Protein AF-A0A7S2UAM2-F1 (afdb_monomer)

Structure (mmCIF, N/CA/C/O backbone):
data_AF-A0A7S2UAM2-F1
#
_entry.id   AF-A0A7S2UAM2-F1
#
loop_
_atom_site.group_PDB
_atom_site.id
_atom_site.type_symbol
_atom_site.label_atom_id
_atom_site.label_alt_id
_atom_site.label_comp_id
_atom_site.label_asym_id
_atom_site.label_entity_id
_atom_site.label_seq_id
_atom_site.pdbx_PDB_ins_code
_atom_site.Cartn_x
_atom_site.Cartn_y
_atom_site.Cartn_z
_atom_site.occupancy
_atom_site.B_iso_or_equiv
_atom_site.auth_seq_id
_atom_site.auth_comp_id
_atom_site.auth_asym_id
_atom_site.auth_atom_id
_atom_site.pdbx_PDB_model_num
ATOM 1 N N . LYS A 1 1 ? 22.171 16.901 -25.427 1.00 66.88 1 LYS A N 1
ATOM 2 C CA . LYS A 1 1 ? 21.215 17.130 -26.544 1.00 66.88 1 LYS A CA 1
ATOM 3 C C . LYS A 1 1 ? 20.928 15.848 -27.333 1.00 66.88 1 LYS A C 1
ATOM 5 O O . LYS A 1 1 ? 19.800 15.390 -27.252 1.00 66.88 1 LYS A O 1
ATOM 10 N N . VAL A 1 2 ? 21.917 15.204 -27.972 1.00 73.31 2 VAL A N 1
ATOM 11 C CA . VAL A 1 2 ? 21.719 13.946 -28.741 1.00 73.31 2 VAL A CA 1
ATOM 12 C C . VAL A 1 2 ? 21.028 12.835 -27.931 1.00 73.31 2 VAL A C 1
ATOM 14 O O . VAL A 1 2 ? 20.034 12.287 -28.387 1.00 73.31 2 VAL A O 1
ATOM 17 N N . ARG A 1 3 ? 21.467 12.572 -26.688 1.00 69.94 3 ARG A N 1
ATOM 18 C CA . ARG A 1 3 ? 20.822 11.581 -25.797 1.00 69.94 3 ARG A CA 1
ATOM 19 C C . ARG A 1 3 ? 19.344 11.883 -25.499 1.00 69.94 3 ARG A C 1
ATOM 21 O O . ARG A 1 3 ? 18.538 10.966 -25.452 1.00 69.94 3 ARG A O 1
ATOM 28 N N . CYS A 1 4 ? 18.986 13.160 -25.345 1.00 71.25 4 CYS A N 1
ATOM 29 C CA . CYS A 1 4 ? 17.598 13.577 -25.114 1.00 71.25 4 CYS A CA 1
ATOM 30 C C . CYS A 1 4 ? 16.743 13.359 -26.373 1.00 71.25 4 CYS A C 1
ATOM 32 O O . CYS A 1 4 ? 15.667 12.778 -26.292 1.00 71.25 4 CYS A O 1
ATOM 34 N N . MET A 1 5 ? 17.247 13.741 -27.552 1.00 77.50 5 MET A N 1
ATOM 35 C CA . MET A 1 5 ? 16.555 13.477 -28.820 1.00 77.50 5 MET A CA 1
ATOM 36 C C . MET A 1 5 ? 16.346 11.977 -29.051 1.00 77.50 5 MET A C 1
ATOM 38 O O . MET A 1 5 ? 15.244 11.572 -29.401 1.00 77.50 5 MET A O 1
ATOM 42 N N . ALA A 1 6 ? 17.365 11.153 -28.787 1.00 78.38 6 ALA A N 1
ATOM 43 C CA . ALA A 1 6 ? 17.255 9.701 -28.887 1.00 78.38 6 ALA A CA 1
ATOM 44 C C . ALA A 1 6 ? 16.185 9.135 -27.937 1.00 78.38 6 ALA A C 1
ATOM 46 O O . ALA A 1 6 ? 15.357 8.336 -28.364 1.00 78.38 6 ALA A O 1
ATOM 47 N N . ALA A 1 7 ? 16.145 9.596 -26.681 1.00 79.38 7 ALA A N 1
ATOM 48 C CA . ALA A 1 7 ? 15.128 9.180 -25.717 1.00 79.38 7 ALA A CA 1
ATOM 49 C C . ALA A 1 7 ? 13.707 9.589 -26.147 1.00 79.38 7 ALA A C 1
ATOM 51 O O . ALA A 1 7 ? 12.779 8.789 -26.060 1.00 79.38 7 ALA A O 1
ATOM 52 N N . LYS A 1 8 ? 13.532 10.808 -26.675 1.00 80.62 8 LYS A N 1
ATOM 53 C CA . LYS A 1 8 ? 12.239 11.274 -27.204 1.00 80.62 8 LYS A CA 1
ATOM 54 C C . LYS A 1 8 ? 11.777 10.461 -28.411 1.00 80.62 8 LYS A C 1
ATOM 56 O O . LYS A 1 8 ? 10.609 10.095 -28.489 1.00 80.62 8 LYS A O 1
ATOM 61 N N . ILE A 1 9 ? 12.690 10.155 -29.333 1.00 84.25 9 ILE A N 1
ATOM 62 C CA . ILE A 1 9 ? 12.398 9.295 -30.484 1.00 84.25 9 ILE A CA 1
ATOM 63 C C . ILE A 1 9 ? 11.977 7.907 -29.998 1.00 84.25 9 ILE A C 1
ATOM 65 O O . ILE A 1 9 ? 10.949 7.406 -30.442 1.00 84.25 9 ILE A O 1
ATOM 69 N N . LEU A 1 10 ? 12.715 7.320 -29.049 1.00 82.62 10 LEU A N 1
ATOM 70 C CA . LEU A 1 10 ? 12.381 6.021 -28.468 1.00 82.62 10 LEU A CA 1
ATOM 71 C C . LEU A 1 10 ? 10.972 6.019 -27.862 1.00 82.62 10 LEU A C 1
ATOM 73 O O . LEU A 1 10 ? 10.192 5.126 -28.170 1.00 82.62 10 LEU A O 1
ATOM 77 N N . CYS A 1 11 ? 10.632 7.038 -27.068 1.00 84.31 11 CYS A N 1
ATOM 78 C CA . CYS A 1 11 ? 9.303 7.203 -26.476 1.00 84.31 11 CYS A CA 1
ATOM 79 C C . CYS A 1 11 ? 8.195 7.249 -27.540 1.00 84.31 11 CYS A C 1
ATOM 81 O O . CYS A 1 11 ? 7.211 6.510 -27.455 1.00 84.31 11 CYS A O 1
ATOM 83 N N . ASN A 1 12 ? 8.379 8.049 -28.592 1.00 85.50 12 ASN A N 1
ATOM 84 C CA . ASN A 1 12 ? 7.406 8.151 -29.680 1.00 85.50 12 ASN A CA 1
ATOM 85 C C . ASN A 1 12 ? 7.249 6.829 -30.445 1.00 85.50 12 ASN A C 1
ATOM 87 O O . ASN A 1 12 ? 6.135 6.461 -30.804 1.00 85.50 12 ASN A O 1
ATOM 91 N N . LEU A 1 13 ? 8.345 6.097 -30.664 1.00 84.44 13 LEU A N 1
ATOM 92 C CA . LEU A 1 13 ? 8.350 4.844 -31.423 1.00 84.44 13 LEU A CA 1
ATOM 93 C C . LEU A 1 13 ? 7.547 3.721 -30.757 1.00 84.44 13 LEU A C 1
ATOM 95 O O . LEU A 1 13 ? 6.965 2.898 -31.456 1.00 84.44 13 LEU A O 1
ATOM 99 N N . VAL A 1 14 ? 7.517 3.669 -29.425 1.00 85.94 14 VAL A N 1
ATOM 100 C CA . VAL A 1 14 ? 6.815 2.610 -28.672 1.00 85.94 14 VAL A CA 1
ATOM 101 C C . VAL A 1 14 ? 5.367 2.964 -28.354 1.00 85.94 14 VAL A C 1
ATOM 103 O O . VAL A 1 14 ? 4.592 2.107 -27.926 1.00 85.94 14 VAL A O 1
ATOM 106 N N . THR A 1 15 ? 4.988 4.226 -28.548 1.00 88.69 15 THR A N 1
ATOM 107 C CA . THR A 1 15 ? 3.656 4.723 -28.214 1.00 88.69 15 THR A CA 1
ATOM 108 C C . THR A 1 15 ? 2.632 4.118 -29.165 1.00 88.69 15 THR A C 1
ATOM 110 O O . THR A 1 15 ? 2.653 4.384 -30.363 1.00 88.69 15 THR A O 1
ATOM 113 N N . ALA A 1 16 ? 1.735 3.291 -28.622 1.00 86.69 16 ALA A N 1
ATOM 114 C CA . ALA A 1 16 ? 0.697 2.589 -29.376 1.00 86.69 16 ALA A CA 1
ATOM 115 C C . ALA A 1 16 ? 1.220 1.702 -30.529 1.00 86.69 16 ALA A C 1
ATOM 117 O O . ALA A 1 16 ? 0.460 1.360 -31.433 1.00 86.69 16 ALA A O 1
ATOM 118 N N . ASN A 1 17 ? 2.493 1.292 -30.489 1.00 91.38 17 ASN A N 1
ATOM 119 C CA . ASN A 1 17 ? 3.088 0.394 -31.475 1.00 91.38 17 ASN A CA 1
ATOM 120 C C . ASN A 1 17 ? 3.637 -0.865 -30.794 1.00 91.38 17 ASN A C 1
ATOM 122 O O . ASN A 1 17 ? 4.755 -0.886 -30.271 1.00 91.38 17 ASN A O 1
ATOM 126 N N . ARG A 1 18 ? 2.834 -1.933 -30.816 1.00 89.38 18 ARG A N 1
ATOM 127 C CA . ARG A 1 18 ? 3.155 -3.210 -30.166 1.00 89.38 18 ARG A CA 1
ATOM 128 C C . ARG A 1 18 ? 4.373 -3.900 -30.773 1.00 89.38 18 ARG A C 1
ATOM 130 O O . ARG A 1 18 ? 5.199 -4.416 -30.027 1.00 89.38 18 ARG A O 1
ATOM 137 N N . GLN A 1 19 ? 4.508 -3.904 -32.099 1.00 91.44 19 GLN A N 1
ATOM 138 C CA . GLN A 1 19 ? 5.633 -4.561 -32.767 1.00 91.44 19 GLN A CA 1
ATOM 139 C C . GLN A 1 19 ? 6.954 -3.897 -32.370 1.00 91.44 19 GLN A C 1
ATOM 141 O O . GLN A 1 19 ? 7.906 -4.575 -31.990 1.00 91.44 19 GLN A O 1
ATOM 146 N N . THR A 1 20 ? 6.993 -2.565 -32.380 1.00 92.31 20 THR A N 1
ATOM 147 C CA . THR A 1 20 ? 8.171 -1.808 -31.953 1.00 92.31 20 THR A CA 1
ATOM 148 C C . THR A 1 20 ? 8.454 -1.985 -30.464 1.00 92.31 20 THR A C 1
ATOM 150 O O . THR A 1 20 ? 9.607 -2.203 -30.097 1.00 92.31 20 THR A O 1
ATOM 153 N N . ALA A 1 21 ? 7.424 -1.982 -29.612 1.00 92.00 21 ALA A N 1
ATOM 154 C CA . ALA A 1 21 ? 7.575 -2.280 -28.188 1.00 92.00 21 ALA A CA 1
ATOM 155 C C . ALA A 1 21 ? 8.134 -3.693 -27.941 1.00 92.00 21 ALA A C 1
ATOM 157 O O . ALA A 1 21 ? 9.014 -3.859 -27.102 1.00 92.00 21 ALA A O 1
ATOM 158 N N . SER A 1 22 ? 7.681 -4.696 -28.700 1.00 91.69 22 SER A N 1
ATOM 159 C CA . SER A 1 22 ? 8.171 -6.076 -28.609 1.00 91.69 22 SER A CA 1
ATOM 160 C C . SER A 1 22 ? 9.645 -6.169 -28.996 1.00 91.69 22 SER A C 1
ATOM 162 O O . SER A 1 22 ? 10.449 -6.698 -28.230 1.00 91.69 22 SER A O 1
ATOM 164 N N . VAL A 1 23 ? 10.033 -5.562 -30.123 1.00 91.88 23 VAL A N 1
ATOM 165 C CA . VAL A 1 23 ? 11.440 -5.501 -30.541 1.00 91.88 23 VAL A CA 1
ATOM 166 C C . VAL A 1 23 ? 12.286 -4.811 -29.469 1.00 91.88 23 VAL A C 1
ATOM 168 O O . VAL A 1 23 ? 13.300 -5.358 -29.044 1.00 91.88 23 VAL A O 1
ATOM 171 N N . ILE A 1 24 ? 11.855 -3.658 -28.958 1.00 91.44 24 ILE A N 1
ATOM 172 C CA . ILE A 1 24 ? 12.598 -2.923 -27.925 1.00 91.44 24 ILE A CA 1
ATOM 173 C C . ILE A 1 24 ? 12.720 -3.724 -26.626 1.00 91.44 24 ILE A C 1
ATOM 175 O O . ILE A 1 24 ? 13.804 -3.755 -26.049 1.00 91.44 24 ILE A O 1
ATOM 179 N N . ALA A 1 25 ? 11.667 -4.422 -26.199 1.00 91.25 25 ALA A N 1
ATOM 180 C CA . ALA A 1 25 ? 11.699 -5.279 -25.015 1.00 91.25 25 ALA A CA 1
ATOM 181 C C . ALA A 1 25 ? 12.691 -6.449 -25.151 1.00 91.25 25 ALA A C 1
ATOM 183 O O . ALA A 1 25 ? 13.259 -6.889 -24.153 1.00 91.25 25 ALA A O 1
ATOM 184 N N . THR A 1 26 ? 12.919 -6.942 -26.375 1.00 90.62 26 THR A N 1
ATOM 185 C CA . THR A 1 26 ? 13.926 -7.985 -26.644 1.00 90.62 26 THR A CA 1
ATOM 186 C C . THR A 1 26 ? 15.349 -7.438 -26.766 1.00 90.62 26 THR A C 1
ATOM 188 O O . THR A 1 26 ? 16.293 -8.129 -26.393 1.00 90.62 26 THR A O 1
ATOM 191 N N . VAL A 1 27 ? 15.509 -6.210 -27.271 1.00 91.00 27 VAL A N 1
ATOM 192 C CA . VAL A 1 27 ? 16.819 -5.602 -27.562 1.00 91.00 27 VAL A CA 1
ATOM 193 C C . VAL A 1 27 ? 17.405 -4.870 -26.351 1.00 91.00 27 VAL A C 1
ATOM 195 O O . VAL A 1 27 ? 18.617 -4.901 -26.153 1.00 91.00 27 VAL A O 1
ATOM 198 N N . ILE A 1 28 ? 16.577 -4.199 -25.545 1.00 92.81 28 ILE A N 1
ATOM 199 C CA . ILE A 1 28 ? 17.021 -3.400 -24.395 1.00 92.81 28 ILE A CA 1
ATOM 200 C C . ILE A 1 28 ? 16.718 -4.157 -23.101 1.00 92.81 28 ILE A C 1
ATOM 202 O O . ILE A 1 28 ? 15.570 -4.238 -22.657 1.00 92.81 28 ILE A O 1
ATOM 206 N N . HIS A 1 29 ? 17.762 -4.676 -22.458 1.00 93.56 29 HIS A N 1
ATOM 207 C CA . HIS A 1 29 ? 17.639 -5.364 -21.172 1.00 93.56 29 HIS A CA 1
ATOM 208 C C . HIS A 1 29 ? 17.252 -4.396 -20.041 1.00 93.56 29 HIS A C 1
ATOM 210 O O . HIS A 1 29 ? 17.529 -3.201 -20.108 1.00 93.56 29 HIS A O 1
ATOM 216 N N . ILE A 1 30 ? 16.629 -4.896 -18.966 1.00 95.00 30 ILE A N 1
ATOM 217 C CA . ILE A 1 30 ? 16.304 -4.061 -17.794 1.00 95.00 30 ILE A CA 1
ATOM 218 C C . ILE A 1 30 ? 17.579 -3.560 -17.107 1.00 95.00 30 ILE A C 1
ATOM 220 O O . ILE A 1 30 ? 17.743 -2.357 -16.921 1.00 95.00 30 ILE A O 1
ATOM 224 N N . SER A 1 31 ? 18.500 -4.465 -16.786 1.00 91.69 31 SER A N 1
ATOM 225 C CA . SER A 1 31 ? 19.776 -4.161 -16.136 1.00 91.69 31 SER A CA 1
ATOM 226 C C . SER A 1 31 ? 20.950 -4.748 -16.920 1.00 91.69 31 SER A C 1
ATOM 228 O O . SER A 1 31 ? 20.733 -5.599 -17.790 1.00 91.69 31 SER A O 1
ATOM 230 N N . PRO A 1 32 ? 22.194 -4.327 -16.625 1.00 88.81 32 PRO A N 1
ATOM 231 C CA . PRO A 1 32 ? 23.372 -4.987 -17.169 1.00 88.81 32 PRO A CA 1
ATOM 232 C C . PRO A 1 32 ? 23.373 -6.475 -16.787 1.00 88.81 32 PRO A C 1
ATOM 234 O O . PRO A 1 32 ? 22.907 -6.838 -15.704 1.00 88.81 32 PRO A O 1
ATOM 237 N N . THR A 1 33 ? 23.894 -7.332 -17.665 1.00 86.25 33 THR A N 1
ATOM 238 C CA . THR A 1 33 ? 24.127 -8.746 -17.342 1.00 86.25 33 THR A CA 1
ATOM 239 C C . THR A 1 33 ? 25.278 -8.876 -16.343 1.00 86.25 33 THR A C 1
ATOM 241 O O . THR A 1 33 ? 26.159 -8.014 -16.306 1.00 86.25 33 THR A O 1
ATOM 244 N N . GLU A 1 34 ? 25.309 -9.949 -15.547 1.00 82.94 34 GLU A N 1
ATOM 245 C CA . GLU A 1 34 ? 26.417 -10.204 -14.609 1.00 82.94 34 GLU A CA 1
ATOM 246 C C . GLU A 1 34 ? 27.776 -10.216 -15.321 1.00 82.94 34 GLU A C 1
ATOM 248 O O . GLU A 1 34 ? 28.735 -9.616 -14.835 1.00 82.94 34 GLU A O 1
ATOM 253 N N . ASP A 1 35 ? 27.835 -10.784 -16.527 1.00 84.06 35 ASP A N 1
ATOM 254 C CA . ASP A 1 35 ? 29.030 -10.765 -17.374 1.00 84.06 35 ASP A CA 1
ATOM 255 C C . ASP A 1 35 ? 29.452 -9.341 -17.751 1.00 84.06 35 ASP A C 1
ATOM 257 O O . ASP A 1 35 ? 30.640 -9.012 -17.726 1.00 84.06 35 ASP A O 1
ATOM 261 N N . ALA A 1 36 ? 28.491 -8.467 -18.071 1.00 84.62 36 ALA A N 1
ATOM 262 C CA . ALA A 1 36 ? 28.767 -7.072 -18.402 1.00 84.62 36 ALA A CA 1
ATOM 263 C C . ALA A 1 36 ? 29.264 -6.289 -17.178 1.00 84.62 36 ALA A C 1
ATOM 265 O O . ALA A 1 36 ? 30.186 -5.481 -17.303 1.00 84.62 36 ALA A O 1
ATOM 266 N N . VAL A 1 37 ? 28.696 -6.538 -15.993 1.00 84.12 37 VAL A N 1
ATOM 267 C CA . VAL A 1 37 ? 29.173 -5.938 -14.736 1.00 84.12 37 VAL A CA 1
ATOM 268 C C . VAL A 1 37 ? 30.587 -6.423 -14.420 1.00 84.12 37 VAL A C 1
ATOM 270 O O . VAL A 1 37 ? 31.472 -5.604 -14.181 1.00 84.12 37 VAL A O 1
ATOM 273 N N . THR A 1 38 ? 30.826 -7.732 -14.489 1.00 83.31 38 THR A N 1
ATOM 274 C CA . THR A 1 38 ? 32.129 -8.357 -14.216 1.00 83.31 38 THR A CA 1
ATOM 275 C C . THR A 1 38 ? 33.194 -7.851 -15.180 1.00 83.31 38 THR A C 1
ATOM 277 O O . THR A 1 38 ? 34.277 -7.459 -14.753 1.00 83.31 38 THR A O 1
ATOM 280 N N . SER A 1 39 ? 32.869 -7.758 -16.471 1.00 85.06 39 SER A N 1
ATOM 281 C CA . SER A 1 39 ? 33.776 -7.218 -17.489 1.00 85.06 39 SER A CA 1
ATOM 282 C C . SER A 1 39 ? 34.141 -5.759 -17.209 1.00 85.06 39 SER A C 1
ATOM 284 O O . SER A 1 39 ? 35.315 -5.407 -17.283 1.00 85.06 39 SER A O 1
ATOM 286 N N . ARG A 1 40 ? 33.173 -4.913 -16.818 1.00 82.44 40 ARG A N 1
ATOM 287 C CA . ARG A 1 40 ? 33.436 -3.513 -16.431 1.00 82.44 40 ARG A CA 1
ATOM 288 C C . ARG A 1 40 ? 34.307 -3.415 -15.176 1.00 82.44 40 ARG A C 1
ATOM 290 O O . ARG A 1 40 ? 35.204 -2.577 -15.130 1.00 82.44 40 ARG A O 1
ATOM 297 N N . LEU A 1 41 ? 34.069 -4.268 -14.178 1.00 81.56 41 LEU A N 1
ATOM 298 C CA . LEU A 1 41 ? 34.877 -4.317 -12.956 1.00 81.56 41 LEU A CA 1
ATOM 299 C C . LEU A 1 41 ? 36.320 -4.739 -13.260 1.00 81.56 41 LEU A C 1
ATOM 301 O O . LEU A 1 41 ? 37.251 -4.039 -12.862 1.00 81.56 41 LEU A O 1
ATOM 305 N N . LEU A 1 42 ? 36.513 -5.819 -14.022 1.00 85.81 42 LEU A N 1
ATOM 306 C CA . LEU A 1 42 ? 37.836 -6.280 -14.460 1.00 85.81 42 LEU A CA 1
ATOM 307 C C . LEU A 1 42 ? 38.562 -5.208 -15.273 1.00 85.81 42 LEU A C 1
ATOM 309 O O . LEU A 1 42 ? 39.714 -4.899 -14.977 1.00 85.81 42 LEU A O 1
ATOM 313 N N . GLN A 1 43 ? 37.872 -4.573 -16.221 1.00 84.19 43 GLN A N 1
ATOM 314 C CA . GLN A 1 43 ? 38.439 -3.486 -17.012 1.00 84.19 43 GLN A CA 1
ATOM 315 C C . GLN A 1 43 ? 38.883 -2.315 -16.123 1.00 84.19 43 GLN A C 1
ATOM 317 O O . GLN A 1 43 ? 40.004 -1.826 -16.274 1.00 84.19 43 GLN A O 1
ATOM 322 N N . SER A 1 44 ? 38.059 -1.911 -15.148 1.00 82.81 44 SER A N 1
ATOM 323 C CA . SER A 1 44 ? 38.406 -0.835 -14.210 1.00 82.81 44 SER A CA 1
ATOM 324 C C . SER A 1 44 ? 39.633 -1.159 -13.348 1.00 82.81 44 SER A C 1
ATOM 326 O O . SER A 1 44 ? 40.454 -0.277 -13.122 1.00 82.81 44 SER A O 1
ATOM 328 N N . MET A 1 45 ? 39.813 -2.427 -12.954 1.00 81.62 45 MET A N 1
ATOM 329 C CA . MET A 1 45 ? 40.985 -2.891 -12.199 1.00 81.62 45 MET A CA 1
ATOM 330 C C . MET A 1 45 ? 42.255 -2.965 -13.061 1.00 81.62 45 MET A C 1
ATOM 332 O O . MET A 1 45 ? 43.358 -2.728 -12.568 1.00 81.62 45 MET A O 1
ATOM 336 N N . THR A 1 46 ? 42.126 -3.274 -14.355 1.00 84.38 46 THR A N 1
ATOM 337 C CA . THR A 1 46 ? 43.276 -3.312 -15.276 1.00 84.38 46 THR A CA 1
ATOM 338 C C . THR A 1 46 ? 43.757 -1.920 -15.688 1.00 84.38 46 THR A C 1
ATOM 340 O O . THR A 1 46 ? 44.964 -1.688 -15.782 1.00 84.38 46 THR A O 1
ATOM 343 N N . LEU A 1 47 ? 42.832 -0.971 -15.870 1.00 73.88 47 LEU A N 1
ATOM 344 C CA . LEU A 1 47 ? 43.151 0.401 -16.278 1.00 73.88 47 LEU A CA 1
ATOM 345 C C . LEU A 1 47 ? 43.835 1.209 -15.168 1.00 73.88 47 LEU A C 1
ATOM 347 O O . LEU A 1 47 ? 44.592 2.125 -15.469 1.00 73.88 47 LEU A O 1
ATOM 351 N N . SER A 1 48 ? 43.660 0.845 -13.893 1.00 69.00 48 SER A N 1
ATOM 352 C CA . SER A 1 48 ? 44.368 1.501 -12.783 1.00 69.00 48 SER A CA 1
ATOM 353 C C . SER A 1 48 ? 45.891 1.285 -12.769 1.00 69.00 48 SER A C 1
ATOM 355 O O . SER A 1 48 ? 46.574 1.986 -12.030 1.00 69.00 48 SER A O 1
ATOM 357 N N . ASN A 1 49 ? 46.438 0.370 -13.585 1.00 63.94 49 ASN A N 1
ATOM 358 C CA . ASN A 1 49 ? 47.870 0.027 -13.581 1.00 63.94 49 ASN A CA 1
ATOM 359 C C . ASN A 1 49 ? 48.628 0.352 -14.876 1.00 63.94 49 ASN A C 1
ATOM 361 O O . ASN A 1 49 ? 49.837 0.132 -14.936 1.00 63.94 49 ASN A O 1
ATOM 365 N N . THR A 1 50 ? 47.968 0.868 -15.913 1.00 60.28 50 THR A N 1
ATOM 366 C CA . THR A 1 50 ? 48.625 1.181 -17.192 1.00 60.28 50 THR A CA 1
ATOM 367 C C . THR A 1 50 ? 48.441 2.654 -17.531 1.00 60.28 50 THR A C 1
ATOM 369 O O . THR A 1 50 ? 47.363 3.091 -17.920 1.00 60.28 50 THR A O 1
ATOM 372 N N . GLN A 1 51 ? 49.515 3.434 -17.354 1.00 56.56 51 GLN A N 1
ATOM 373 C CA . GLN A 1 51 ? 49.607 4.790 -17.888 1.00 56.56 51 GLN A CA 1
ATOM 374 C C . GLN A 1 51 ? 49.384 4.757 -19.406 1.00 56.56 51 GLN A C 1
ATOM 376 O O . GLN A 1 51 ? 50.097 4.062 -20.129 1.00 56.56 51 GLN A O 1
ATOM 381 N N . GLU A 1 52 ? 48.365 5.502 -19.834 1.00 51.50 52 GLU A N 1
ATOM 382 C CA . GLU A 1 52 ? 48.178 6.142 -21.140 1.00 51.50 52 GLU A CA 1
ATOM 383 C C . GLU A 1 52 ? 49.032 5.579 -22.287 1.00 51.50 52 GLU A C 1
ATOM 385 O O . GLU A 1 52 ? 50.047 6.142 -22.689 1.00 51.50 52 GLU A O 1
ATOM 390 N N . THR A 1 53 ? 48.578 4.478 -22.878 1.00 55.62 53 THR A N 1
ATOM 391 C CA . THR A 1 53 ? 48.898 4.182 -24.277 1.00 55.62 53 THR A CA 1
ATOM 392 C C . THR A 1 53 ? 47.590 4.100 -25.046 1.00 55.62 53 THR A C 1
ATOM 394 O O . THR A 1 53 ? 46.908 3.077 -25.067 1.00 55.62 53 THR A O 1
ATOM 397 N N . GLU A 1 54 ? 47.218 5.236 -25.641 1.00 55.78 54 GLU A N 1
ATOM 398 C CA . GLU A 1 54 ? 46.134 5.377 -26.612 1.00 55.78 54 GLU A CA 1
ATOM 399 C C . GLU A 1 54 ? 46.401 4.460 -27.815 1.00 55.78 54 GLU A C 1
ATOM 401 O O . GLU A 1 54 ? 47.010 4.852 -28.807 1.00 55.78 54 GLU A O 1
ATOM 406 N N . SER A 1 55 ? 45.970 3.202 -27.740 1.00 49.22 55 SER A N 1
ATOM 407 C CA . SER A 1 55 ? 45.924 2.332 -28.913 1.00 49.22 55 SER A CA 1
ATOM 408 C C . SER A 1 55 ? 44.561 1.657 -29.015 1.00 49.22 55 SER A C 1
ATOM 410 O O . SER A 1 55 ? 44.266 0.668 -28.354 1.00 49.22 55 SER A O 1
ATOM 412 N N . GLY A 1 56 ? 43.691 2.282 -29.810 1.00 50.75 56 GLY A N 1
ATOM 413 C CA . GLY A 1 56 ? 43.004 1.656 -30.945 1.00 50.75 56 GLY A CA 1
ATOM 414 C C . GLY A 1 56 ? 42.262 0.328 -30.777 1.00 50.75 56 GLY A C 1
ATOM 415 O O . GLY A 1 56 ? 42.002 -0.308 -31.792 1.00 50.75 56 GLY A O 1
ATOM 416 N N . TYR A 1 57 ? 41.899 -0.112 -29.573 1.00 52.59 57 TYR A N 1
ATOM 417 C CA . TYR A 1 57 ? 40.937 -1.204 -29.417 1.00 52.59 57 TYR A CA 1
ATOM 418 C C . TYR A 1 57 ? 39.519 -0.648 -29.589 1.00 52.59 57 TYR A C 1
ATOM 420 O O . TYR A 1 57 ? 38.821 -0.348 -28.620 1.00 52.59 57 TYR A O 1
ATOM 428 N N . GLU A 1 58 ? 39.095 -0.507 -30.850 1.00 49.91 58 GLU A N 1
ATOM 429 C CA . GLU A 1 58 ? 37.677 -0.475 -31.218 1.00 49.91 58 GLU A CA 1
ATOM 430 C C . GLU A 1 58 ? 37.066 -1.826 -30.836 1.00 49.91 58 GLU A C 1
ATOM 432 O O . GLU A 1 58 ? 37.050 -2.800 -31.583 1.00 49.91 58 GLU A O 1
ATOM 437 N N . MET A 1 59 ? 36.656 -1.895 -29.576 1.00 50.06 59 MET A N 1
ATOM 438 C CA . MET A 1 59 ? 36.040 -3.046 -28.955 1.00 50.06 59 MET A CA 1
ATOM 439 C C . MET A 1 59 ? 34.683 -3.276 -29.631 1.00 50.06 59 MET A C 1
ATOM 441 O O . MET A 1 59 ? 33.762 -2.473 -29.480 1.00 50.06 59 MET A O 1
ATOM 445 N N . GLU A 1 60 ? 34.530 -4.410 -30.318 1.00 49.50 60 GLU A N 1
ATOM 446 C CA . GLU A 1 60 ? 33.246 -5.005 -30.726 1.00 49.50 60 GLU A CA 1
ATOM 447 C C . GLU A 1 60 ? 32.378 -5.407 -29.511 1.00 49.50 60 GLU A C 1
ATOM 449 O O . GLU A 1 60 ? 31.655 -6.407 -29.527 1.00 49.50 60 GLU A O 1
ATOM 454 N N . SER A 1 61 ? 32.405 -4.630 -28.425 1.00 55.66 61 SER A N 1
ATOM 455 C CA . SER A 1 61 ? 31.366 -4.684 -27.414 1.00 55.66 61 SER A CA 1
ATOM 456 C C . SER A 1 61 ? 30.093 -4.196 -28.090 1.00 55.66 61 SER A C 1
ATOM 458 O O . SER A 1 61 ? 29.797 -2.999 -28.105 1.00 55.66 61 SER A O 1
ATOM 460 N N . ARG A 1 62 ? 29.351 -5.128 -28.700 1.00 56.78 62 ARG A N 1
ATOM 461 C CA . ARG A 1 62 ? 27.943 -4.937 -29.042 1.00 56.78 62 ARG A CA 1
ATOM 462 C C . ARG A 1 62 ? 27.326 -4.178 -27.880 1.00 56.78 62 ARG A C 1
ATOM 464 O O . ARG A 1 62 ? 27.386 -4.638 -26.742 1.00 56.78 62 ARG A O 1
ATOM 471 N N . ASN A 1 63 ? 26.869 -2.966 -28.168 1.00 62.16 63 ASN A N 1
ATOM 472 C CA . ASN A 1 63 ? 26.390 -2.040 -27.162 1.00 62.16 63 ASN A CA 1
ATOM 473 C C . ASN A 1 63 ? 25.216 -2.679 -26.409 1.00 62.16 63 ASN A C 1
ATOM 475 O O . ASN A 1 63 ? 24.075 -2.611 -26.861 1.00 62.16 63 ASN A O 1
ATOM 479 N N . ASN A 1 64 ? 25.499 -3.305 -25.266 1.00 79.56 64 ASN A N 1
ATOM 480 C CA . ASN A 1 64 ? 24.493 -3.869 -24.375 1.00 79.56 64 ASN A CA 1
ATOM 481 C C . ASN A 1 64 ? 23.833 -2.721 -23.605 1.00 79.56 64 ASN A C 1
ATOM 483 O O . ASN A 1 64 ? 24.088 -2.500 -22.418 1.00 79.56 64 ASN A O 1
ATOM 487 N N . TYR A 1 65 ? 23.022 -1.939 -24.317 1.00 87.38 65 TYR A N 1
ATOM 488 C CA . TYR A 1 65 ? 22.189 -0.910 -23.717 1.00 87.38 65 TYR A CA 1
ATOM 489 C C . TYR A 1 65 ? 21.151 -1.566 -22.806 1.00 87.38 65 TYR A C 1
ATOM 491 O O . TYR A 1 65 ? 20.549 -2.586 -23.142 1.00 87.38 65 TYR A O 1
ATOM 499 N N . ASN A 1 66 ? 20.938 -0.965 -21.642 1.00 94.25 66 ASN A N 1
ATOM 500 C CA . ASN A 1 66 ? 19.909 -1.384 -20.704 1.00 94.25 66 ASN A CA 1
ATOM 501 C C . ASN A 1 66 ? 19.249 -0.164 -20.056 1.00 94.25 66 ASN A C 1
ATOM 503 O O . ASN A 1 66 ? 19.837 0.922 -19.998 1.00 94.25 66 ASN A O 1
ATOM 507 N N . TRP A 1 67 ? 18.020 -0.356 -19.581 1.00 95.12 67 TRP A N 1
ATOM 508 C CA . TRP A 1 67 ? 17.194 0.708 -19.014 1.00 95.12 67 TRP A CA 1
ATOM 509 C C . TRP A 1 67 ? 17.858 1.370 -17.802 1.00 95.12 67 TRP A C 1
ATOM 511 O O . TRP A 1 67 ? 17.888 2.598 -17.725 1.00 95.12 67 TRP A O 1
ATOM 521 N N . VAL A 1 68 ? 18.455 0.580 -16.905 1.00 95.38 68 VAL A N 1
ATOM 522 C CA . VAL A 1 68 ? 19.154 1.088 -15.712 1.00 95.38 68 VAL A CA 1
ATOM 523 C C . VAL A 1 68 ? 20.312 2.014 -16.089 1.00 95.38 68 VAL A C 1
ATOM 525 O O . VAL A 1 68 ? 20.366 3.140 -15.600 1.00 95.38 68 VAL A O 1
ATOM 528 N N . ASP A 1 69 ? 21.206 1.600 -16.990 1.00 93.88 69 ASP A N 1
ATOM 529 C CA . ASP A 1 69 ? 22.349 2.419 -17.417 1.00 93.88 69 ASP A CA 1
ATOM 530 C C . ASP A 1 69 ? 21.894 3.723 -18.089 1.00 93.88 69 ASP A C 1
ATOM 532 O O . ASP A 1 69 ? 22.476 4.786 -17.853 1.00 93.88 69 ASP A O 1
ATOM 536 N N . MET A 1 70 ? 20.830 3.669 -18.899 1.00 94.06 70 MET A N 1
ATOM 537 C CA . MET A 1 70 ? 20.249 4.855 -19.535 1.00 94.06 70 MET A CA 1
ATOM 538 C C . MET A 1 70 ? 19.690 5.843 -18.499 1.00 94.06 70 MET A C 1
ATOM 540 O O . MET A 1 70 ? 19.936 7.053 -18.604 1.00 94.06 70 MET A O 1
ATOM 544 N N . MET A 1 71 ? 18.967 5.345 -17.490 1.00 94.81 71 MET A N 1
ATOM 545 C CA . MET A 1 71 ? 18.400 6.162 -16.413 1.00 94.81 71 MET A CA 1
ATOM 546 C C . MET A 1 71 ? 19.490 6.749 -15.516 1.00 94.81 71 MET A C 1
ATOM 548 O O . MET A 1 71 ? 19.531 7.964 -15.331 1.00 94.81 71 MET A O 1
ATOM 552 N N . VAL A 1 72 ? 20.425 5.924 -15.032 1.00 93.00 72 VAL A N 1
ATOM 553 C CA . VAL A 1 72 ? 21.557 6.357 -14.195 1.00 93.00 72 VAL A CA 1
ATOM 554 C C . VAL A 1 72 ? 22.418 7.375 -14.939 1.00 93.00 72 VAL A C 1
ATOM 556 O O . VAL A 1 72 ? 22.800 8.397 -14.370 1.00 93.00 72 VAL A O 1
ATOM 559 N N . GLY A 1 73 ? 22.694 7.143 -16.225 1.00 91.44 73 GLY A N 1
ATOM 560 C CA . GLY A 1 73 ? 23.449 8.074 -17.061 1.00 91.44 73 GLY A CA 1
ATOM 561 C C . GLY A 1 73 ? 22.752 9.426 -17.237 1.00 91.44 73 GLY A C 1
ATOM 562 O O . GLY A 1 73 ? 23.421 10.460 -17.246 1.00 91.44 73 GLY A O 1
ATOM 563 N N . SER A 1 74 ? 21.421 9.438 -17.343 1.00 92.12 74 SER A N 1
ATOM 564 C CA . SER A 1 74 ? 20.631 10.674 -17.459 1.00 92.12 74 SER A CA 1
ATOM 565 C C . SER A 1 74 ? 20.521 11.414 -16.127 1.00 92.12 74 SER A C 1
ATOM 567 O O . SER A 1 74 ? 20.704 12.632 -16.095 1.00 92.12 74 SER A O 1
ATOM 569 N N . ALA A 1 75 ? 20.313 10.680 -15.031 1.00 90.81 75 ALA A N 1
ATOM 570 C CA . ALA A 1 75 ? 20.276 11.207 -13.671 1.00 90.81 75 ALA A CA 1
ATOM 571 C C . ALA A 1 75 ? 21.615 11.843 -13.265 1.00 90.81 75 ALA A C 1
ATOM 573 O O . ALA A 1 75 ? 21.642 12.990 -12.827 1.00 90.81 75 ALA A O 1
ATOM 574 N N . ARG A 1 76 ? 22.744 11.155 -13.500 1.00 90.50 76 ARG A N 1
ATOM 575 C CA . ARG A 1 76 ? 24.096 11.691 -13.239 1.00 90.50 76 ARG A CA 1
ATOM 576 C C . ARG A 1 76 ? 24.402 12.950 -14.045 1.00 90.50 76 ARG A C 1
ATOM 578 O O . ARG A 1 76 ? 25.135 13.810 -13.578 1.00 90.50 76 ARG A O 1
ATOM 585 N N . ALA A 1 77 ? 23.843 13.061 -15.248 1.00 90.69 77 ALA A N 1
ATOM 586 C CA . ALA A 1 77 ? 23.979 14.249 -16.083 1.00 90.69 77 ALA A CA 1
ATOM 587 C C . ALA A 1 77 ? 23.028 15.395 -15.681 1.00 90.69 77 ALA A C 1
ATOM 589 O O . ALA A 1 77 ? 23.001 16.412 -16.374 1.00 90.69 77 ALA A O 1
ATOM 590 N N . GLY A 1 78 ? 22.201 15.224 -14.639 1.00 89.94 78 GLY A N 1
ATOM 591 C CA . GLY A 1 78 ? 21.167 16.186 -14.248 1.00 89.94 78 GLY A CA 1
ATOM 592 C C . GLY A 1 78 ? 20.093 16.404 -15.321 1.00 89.94 78 GLY A C 1
ATOM 593 O O . GLY A 1 78 ? 19.390 17.410 -15.302 1.00 89.94 78 GLY A O 1
ATOM 594 N N . ASN A 1 79 ? 19.969 15.496 -16.295 1.00 92.38 79 ASN A N 1
ATOM 595 C CA . ASN A 1 79 ? 19.096 15.672 -17.450 1.00 92.38 79 ASN A CA 1
ATOM 596 C C . ASN A 1 79 ? 17.728 15.024 -17.206 1.00 92.38 79 ASN A C 1
ATOM 598 O O . ASN A 1 79 ? 17.441 13.932 -17.705 1.00 92.38 79 ASN A O 1
ATOM 602 N N . ARG A 1 80 ? 16.886 15.722 -16.437 1.00 92.56 80 ARG A N 1
ATOM 603 C CA . ARG A 1 80 ? 15.525 15.286 -16.085 1.00 92.56 80 ARG A CA 1
ATOM 604 C C . ARG A 1 80 ? 14.638 15.063 -17.311 1.00 92.56 80 ARG A C 1
ATOM 606 O O . ARG A 1 80 ? 13.885 14.104 -17.336 1.00 92.56 80 ARG A O 1
ATOM 613 N N . GLU A 1 81 ? 14.787 15.859 -18.369 1.00 92.00 81 GLU A N 1
ATOM 614 C CA . GLU A 1 81 ? 14.024 15.673 -19.613 1.00 92.00 81 GLU A CA 1
ATOM 615 C C . GLU A 1 81 ? 14.371 14.350 -20.319 1.00 92.00 81 GLU A C 1
ATOM 617 O O . GLU A 1 81 ? 13.485 13.631 -20.782 1.00 92.00 81 GLU A O 1
ATOM 622 N N . ALA A 1 82 ? 15.660 13.997 -20.381 1.00 93.19 82 ALA A N 1
ATOM 623 C CA . ALA A 1 82 ? 16.079 12.709 -20.928 1.00 93.19 82 ALA A CA 1
ATOM 624 C C . ALA A 1 82 ? 15.595 11.546 -20.053 1.00 93.19 82 ALA A C 1
ATOM 626 O O . ALA A 1 82 ? 15.116 10.551 -20.592 1.00 93.19 82 ALA A O 1
ATOM 627 N N . LEU A 1 83 ? 15.676 11.686 -18.724 1.00 94.12 83 LEU A N 1
ATOM 628 C CA . LEU A 1 83 ? 15.147 10.697 -17.785 1.00 94.12 83 LEU A CA 1
ATOM 629 C C . LEU A 1 83 ? 13.640 10.486 -17.993 1.00 94.12 83 LEU A C 1
ATOM 631 O O . LEU A 1 83 ? 13.219 9.346 -18.161 1.00 94.12 83 LEU A O 1
ATOM 635 N N . ALA A 1 84 ? 12.859 11.567 -18.072 1.00 93.31 84 ALA A N 1
ATOM 636 C CA . ALA A 1 84 ? 11.423 11.527 -18.340 1.00 93.31 84 ALA A CA 1
ATOM 637 C C . ALA A 1 84 ? 11.116 10.747 -19.623 1.00 93.31 84 ALA A C 1
ATOM 639 O O . ALA A 1 84 ? 10.308 9.828 -19.611 1.00 93.31 84 ALA A O 1
ATOM 640 N N . ALA A 1 85 ? 11.823 11.046 -20.717 1.00 94.31 85 ALA A N 1
ATOM 641 C CA . ALA A 1 85 ? 11.625 10.360 -21.990 1.00 94.31 85 ALA A CA 1
ATOM 642 C C . ALA A 1 85 ? 12.008 8.866 -21.944 1.00 94.31 85 ALA A C 1
ATOM 644 O O . ALA A 1 85 ? 11.350 8.050 -22.588 1.00 94.31 85 ALA A O 1
ATOM 645 N N . ILE A 1 86 ? 13.039 8.487 -21.177 1.00 95.56 86 ILE A N 1
ATOM 646 C CA . ILE A 1 86 ? 13.422 7.078 -20.977 1.00 95.56 86 ILE A CA 1
ATOM 647 C C . ILE A 1 86 ? 12.344 6.336 -20.182 1.00 95.56 86 ILE A C 1
ATOM 649 O O . ILE A 1 86 ? 11.932 5.248 -20.577 1.00 95.56 86 ILE A O 1
ATOM 653 N N . VAL A 1 87 ? 11.865 6.920 -19.082 1.00 96.38 87 VAL A N 1
ATOM 654 C CA . VAL A 1 87 ? 10.819 6.316 -18.245 1.00 96.38 87 VAL A CA 1
ATOM 655 C C . VAL A 1 87 ? 9.502 6.208 -19.020 1.00 96.38 87 VAL A C 1
ATOM 657 O O . VAL A 1 87 ? 8.885 5.144 -19.023 1.00 96.38 87 VAL A O 1
ATOM 660 N N . ALA A 1 88 ? 9.131 7.253 -19.764 1.00 95.62 88 ALA A N 1
ATOM 661 C CA . ALA A 1 88 ? 7.975 7.255 -20.655 1.00 95.62 88 ALA A CA 1
ATOM 662 C C . ALA A 1 88 ? 8.062 6.148 -21.714 1.00 95.62 88 ALA A C 1
ATOM 664 O O . ALA A 1 88 ? 7.086 5.443 -21.958 1.00 95.62 88 ALA A O 1
ATOM 665 N N . ALA A 1 89 ? 9.240 5.940 -22.312 1.00 95.94 89 ALA A N 1
ATOM 666 C CA . ALA A 1 89 ? 9.447 4.855 -23.264 1.00 95.94 89 ALA A CA 1
ATOM 667 C C . ALA A 1 89 ? 9.255 3.473 -22.615 1.00 95.94 89 ALA A C 1
ATOM 669 O O . ALA A 1 89 ? 8.599 2.614 -23.203 1.00 95.94 89 ALA A O 1
ATOM 670 N N . LEU A 1 90 ? 9.766 3.251 -21.401 1.00 96.62 90 LEU A N 1
ATOM 671 C CA . LEU A 1 90 ? 9.557 1.988 -20.685 1.00 96.62 90 LEU A CA 1
ATOM 672 C C . LEU A 1 90 ? 8.074 1.768 -20.341 1.00 96.62 90 LEU A C 1
ATOM 674 O O . LEU A 1 90 ? 7.537 0.691 -20.608 1.00 96.62 90 LEU A O 1
ATOM 678 N N . HIS A 1 91 ? 7.398 2.795 -19.821 1.00 96.44 91 HIS A N 1
ATOM 679 C CA . HIS A 1 91 ? 5.958 2.767 -19.557 1.00 96.44 91 HIS A CA 1
ATOM 680 C C . HIS A 1 91 ? 5.163 2.430 -20.826 1.00 96.44 91 HIS A C 1
ATOM 682 O O . HIS A 1 91 ? 4.362 1.495 -20.838 1.00 96.44 91 HIS A O 1
ATOM 688 N N . ASN A 1 92 ? 5.426 3.136 -21.926 1.00 95.44 92 ASN A N 1
ATOM 689 C CA . ASN A 1 92 ? 4.719 2.938 -23.188 1.00 95.44 92 ASN A CA 1
ATOM 690 C C . ASN A 1 92 ? 5.009 1.565 -23.806 1.00 95.44 92 ASN A C 1
ATOM 692 O O . ASN A 1 92 ? 4.110 0.989 -24.413 1.00 95.44 92 ASN A O 1
ATOM 696 N N . CYS A 1 93 ? 6.207 0.996 -23.608 1.00 94.75 93 CYS A N 1
ATOM 697 C CA . CYS A 1 93 ? 6.473 -0.401 -23.966 1.00 94.75 93 CYS A CA 1
ATOM 698 C C . CYS A 1 93 ? 5.536 -1.350 -23.213 1.00 94.75 93 CYS A C 1
ATOM 700 O O . CYS A 1 93 ? 4.879 -2.181 -23.835 1.00 94.75 93 CYS A O 1
ATOM 702 N N . ILE A 1 94 ? 5.445 -1.207 -21.888 1.00 95.06 94 ILE A N 1
ATOM 703 C CA . ILE A 1 94 ? 4.592 -2.051 -21.039 1.00 95.06 94 ILE A CA 1
ATOM 704 C C . ILE A 1 94 ? 3.117 -1.921 -21.445 1.00 95.06 94 ILE A C 1
ATOM 706 O O . ILE A 1 94 ? 2.443 -2.933 -21.635 1.00 95.06 94 ILE A O 1
ATOM 710 N N . VAL A 1 95 ? 2.626 -0.694 -21.643 1.00 94.00 95 VAL A N 1
ATOM 711 C CA . VAL A 1 95 ? 1.235 -0.426 -22.048 1.00 94.00 95 VAL A CA 1
ATOM 712 C C . VAL A 1 95 ? 0.927 -0.954 -23.451 1.00 94.00 95 VAL A C 1
ATOM 714 O O . VAL A 1 95 ? -0.135 -1.528 -23.680 1.00 94.00 95 VAL A O 1
ATOM 717 N N . SER A 1 96 ? 1.825 -0.773 -24.419 1.00 93.00 96 SER A N 1
ATOM 718 C CA . SER A 1 96 ? 1.607 -1.264 -25.786 1.00 93.00 96 SER A CA 1
ATOM 719 C C . SER A 1 96 ? 1.588 -2.790 -25.853 1.00 93.00 96 SER A C 1
ATOM 721 O O . SER A 1 96 ? 0.878 -3.357 -26.680 1.00 93.00 96 SER A O 1
ATOM 723 N N . LEU A 1 97 ? 2.342 -3.462 -24.981 1.00 91.81 97 LEU A N 1
ATOM 724 C CA . LEU A 1 97 ? 2.375 -4.918 -24.917 1.00 91.81 97 LEU A CA 1
ATOM 725 C C . LEU A 1 97 ? 1.181 -5.523 -24.148 1.00 91.81 97 LEU A C 1
ATOM 727 O O . LEU A 1 97 ? 0.883 -6.696 -24.360 1.00 91.81 97 LEU A O 1
ATOM 731 N N . SER A 1 98 ? 0.478 -4.757 -23.300 1.00 90.75 98 SER A N 1
ATOM 732 C CA . SER A 1 98 ? -0.666 -5.252 -22.511 1.00 90.75 98 SER A CA 1
ATOM 733 C C . SER A 1 98 ? -2.017 -5.209 -23.243 1.00 90.75 98 SER A C 1
ATOM 735 O O . SER A 1 98 ? -2.872 -6.054 -22.979 1.00 90.75 98 SER A O 1
ATOM 737 N N . LYS A 1 99 ? -2.225 -4.265 -24.176 1.00 86.19 99 LYS A N 1
ATOM 738 C CA . LYS A 1 99 ? -3.539 -3.995 -24.809 1.00 86.19 99 LYS A CA 1
ATOM 739 C C . LYS A 1 99 ? -4.163 -5.169 -25.577 1.00 86.19 99 LYS A C 1
ATOM 741 O O . LYS A 1 99 ? -5.385 -5.241 -25.647 1.00 86.19 99 LYS A O 1
ATOM 746 N N . ASP A 1 100 ? -3.359 -6.090 -26.102 1.00 72.00 100 ASP A N 1
ATOM 747 C CA . ASP A 1 100 ? -3.851 -7.202 -26.931 1.00 72.00 100 ASP A CA 1
ATOM 748 C C . ASP A 1 100 ? -4.079 -8.504 -26.152 1.00 72.00 100 ASP A C 1
ATOM 750 O O . ASP A 1 100 ? -4.626 -9.465 -26.691 1.00 72.00 100 ASP A O 1
ATOM 754 N N . ALA A 1 101 ? -3.711 -8.552 -24.867 1.00 70.25 101 ALA A N 1
ATOM 755 C CA . ALA A 1 101 ? -3.886 -9.756 -24.054 1.00 70.25 101 ALA A CA 1
ATOM 756 C C . ALA A 1 101 ? -5.367 -10.131 -23.842 1.00 70.25 101 ALA A C 1
ATOM 758 O O . ALA A 1 101 ? -5.667 -11.270 -23.491 1.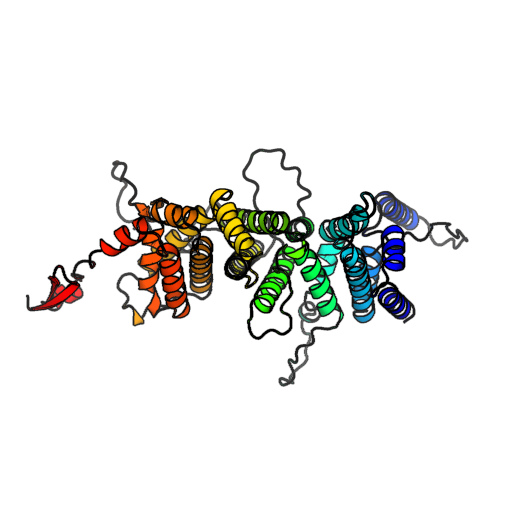00 70.25 101 ALA A O 1
ATOM 759 N N . SER A 1 102 ? -6.292 -9.190 -24.055 1.00 69.81 102 SER A N 1
ATOM 760 C CA . SER A 1 102 ? -7.730 -9.382 -23.854 1.00 69.81 102 SER A CA 1
ATOM 761 C C . SER A 1 102 ? -8.483 -9.886 -25.091 1.00 69.81 102 SER A C 1
ATOM 763 O O . SER A 1 102 ? -9.604 -10.367 -24.938 1.00 69.81 102 SER A O 1
ATOM 765 N N . SER A 1 103 ? -7.915 -9.793 -26.303 1.00 73.56 103 SER A N 1
ATOM 766 C CA . SER A 1 103 ? -8.663 -10.016 -27.552 1.00 73.56 103 SER A CA 1
ATOM 767 C C . SER A 1 103 ? -8.465 -11.396 -28.194 1.00 73.56 103 SER A C 1
ATOM 769 O O . SER A 1 103 ? -9.364 -11.847 -28.901 1.00 73.56 103 SER A O 1
ATOM 771 N N . SER A 1 104 ? -7.358 -12.105 -27.938 1.00 64.25 104 SER A N 1
ATOM 772 C CA . SER A 1 104 ? -7.192 -13.521 -28.317 1.00 64.25 104 SER A CA 1
ATOM 773 C C . SER A 1 104 ? -5.932 -14.133 -27.679 1.00 64.25 104 SER A C 1
ATOM 775 O O . SER A 1 104 ? -4.823 -13.708 -28.006 1.00 64.25 104 SER A O 1
ATOM 777 N N . PRO A 1 105 ? -6.047 -15.135 -26.788 1.00 57.16 105 PRO A N 1
ATOM 778 C CA . PRO A 1 105 ? -4.895 -15.779 -26.172 1.00 57.16 105 PRO A CA 1
ATOM 779 C C . PRO A 1 105 ? -4.293 -16.817 -27.129 1.00 57.16 105 PRO A C 1
ATOM 781 O O . PRO A 1 105 ? -4.550 -18.016 -27.014 1.00 57.16 105 PRO A O 1
ATOM 784 N N . SER A 1 106 ? -3.461 -16.383 -28.078 1.00 65.38 106 SER A N 1
ATOM 785 C CA . SER A 1 106 ? -2.470 -17.302 -28.640 1.00 65.38 106 SER A CA 1
ATOM 786 C C . SER A 1 106 ? -1.453 -17.638 -27.536 1.00 65.38 106 SER A C 1
ATOM 788 O O . SER A 1 106 ? -1.005 -16.770 -26.782 1.00 65.38 106 SER A O 1
ATOM 790 N N . PHE A 1 107 ? -1.145 -18.926 -27.376 1.00 59.66 107 PHE A N 1
ATOM 791 C CA . PHE A 1 107 ? -0.491 -19.462 -26.173 1.00 59.66 107 PHE A CA 1
ATOM 792 C C . PHE A 1 107 ? 0.936 -18.915 -25.940 1.00 59.66 107 PHE A C 1
ATOM 794 O O . PHE A 1 107 ? 1.385 -18.863 -24.797 1.00 59.66 107 PHE A O 1
ATOM 801 N N . ASP A 1 108 ? 1.623 -18.445 -26.988 1.00 63.75 108 ASP A N 1
ATOM 802 C CA . ASP A 1 108 ? 3.027 -18.003 -26.913 1.00 63.75 108 ASP A CA 1
ATOM 803 C C . ASP A 1 108 ? 3.212 -16.489 -26.672 1.00 63.75 108 ASP A C 1
ATOM 805 O O . ASP A 1 108 ? 4.187 -16.065 -26.051 1.00 63.75 108 ASP A O 1
ATOM 809 N N . GLU A 1 109 ? 2.269 -15.638 -27.094 1.00 59.72 109 GLU A N 1
ATOM 810 C CA . GLU A 1 109 ? 2.469 -14.177 -27.058 1.00 59.72 109 GLU A CA 1
ATOM 811 C C . GLU A 1 109 ? 2.149 -13.539 -25.699 1.00 59.72 109 GLU A C 1
ATOM 813 O O . GLU A 1 109 ? 2.692 -12.482 -25.362 1.00 59.72 109 GLU A O 1
ATOM 818 N N . SER A 1 110 ? 1.320 -14.190 -24.875 1.00 61.97 110 SER A N 1
ATOM 819 C CA . SER A 1 110 ? 0.921 -13.666 -23.558 1.00 61.97 110 SER A CA 1
ATOM 820 C C . SER A 1 110 ? 2.081 -13.563 -22.553 1.00 61.97 110 SER A C 1
ATOM 822 O O . SER A 1 110 ? 1.985 -12.847 -21.553 1.00 61.97 110 SER A O 1
ATOM 824 N N . ASN A 1 111 ? 3.204 -14.234 -22.826 1.00 76.06 111 ASN A N 1
ATOM 825 C CA . ASN A 1 111 ? 4.356 -14.263 -21.931 1.00 76.06 111 ASN A CA 1
ATOM 826 C C . ASN A 1 111 ? 5.254 -13.026 -22.047 1.00 76.06 111 ASN A C 1
ATOM 828 O O . ASN A 1 111 ? 5.834 -12.617 -21.045 1.00 76.06 111 ASN A O 1
ATOM 832 N N . SER A 1 112 ? 5.348 -12.393 -23.221 1.00 75.88 112 SER A N 1
ATOM 833 C CA . SER A 1 112 ? 6.344 -11.336 -23.463 1.00 75.88 112 SER A CA 1
ATOM 834 C C . SER A 1 112 ? 6.122 -10.084 -22.599 1.00 75.88 112 SER A C 1
ATOM 836 O O . SER A 1 112 ? 7.064 -9.564 -22.000 1.00 75.88 112 SER A O 1
ATOM 838 N N . TYR A 1 113 ? 4.876 -9.620 -22.464 1.00 82.25 113 TYR A N 1
ATOM 839 C CA . TYR A 1 113 ? 4.573 -8.414 -21.684 1.00 82.25 113 TYR A CA 1
ATOM 840 C C . TYR A 1 113 ? 4.638 -8.660 -20.173 1.00 82.25 113 TYR A C 1
ATOM 842 O O . TYR A 1 113 ? 5.206 -7.854 -19.435 1.00 82.25 113 TYR A O 1
ATOM 850 N N . LYS A 1 114 ? 4.103 -9.803 -19.710 1.00 85.75 114 LYS A N 1
ATOM 851 C CA . LYS A 1 114 ? 4.189 -10.215 -18.302 1.00 85.75 114 LYS A CA 1
ATOM 852 C C . LYS A 1 114 ? 5.642 -10.358 -17.877 1.00 85.75 114 LYS A C 1
ATOM 854 O O . LYS A 1 114 ? 5.978 -9.998 -16.753 1.00 85.75 114 LYS A O 1
ATOM 859 N N . ASP A 1 115 ? 6.493 -10.852 -18.770 1.00 92.25 115 ASP A N 1
ATOM 860 C CA . ASP A 1 115 ? 7.926 -10.961 -18.541 1.00 92.25 115 ASP A CA 1
ATOM 861 C C . ASP A 1 115 ? 8.592 -9.585 -18.402 1.00 92.25 115 ASP A C 1
ATOM 863 O O . ASP A 1 115 ? 9.295 -9.365 -17.417 1.00 92.25 115 ASP A O 1
ATOM 867 N N . LEU A 1 116 ? 8.314 -8.619 -19.290 1.00 95.12 116 LEU A N 1
ATOM 868 C CA . LEU A 1 116 ? 8.880 -7.267 -19.173 1.00 95.12 116 LEU A CA 1
ATOM 869 C C . LEU A 1 116 ? 8.452 -6.567 -17.873 1.00 95.12 116 LEU A C 1
ATOM 871 O O . LEU A 1 116 ? 9.312 -6.080 -17.139 1.00 95.12 116 LEU A O 1
ATOM 875 N N . SER A 1 117 ? 7.155 -6.549 -17.548 1.00 95.69 117 SER A N 1
ATOM 876 C CA . SER A 1 117 ? 6.654 -5.918 -16.316 1.00 95.69 117 SER A CA 1
ATOM 877 C C . SER A 1 117 ? 7.183 -6.606 -15.060 1.00 95.69 117 SER A C 1
ATOM 879 O O . SER A 1 117 ? 7.535 -5.940 -14.084 1.00 95.69 117 SER A O 1
ATOM 881 N N . ARG A 1 118 ? 7.296 -7.941 -15.075 1.00 96.00 118 ARG A N 1
ATOM 882 C CA . ARG A 1 118 ? 7.894 -8.710 -13.976 1.00 96.00 118 ARG A CA 1
ATOM 883 C C . ARG A 1 118 ? 9.376 -8.386 -13.818 1.00 96.00 118 ARG A C 1
ATOM 885 O O . ARG A 1 118 ? 9.811 -8.128 -12.700 1.00 96.00 118 ARG A O 1
ATOM 892 N N . LYS A 1 119 ? 10.141 -8.364 -14.913 1.00 95.94 119 LYS A N 1
ATOM 893 C CA . LYS A 1 119 ? 11.565 -8.003 -14.901 1.00 95.94 119 LYS A CA 1
ATOM 894 C C . LYS A 1 119 ? 11.769 -6.572 -14.415 1.00 95.94 119 LYS A C 1
ATOM 896 O O . LYS A 1 119 ? 12.645 -6.359 -13.591 1.00 95.94 119 LYS A O 1
ATOM 901 N N . ALA A 1 120 ? 10.958 -5.617 -14.869 1.00 96.81 120 ALA A N 1
ATOM 902 C CA . ALA A 1 120 ? 11.034 -4.229 -14.421 1.00 96.81 120 ALA A CA 1
ATOM 903 C C . ALA A 1 120 ? 10.733 -4.102 -12.917 1.00 96.81 120 ALA A C 1
ATOM 905 O O . ALA A 1 120 ? 11.544 -3.566 -12.169 1.00 96.81 120 ALA A O 1
ATOM 906 N N . SER A 1 121 ? 9.610 -4.663 -12.462 1.00 97.00 121 SER A N 1
ATOM 907 C CA . SER A 1 121 ? 9.176 -4.578 -11.058 1.00 97.00 121 SER A CA 1
ATOM 908 C C . SER A 1 121 ? 10.067 -5.328 -10.070 1.00 97.00 121 SER A C 1
ATOM 910 O O . SER A 1 121 ? 10.129 -4.946 -8.910 1.00 97.00 121 SER A O 1
ATOM 912 N N . SER A 1 122 ? 10.749 -6.387 -10.511 1.00 96.00 122 SER A N 1
ATOM 913 C CA . SER A 1 122 ? 11.624 -7.200 -9.651 1.00 96.00 122 SER A CA 1
ATOM 914 C C . SER A 1 122 ? 13.089 -6.760 -9.699 1.00 96.00 122 SER A C 1
ATOM 916 O O . SER A 1 122 ? 13.928 -7.360 -9.034 1.00 96.00 122 SER A O 1
ATOM 918 N N . ASN A 1 123 ? 13.439 -5.758 -10.512 1.00 95.94 123 ASN A N 1
ATOM 919 C CA . ASN A 1 123 ? 14.820 -5.312 -10.637 1.00 95.94 123 ASN A CA 1
ATOM 920 C C . ASN A 1 123 ? 15.140 -4.229 -9.602 1.00 95.94 123 ASN A C 1
ATOM 922 O O . ASN A 1 123 ? 14.774 -3.067 -9.775 1.00 95.94 123 ASN A O 1
ATOM 926 N N . THR A 1 124 ? 15.881 -4.605 -8.558 1.00 94.88 124 THR A N 1
ATOM 927 C CA . THR A 1 124 ? 16.325 -3.701 -7.483 1.00 94.88 124 THR A CA 1
ATOM 928 C C . THR A 1 124 ? 17.010 -2.447 -8.010 1.00 94.88 124 THR A C 1
ATOM 930 O O . THR A 1 124 ? 16.689 -1.342 -7.584 1.00 94.88 124 THR A O 1
ATOM 933 N N . ALA A 1 125 ? 17.919 -2.581 -8.981 1.00 94.12 125 ALA A N 1
ATOM 934 C CA . ALA A 1 125 ? 18.627 -1.425 -9.519 1.00 94.12 125 ALA A CA 1
ATOM 935 C C . ALA A 1 125 ? 17.670 -0.454 -10.225 1.00 94.12 125 ALA A C 1
ATOM 937 O O . ALA A 1 125 ? 17.776 0.751 -10.014 1.00 94.12 125 ALA A O 1
ATOM 938 N N . LEU A 1 126 ? 16.727 -0.948 -11.029 1.00 96.31 126 LEU A N 1
ATOM 939 C CA . LEU A 1 126 ? 15.734 -0.106 -11.692 1.00 96.31 126 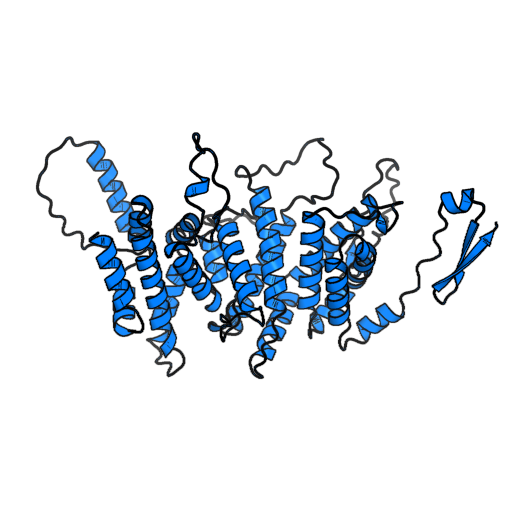LEU A CA 1
ATOM 940 C C . LEU A 1 126 ? 14.846 0.605 -10.668 1.00 96.31 126 LEU A C 1
ATOM 942 O O . LEU A 1 126 ? 14.772 1.832 -10.686 1.00 96.31 126 LEU A O 1
ATOM 946 N N . ILE A 1 127 ? 14.220 -0.150 -9.762 1.00 97.38 127 ILE A N 1
ATOM 947 C CA . ILE A 1 127 ? 13.259 0.384 -8.791 1.00 97.38 127 ILE A CA 1
ATOM 948 C C . ILE A 1 127 ? 13.924 1.388 -7.845 1.00 97.38 127 ILE A C 1
ATOM 950 O O . ILE A 1 127 ? 13.444 2.514 -7.731 1.00 97.38 127 ILE A O 1
ATOM 954 N N . CYS A 1 128 ? 15.073 1.062 -7.246 1.00 95.44 128 CYS A N 1
ATOM 955 C CA . CYS A 1 128 ? 15.765 2.001 -6.360 1.00 95.44 128 CYS A CA 1
ATOM 956 C C . CYS A 1 128 ? 16.222 3.264 -7.099 1.00 95.44 128 CYS A C 1
ATOM 958 O O . CYS A 1 128 ? 16.159 4.355 -6.537 1.00 95.44 128 CYS A O 1
ATOM 960 N N . ASN A 1 129 ? 16.657 3.159 -8.362 1.00 95.44 129 ASN A N 1
ATOM 961 C CA . ASN A 1 129 ? 17.004 4.353 -9.133 1.00 95.44 129 ASN A CA 1
ATOM 962 C C . ASN A 1 129 ? 15.774 5.216 -9.424 1.00 95.44 129 ASN A C 1
ATOM 964 O O . ASN A 1 129 ? 15.858 6.421 -9.218 1.00 95.44 129 ASN A O 1
ATOM 968 N N . LEU A 1 130 ? 14.642 4.637 -9.836 1.00 96.38 130 LEU A N 1
ATOM 969 C CA . LEU A 1 130 ? 13.393 5.384 -10.034 1.00 96.38 130 LEU A CA 1
ATOM 970 C C . LEU A 1 130 ? 12.990 6.135 -8.756 1.00 96.38 130 LEU A C 1
ATOM 972 O O . LEU A 1 130 ? 12.769 7.342 -8.795 1.00 96.38 130 LEU A O 1
ATOM 976 N N . LEU A 1 131 ? 12.990 5.449 -7.611 1.00 96.00 131 LEU A N 1
ATOM 977 C CA . LEU A 1 131 ? 12.574 6.015 -6.324 1.00 96.00 131 LEU A CA 1
ATOM 978 C C . LEU A 1 131 ? 13.530 7.104 -5.821 1.00 96.00 131 LEU A C 1
ATOM 980 O O . LEU A 1 131 ? 13.088 8.147 -5.350 1.00 96.00 131 LEU A O 1
ATOM 984 N N . ARG A 1 132 ? 14.844 6.946 -6.012 1.00 94.38 132 ARG A N 1
ATOM 985 C CA . ARG A 1 132 ? 15.815 8.014 -5.709 1.00 94.38 132 ARG A CA 1
ATOM 986 C C . ARG A 1 132 ? 15.612 9.256 -6.569 1.00 94.38 132 ARG A C 1
ATOM 988 O O . ARG A 1 132 ? 15.922 10.353 -6.121 1.00 94.38 132 ARG A O 1
ATOM 995 N N . GLN A 1 133 ? 15.110 9.096 -7.794 1.00 94.31 133 GLN A N 1
ATOM 996 C CA . GLN A 1 133 ? 14.784 10.216 -8.680 1.00 94.31 133 GLN A CA 1
ATOM 997 C C . GLN A 1 133 ? 13.436 10.883 -8.349 1.00 94.31 133 GLN A C 1
ATOM 999 O O . GLN A 1 133 ? 13.146 11.929 -8.932 1.00 94.31 133 GLN A O 1
ATOM 1004 N N . MET A 1 134 ? 12.635 10.315 -7.440 1.00 91.56 134 MET A N 1
ATOM 1005 C CA . MET A 1 134 ? 11.419 10.943 -6.902 1.00 91.56 134 MET A CA 1
ATOM 1006 C C . MET A 1 134 ? 11.716 11.902 -5.746 1.00 91.56 134 MET A C 1
ATOM 1008 O O . MET A 1 134 ? 10.936 12.815 -5.489 1.00 91.56 134 MET A O 1
ATOM 1012 N N . LEU A 1 135 ? 12.846 11.723 -5.056 1.00 86.44 135 LEU A N 1
ATOM 1013 C CA . LEU A 1 135 ? 13.253 12.621 -3.980 1.00 86.44 135 LEU A CA 1
ATOM 1014 C C . LEU A 1 135 ? 13.607 14.002 -4.559 1.00 86.44 135 LEU A C 1
ATOM 1016 O O . LEU A 1 135 ? 14.339 14.072 -5.554 1.00 86.44 135 LEU A O 1
ATOM 1020 N N . PRO A 1 136 ? 13.135 15.113 -3.962 1.00 69.50 136 PRO A N 1
ATOM 1021 C CA . PRO A 1 136 ? 13.428 16.434 -4.490 1.00 69.50 136 PRO A CA 1
ATOM 1022 C C . PRO A 1 136 ? 14.942 16.667 -4.483 1.00 69.50 136 PRO A C 1
ATOM 1024 O O . PRO A 1 136 ? 15.594 16.647 -3.436 1.00 69.50 136 PRO A O 1
ATOM 1027 N N . SER A 1 137 ? 15.517 16.940 -5.654 1.00 54.91 137 SER A N 1
ATOM 1028 C CA . SER A 1 137 ? 16.953 17.216 -5.802 1.00 54.91 137 SER A CA 1
ATOM 1029 C C . SER A 1 137 ? 17.408 18.456 -5.019 1.00 54.91 137 SER A C 1
ATOM 1031 O O . SER A 1 137 ? 18.587 18.583 -4.695 1.00 54.91 137 SER A O 1
ATOM 1033 N N . LYS A 1 138 ? 16.471 19.347 -4.661 1.00 46.66 138 LYS A N 1
ATOM 1034 C CA . LYS A 1 138 ? 16.721 20.572 -3.885 1.00 46.66 138 LYS A CA 1
ATOM 1035 C C . LYS A 1 138 ? 16.803 20.359 -2.367 1.00 46.66 138 LYS A C 1
ATOM 1037 O O . LYS A 1 138 ? 17.333 21.229 -1.691 1.00 46.66 138 LYS A O 1
ATOM 1042 N N . SER A 1 139 ? 16.353 19.222 -1.831 1.00 44.41 139 SER A N 1
ATOM 1043 C CA . SER A 1 139 ? 16.465 18.907 -0.390 1.00 44.41 139 SER A CA 1
ATOM 1044 C C . SER A 1 139 ? 17.863 18.434 0.033 1.00 44.41 139 SER A C 1
ATOM 1046 O O . SER A 1 139 ? 18.137 18.344 1.223 1.00 44.41 139 SER A O 1
ATOM 1048 N N . ILE A 1 140 ? 18.748 18.129 -0.926 1.00 38.91 140 ILE A N 1
ATOM 1049 C CA . ILE A 1 140 ? 20.087 17.557 -0.676 1.00 38.91 140 ILE A CA 1
ATOM 1050 C C . ILE A 1 140 ? 21.196 18.620 -0.789 1.00 38.91 140 ILE A C 1
ATOM 1052 O O . ILE A 1 140 ? 22.331 18.380 -0.384 1.00 38.91 140 ILE A O 1
ATOM 1056 N N . VAL A 1 141 ? 20.892 19.821 -1.293 1.00 38.22 141 VAL A N 1
ATOM 1057 C CA . VAL A 1 141 ? 21.855 20.928 -1.283 1.00 38.22 141 VAL A CA 1
ATOM 1058 C C . VAL A 1 141 ? 21.659 21.710 0.017 1.00 38.22 141 VAL A C 1
ATOM 1060 O O . VAL A 1 141 ? 20.622 22.358 0.166 1.00 38.22 141 VAL A O 1
ATOM 1063 N N . PRO A 1 142 ? 22.607 21.674 0.974 1.00 39.62 142 PRO A N 1
ATOM 1064 C CA . PRO A 1 142 ? 22.530 22.536 2.142 1.00 39.62 142 PRO A CA 1
ATOM 1065 C C . PRO A 1 142 ? 22.541 23.985 1.655 1.00 39.62 142 PRO A C 1
ATOM 1067 O O . PRO A 1 142 ? 23.490 24.419 1.002 1.00 39.62 142 PRO A O 1
ATOM 1070 N N . ASN A 1 143 ? 21.450 24.702 1.930 1.00 37.50 143 ASN A N 1
ATOM 1071 C CA . ASN A 1 143 ? 21.252 26.106 1.584 1.00 37.50 143 ASN A CA 1
ATOM 1072 C C . ASN A 1 143 ? 22.441 26.952 2.062 1.00 37.50 143 ASN A C 1
ATOM 1074 O O . ASN A 1 143 ? 22.491 27.389 3.212 1.00 37.50 143 ASN A O 1
ATOM 1078 N N . SER A 1 144 ? 23.384 27.235 1.169 1.00 42.81 144 SER A N 1
ATOM 1079 C CA . SER A 1 144 ? 24.332 28.324 1.346 1.00 42.81 144 SER A CA 1
ATOM 1080 C C . SER A 1 144 ? 23.659 29.614 0.877 1.00 42.81 144 SER A C 1
ATOM 1082 O O . SER A 1 144 ? 23.697 29.940 -0.303 1.00 42.81 144 SER A O 1
ATOM 1084 N N . ASN A 1 145 ? 23.043 30.327 1.823 1.00 47.72 145 ASN A N 1
ATOM 1085 C CA . ASN A 1 145 ? 22.712 31.754 1.759 1.00 47.72 145 ASN A CA 1
ATOM 1086 C C . ASN A 1 145 ? 21.970 32.266 0.509 1.00 47.72 145 ASN A C 1
ATOM 1088 O O . ASN A 1 145 ? 22.562 33.007 -0.267 1.00 47.72 145 ASN A O 1
ATOM 1092 N N . GLU A 1 146 ? 20.656 32.050 0.393 1.00 47.47 146 GLU A N 1
ATOM 1093 C CA . GLU A 1 146 ? 19.822 32.969 -0.399 1.00 47.47 146 GLU A CA 1
ATOM 1094 C C . GLU A 1 146 ? 18.515 33.319 0.315 1.00 47.47 146 GLU A C 1
ATOM 1096 O O . GLU A 1 146 ? 17.761 32.477 0.802 1.00 47.47 146 GLU A O 1
ATOM 1101 N N . SER A 1 147 ? 18.296 34.624 0.431 1.00 51.97 147 SER A N 1
ATOM 1102 C CA . SER A 1 147 ? 17.208 35.262 1.145 1.00 51.97 147 SER A CA 1
ATOM 1103 C C . SER A 1 147 ? 16.065 35.630 0.192 1.00 51.97 147 SER A C 1
ATOM 1105 O O . SER A 1 147 ? 16.262 36.293 -0.817 1.00 51.97 147 SER A O 1
ATOM 1107 N N . LYS A 1 148 ? 14.847 35.270 0.615 1.00 56.06 148 LYS A N 1
ATOM 1108 C CA . LYS A 1 148 ? 13.563 35.956 0.366 1.00 56.06 148 LYS A CA 1
ATOM 1109 C C . LYS A 1 148 ? 13.074 36.090 -1.091 1.00 56.06 148 LYS A C 1
ATOM 1111 O O . LYS A 1 148 ? 13.229 37.131 -1.717 1.00 56.06 148 LYS A O 1
ATOM 1116 N N . SER A 1 149 ? 12.249 35.130 -1.514 1.00 51.00 149 SER A N 1
ATOM 1117 C CA . SER A 1 149 ? 10.951 35.431 -2.151 1.00 51.00 149 SER A CA 1
ATOM 1118 C C . SER A 1 149 ? 9.973 34.271 -1.894 1.00 51.00 149 SER A C 1
ATOM 1120 O O . SER A 1 149 ? 10.315 33.115 -2.119 1.00 51.00 149 SER A O 1
ATOM 1122 N N . THR A 1 150 ? 8.805 34.559 -1.311 1.00 54.44 150 THR A N 1
ATOM 1123 C CA . THR A 1 150 ? 7.899 33.565 -0.692 1.00 54.44 150 THR A CA 1
ATOM 1124 C C . THR A 1 150 ? 6.687 33.151 -1.529 1.00 54.44 150 THR A C 1
ATOM 1126 O O . THR A 1 150 ? 5.939 32.295 -1.078 1.00 54.44 150 THR A O 1
ATOM 1129 N N . ASP A 1 151 ? 6.487 33.660 -2.745 1.00 50.47 151 ASP A N 1
ATOM 1130 C CA . ASP A 1 151 ? 5.142 33.619 -3.353 1.00 50.47 151 ASP A CA 1
ATOM 1131 C C . ASP A 1 151 ? 4.989 32.764 -4.620 1.00 50.47 151 ASP A C 1
ATOM 1133 O O . ASP A 1 151 ? 4.100 33.004 -5.435 1.00 50.47 151 ASP A O 1
ATOM 1137 N N . THR A 1 152 ? 5.801 31.724 -4.833 1.00 51.84 152 THR A N 1
ATOM 1138 C CA . THR A 1 152 ? 5.518 30.770 -5.929 1.00 51.84 152 THR A CA 1
ATOM 1139 C C . THR A 1 152 ? 6.054 29.370 -5.643 1.00 51.84 152 THR A C 1
ATOM 1141 O O . THR A 1 152 ? 6.876 28.833 -6.378 1.00 51.84 152 THR A O 1
ATOM 1144 N N . ILE A 1 153 ? 5.566 28.737 -4.574 1.00 50.97 153 ILE A N 1
ATOM 1145 C CA . ILE A 1 153 ? 5.685 27.278 -4.400 1.00 50.97 153 ILE A CA 1
ATOM 1146 C C . ILE A 1 153 ? 4.610 26.621 -5.287 1.00 50.97 153 ILE A C 1
ATOM 1148 O O . ILE A 1 153 ? 3.683 25.980 -4.807 1.00 50.97 153 ILE A O 1
ATOM 1152 N N . MET A 1 154 ? 4.662 26.875 -6.599 1.00 48.28 154 MET A N 1
ATOM 1153 C CA . MET A 1 154 ? 3.870 26.115 -7.563 1.00 48.28 154 MET A CA 1
ATOM 1154 C C . MET A 1 154 ? 4.603 24.808 -7.826 1.00 48.28 154 MET A C 1
ATOM 1156 O O . MET A 1 154 ? 5.672 24.816 -8.421 1.00 48.28 154 MET A O 1
ATOM 1160 N N . ASP A 1 155 ? 4.032 23.721 -7.322 1.00 51.78 155 ASP A N 1
ATOM 1161 C CA . ASP A 1 155 ? 3.874 22.410 -7.961 1.00 51.78 155 ASP A CA 1
ATOM 1162 C C . ASP A 1 155 ? 4.796 22.099 -9.162 1.00 51.78 155 ASP A C 1
ATOM 1164 O O . ASP A 1 155 ? 4.368 21.875 -10.293 1.00 51.78 155 ASP A O 1
ATOM 1168 N N . HIS A 1 156 ? 6.111 22.122 -8.941 1.00 53.00 156 HIS A N 1
ATOM 1169 C CA . HIS A 1 156 ? 7.103 21.760 -9.950 1.00 53.00 156 HIS A CA 1
ATOM 1170 C C . HIS A 1 156 ? 7.375 20.254 -9.904 1.00 53.00 156 HIS A C 1
ATOM 1172 O O . HIS A 1 156 ? 8.532 19.834 -9.814 1.00 53.00 156 HIS A O 1
ATOM 1178 N N . ALA A 1 157 ? 6.322 19.434 -9.962 1.00 69.56 157 ALA A N 1
ATOM 1179 C CA . ALA A 1 157 ? 6.491 18.058 -10.400 1.00 69.56 157 ALA A CA 1
ATOM 1180 C C . ALA A 1 157 ? 7.004 18.127 -11.843 1.00 69.56 157 ALA A C 1
ATOM 1182 O O . ALA A 1 157 ? 6.271 18.453 -12.774 1.00 69.56 157 ALA A O 1
ATOM 1183 N N . ASP A 1 158 ? 8.311 17.952 -12.027 1.00 89.06 158 ASP A N 1
ATOM 1184 C CA . ASP A 1 158 ? 8.857 17.939 -13.374 1.00 89.06 158 ASP A CA 1
ATOM 1185 C C . ASP A 1 158 ? 8.429 16.651 -14.097 1.00 89.06 158 ASP A C 1
ATOM 1187 O O . ASP A 1 158 ? 8.053 15.652 -13.474 1.00 89.06 158 ASP A O 1
ATOM 1191 N N . GLY A 1 159 ? 8.514 16.657 -15.428 1.00 90.69 159 GLY A N 1
ATOM 1192 C CA . GLY A 1 159 ? 8.031 15.534 -16.231 1.00 90.69 159 GLY A CA 1
ATOM 1193 C C . GLY A 1 159 ? 8.682 14.186 -15.895 1.00 90.69 159 GLY A C 1
ATOM 1194 O O . GLY A 1 159 ? 8.089 13.150 -16.169 1.00 90.69 159 GLY A O 1
ATOM 1195 N N . ALA A 1 160 ? 9.876 14.139 -15.291 1.00 93.38 160 ALA A N 1
ATOM 1196 C CA . ALA A 1 160 ? 10.447 12.860 -14.872 1.00 93.38 160 ALA A CA 1
ATOM 1197 C C . ALA A 1 160 ? 9.727 12.292 -13.646 1.00 93.38 160 ALA A C 1
ATOM 1199 O O . ALA A 1 160 ? 9.466 11.094 -13.634 1.00 93.38 160 ALA A O 1
ATOM 1200 N N . THR A 1 161 ? 9.367 13.116 -12.658 1.00 93.19 161 THR A N 1
ATOM 1201 C CA . THR A 1 161 ? 8.572 12.670 -11.496 1.00 93.19 161 THR A CA 1
ATOM 1202 C C . THR A 1 161 ? 7.202 12.156 -11.936 1.00 93.19 161 THR A C 1
ATOM 1204 O O . THR A 1 161 ? 6.772 11.095 -11.485 1.00 93.19 161 THR A O 1
ATOM 1207 N N . GLU A 1 162 ? 6.551 12.857 -12.867 1.00 92.56 162 GLU A N 1
ATOM 1208 C CA . GLU A 1 162 ? 5.266 12.440 -13.439 1.00 92.56 162 GLU A CA 1
ATOM 1209 C C . GLU A 1 162 ? 5.375 11.066 -14.119 1.00 92.56 162 GLU A C 1
ATOM 1211 O O . GLU A 1 162 ? 4.661 10.131 -13.761 1.00 92.56 162 GLU A O 1
ATOM 1216 N N . TRP A 1 163 ? 6.328 10.890 -15.042 1.00 95.38 163 TRP A N 1
ATOM 1217 C CA . TRP A 1 163 ? 6.489 9.616 -15.750 1.00 95.38 163 TRP A CA 1
ATOM 1218 C C . TRP A 1 163 ? 6.936 8.463 -14.846 1.00 95.38 163 TRP A C 1
ATOM 1220 O O . TRP A 1 163 ? 6.555 7.319 -15.100 1.00 95.38 163 TRP A O 1
ATOM 1230 N N . ILE A 1 164 ? 7.728 8.732 -13.801 1.00 96.31 164 ILE A N 1
ATOM 1231 C CA . ILE A 1 164 ? 8.072 7.717 -12.795 1.00 96.31 164 ILE A CA 1
ATOM 1232 C C . ILE A 1 164 ? 6.813 7.285 -12.044 1.00 96.31 164 ILE A C 1
ATOM 1234 O O . ILE A 1 164 ? 6.589 6.083 -11.919 1.00 96.31 164 ILE A O 1
ATOM 1238 N N . SER A 1 165 ? 5.978 8.234 -11.614 1.00 95.25 165 SER A N 1
ATOM 1239 C CA . SER A 1 165 ? 4.709 7.940 -10.935 1.00 95.25 165 SER A CA 1
ATOM 1240 C C . SER A 1 165 ? 3.811 7.081 -11.824 1.00 95.25 165 SER A C 1
ATOM 1242 O O . SER A 1 165 ? 3.488 5.960 -11.444 1.00 95.25 165 SER A O 1
ATOM 1244 N N . LEU A 1 166 ? 3.572 7.497 -13.074 1.00 95.00 166 LEU A N 1
ATOM 1245 C CA . LEU A 1 166 ? 2.777 6.733 -14.046 1.00 95.00 166 LEU A CA 1
ATOM 1246 C C . LEU A 1 166 ? 3.310 5.308 -14.276 1.00 95.00 166 LEU A C 1
ATOM 1248 O O . LEU A 1 166 ? 2.535 4.358 -14.395 1.00 95.00 166 LEU A O 1
ATOM 1252 N N . LEU A 1 167 ? 4.634 5.121 -14.328 1.00 97.38 167 LEU A N 1
ATOM 1253 C CA . LEU A 1 167 ? 5.230 3.787 -14.445 1.00 97.38 167 LEU A CA 1
ATOM 1254 C C . LEU A 1 167 ? 4.954 2.920 -13.206 1.00 97.38 167 LEU A C 1
ATOM 1256 O O . LEU A 1 167 ? 4.594 1.750 -13.355 1.00 97.38 167 LEU A O 1
ATOM 1260 N N . LEU A 1 168 ? 5.126 3.467 -12.001 1.00 97.62 168 LEU A N 1
ATOM 1261 C CA . LEU A 1 168 ? 4.885 2.746 -10.747 1.00 97.62 168 LEU A CA 1
ATOM 1262 C C . LEU A 1 168 ? 3.400 2.397 -10.583 1.00 97.62 168 LEU A C 1
ATOM 1264 O O . LEU A 1 168 ? 3.072 1.249 -10.280 1.00 97.62 168 LEU A O 1
ATOM 1268 N N . GLU A 1 169 ? 2.507 3.342 -10.865 1.00 96.69 169 GLU A N 1
ATOM 1269 C CA . GLU A 1 169 ? 1.054 3.145 -10.878 1.00 96.69 169 GLU A CA 1
ATOM 1270 C C . GLU A 1 169 ? 0.655 2.034 -11.843 1.00 96.69 169 GLU A C 1
ATOM 1272 O O . GLU A 1 169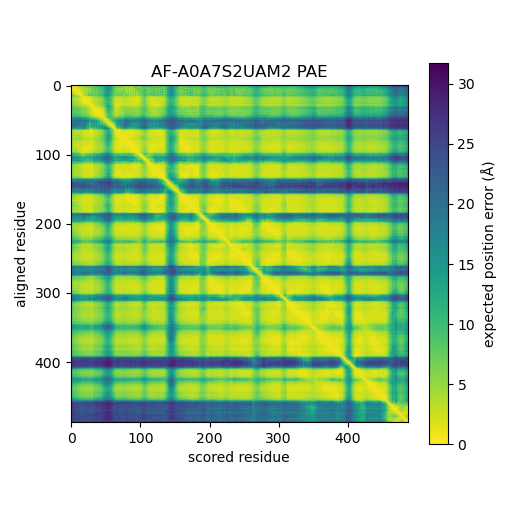 ? -0.086 1.114 -11.484 1.00 96.69 169 GLU A O 1
ATOM 1277 N N . ARG A 1 170 ? 1.219 2.059 -13.057 1.00 96.50 170 ARG A N 1
ATOM 1278 C CA . ARG A 1 170 ? 0.958 1.033 -14.063 1.00 96.50 170 ARG A CA 1
ATOM 1279 C C . ARG A 1 170 ? 1.374 -0.354 -13.581 1.00 96.50 170 ARG A C 1
ATOM 1281 O O . ARG A 1 170 ? 0.632 -1.318 -13.760 1.00 96.50 170 ARG A O 1
ATOM 1288 N N . LEU A 1 171 ? 2.544 -0.475 -12.956 1.00 97.44 171 LEU A N 1
ATOM 1289 C CA . LEU A 1 171 ? 3.010 -1.738 -12.379 1.00 97.44 171 LEU A CA 1
ATOM 1290 C C . LEU A 1 171 ? 2.128 -2.188 -11.197 1.00 97.44 171 LEU A C 1
ATOM 1292 O O . LEU A 1 171 ? 1.862 -3.386 -11.062 1.00 97.44 171 LEU A O 1
ATOM 1296 N N . CYS A 1 172 ? 1.617 -1.260 -10.385 1.00 97.38 172 CYS A N 1
ATOM 1297 C CA . CYS A 1 172 ? 0.660 -1.547 -9.312 1.00 97.38 172 CYS A CA 1
ATOM 1298 C C . CYS A 1 172 ? -0.670 -2.092 -9.829 1.00 97.38 172 CYS A C 1
ATOM 1300 O O . CYS A 1 172 ? -1.132 -3.119 -9.329 1.00 97.38 172 CYS A O 1
ATOM 1302 N N . GLN A 1 173 ? -1.247 -1.485 -10.867 1.00 95.75 173 GLN A N 1
ATOM 1303 C CA . GLN A 1 173 ? -2.481 -1.969 -11.501 1.00 95.75 173 GLN A CA 1
ATOM 1304 C C . GLN A 1 173 ? -2.333 -3.400 -12.029 1.00 95.75 173 GLN A C 1
ATOM 1306 O O . GLN A 1 173 ? -3.275 -4.190 -11.959 1.00 95.75 173 GLN A O 1
ATOM 1311 N N . MET A 1 174 ? -1.134 -3.760 -12.498 1.00 96.00 174 MET A N 1
ATOM 1312 C CA . MET A 1 174 ? -0.788 -5.113 -12.948 1.00 96.00 174 MET A CA 1
ATOM 1313 C C . MET A 1 174 ? -0.512 -6.107 -11.803 1.00 96.00 174 MET A C 1
ATOM 1315 O O . MET A 1 174 ? -0.219 -7.271 -12.074 1.00 96.00 174 MET A O 1
ATOM 1319 N N . GLY A 1 175 ? -0.570 -5.677 -10.538 1.00 96.50 175 GLY A N 1
ATOM 1320 C CA . GLY A 1 175 ? -0.345 -6.522 -9.358 1.00 96.50 175 GLY A CA 1
ATOM 1321 C C . GLY A 1 175 ? 1.130 -6.756 -9.032 1.00 96.50 175 GLY A C 1
ATOM 1322 O O . GLY A 1 175 ? 1.479 -7.762 -8.423 1.00 96.50 175 GLY A O 1
ATOM 1323 N N . MET A 1 176 ? 2.023 -5.860 -9.461 1.00 97.75 176 MET A N 1
ATOM 1324 C CA . MET A 1 176 ? 3.471 -6.005 -9.257 1.00 97.75 176 MET A CA 1
ATOM 1325 C C . MET A 1 176 ? 3.994 -5.280 -8.005 1.00 97.75 176 MET A C 1
ATOM 1327 O O . MET A 1 176 ? 5.205 -5.226 -7.796 1.00 97.75 176 MET A O 1
ATOM 1331 N N . LEU A 1 177 ? 3.116 -4.724 -7.162 1.00 97.81 177 LEU A N 1
ATOM 1332 C CA . LEU A 1 177 ? 3.516 -3.939 -5.987 1.00 97.81 177 LEU A CA 1
ATOM 1333 C C . LEU A 1 177 ? 4.386 -4.736 -5.005 1.00 97.81 177 LEU A C 1
ATOM 1335 O O . LEU A 1 177 ? 5.404 -4.225 -4.543 1.00 97.81 177 LEU A O 1
ATOM 1339 N N . SER A 1 178 ? 4.046 -6.001 -4.742 1.00 97.06 178 SER A N 1
ATOM 1340 C CA . SER A 1 178 ? 4.850 -6.876 -3.876 1.00 97.06 178 SER A CA 1
ATOM 1341 C C . SER A 1 178 ? 6.288 -7.008 -4.384 1.00 97.06 178 SER A C 1
ATOM 1343 O O . SER A 1 178 ? 7.242 -6.863 -3.624 1.00 97.06 178 SER A O 1
ATOM 1345 N N . LYS A 1 179 ? 6.455 -7.188 -5.698 1.00 96.62 179 LYS A N 1
ATOM 1346 C CA . LYS A 1 179 ? 7.764 -7.272 -6.356 1.00 96.62 179 LYS A CA 1
ATOM 1347 C C . LYS A 1 179 ? 8.532 -5.963 -6.253 1.00 96.62 179 LYS A C 1
ATOM 1349 O O . LYS A 1 179 ? 9.716 -6.011 -5.956 1.00 96.62 179 LYS A O 1
ATOM 1354 N N . MET A 1 180 ? 7.869 -4.819 -6.432 1.00 97.75 180 MET A N 1
ATOM 1355 C CA . MET A 1 180 ? 8.516 -3.511 -6.304 1.00 97.75 180 MET A CA 1
ATOM 1356 C C . MET A 1 180 ? 8.974 -3.232 -4.869 1.00 97.75 180 MET A C 1
ATOM 1358 O O . MET A 1 180 ? 10.092 -2.765 -4.678 1.00 97.75 180 MET A O 1
ATOM 1362 N N . LEU A 1 181 ? 8.163 -3.563 -3.859 1.00 96.69 181 LEU A N 1
ATOM 1363 C CA . LEU A 1 181 ? 8.534 -3.395 -2.447 1.00 96.69 181 LEU A CA 1
ATOM 1364 C C . LEU A 1 181 ? 9.692 -4.312 -2.038 1.00 96.69 181 LEU A C 1
ATOM 1366 O O . LEU A 1 181 ? 10.583 -3.873 -1.308 1.00 96.69 181 LEU A O 1
ATOM 1370 N N . LEU A 1 182 ? 9.701 -5.551 -2.537 1.00 94.94 182 LEU A N 1
ATOM 1371 C CA . LEU A 1 182 ? 10.806 -6.495 -2.358 1.00 94.94 182 LEU A CA 1
ATOM 1372 C C . LEU A 1 182 ? 12.045 -6.129 -3.179 1.00 94.94 182 LEU A C 1
ATOM 1374 O O . LEU A 1 182 ? 13.143 -6.479 -2.787 1.00 94.94 182 LEU A O 1
ATOM 1378 N N . ALA A 1 183 ? 11.894 -5.460 -4.321 1.00 95.12 183 ALA A N 1
ATOM 1379 C CA . ALA A 1 183 ? 13.024 -4.984 -5.110 1.00 95.12 183 ALA A CA 1
ATOM 1380 C C . ALA A 1 183 ? 13.650 -3.741 -4.473 1.00 95.12 183 ALA A C 1
ATOM 1382 O O . ALA A 1 183 ? 14.870 -3.610 -4.495 1.00 95.12 183 ALA A O 1
ATOM 1383 N N . ALA A 1 184 ? 12.825 -2.849 -3.915 1.00 95.00 184 ALA A N 1
ATOM 1384 C CA . ALA A 1 184 ? 13.274 -1.680 -3.175 1.00 95.00 184 ALA A CA 1
ATOM 1385 C C . ALA A 1 184 ? 13.998 -2.098 -1.888 1.00 95.00 184 ALA A C 1
ATOM 1387 O O . ALA A 1 184 ? 15.116 -1.658 -1.655 1.00 95.00 184 ALA A O 1
ATOM 1388 N N . GLY A 1 185 ? 13.405 -2.985 -1.082 1.00 89.56 185 GLY A N 1
ATOM 1389 C CA . GLY A 1 185 ? 14.069 -3.547 0.095 1.00 89.56 185 GLY A CA 1
ATOM 1390 C C . GLY A 1 185 ? 15.169 -4.521 -0.317 1.00 89.56 185 GLY A C 1
ATOM 1391 O O . GLY A 1 185 ? 14.924 -5.446 -1.072 1.00 89.56 185 GLY A O 1
ATOM 1392 N N . SER A 1 186 ? 16.399 -4.364 0.166 1.00 70.00 186 SER A N 1
ATOM 1393 C CA . SER A 1 186 ? 17.472 -5.309 -0.165 1.00 70.00 186 SER A CA 1
ATOM 1394 C C . SER A 1 186 ? 17.272 -6.645 0.568 1.00 70.00 186 SER A C 1
ATOM 1396 O O . SER A 1 186 ? 17.956 -6.926 1.547 1.00 70.00 186 SER A O 1
ATOM 1398 N N . THR A 1 187 ? 16.368 -7.512 0.097 1.00 58.94 187 THR A N 1
ATOM 1399 C CA . THR A 1 187 ? 16.169 -8.865 0.653 1.00 58.94 187 THR A CA 1
ATOM 1400 C C . THR A 1 187 ? 17.182 -9.876 0.107 1.00 58.94 187 THR A C 1
ATOM 1402 O O . THR A 1 187 ? 16.877 -11.059 -0.042 1.00 58.94 187 THR A O 1
ATOM 1405 N N . ASN A 1 188 ? 18.409 -9.437 -0.190 1.00 46.34 188 ASN A N 1
ATOM 1406 C CA . ASN A 1 188 ? 19.537 -10.327 -0.473 1.00 46.34 188 ASN A CA 1
ATOM 1407 C C . ASN A 1 188 ? 20.061 -10.905 0.846 1.00 46.34 188 ASN A C 1
ATOM 1409 O O . ASN A 1 188 ? 21.176 -10.630 1.278 1.00 46.34 188 ASN A O 1
ATOM 1413 N N . GLY A 1 189 ? 19.216 -11.666 1.528 1.00 46.19 189 GLY A N 1
ATOM 1414 C CA . GLY A 1 189 ? 19.506 -12.214 2.838 1.00 46.19 189 GLY A CA 1
ATOM 1415 C C . GLY A 1 189 ? 18.797 -13.536 2.987 1.00 46.19 189 GLY A C 1
ATOM 1416 O O . GLY A 1 189 ? 17.687 -13.602 3.498 1.00 46.19 189 GLY A O 1
ATOM 1417 N N . SER A 1 190 ? 19.447 -14.580 2.494 1.00 47.66 190 SER A N 1
ATOM 1418 C CA . SER A 1 190 ? 19.144 -15.992 2.685 1.00 47.66 190 SER A CA 1
ATOM 1419 C C . SER A 1 190 ? 19.083 -16.342 4.178 1.00 47.66 190 SER A C 1
ATOM 1421 O O . SER A 1 190 ? 19.978 -17.004 4.706 1.00 47.66 190 SER A O 1
ATOM 1423 N N . SER A 1 191 ? 18.042 -15.908 4.883 1.00 48.56 191 SER A N 1
ATOM 1424 C CA . SER A 1 191 ? 17.811 -16.231 6.289 1.00 48.56 191 SER A CA 1
ATOM 1425 C C . SER A 1 191 ? 17.302 -17.667 6.386 1.00 48.56 191 SER A C 1
ATOM 1427 O O . SER A 1 191 ? 16.126 -17.941 6.584 1.00 48.56 191 SER A O 1
ATOM 1429 N N . ARG A 1 192 ? 18.231 -18.615 6.213 1.00 53.81 192 ARG A N 1
ATOM 1430 C CA . ARG A 1 192 ? 18.063 -20.051 6.498 1.00 53.81 192 ARG A CA 1
ATOM 1431 C C . ARG A 1 192 ? 17.987 -20.355 8.001 1.00 53.81 192 ARG A C 1
ATOM 1433 O O . ARG A 1 192 ? 17.850 -21.516 8.370 1.00 53.81 192 ARG A O 1
ATOM 1440 N N . SER A 1 193 ? 18.089 -19.347 8.864 1.00 58.22 193 SER A N 1
ATOM 1441 C CA . SER A 1 193 ? 17.948 -19.505 10.308 1.00 58.22 193 SER A CA 1
ATOM 1442 C C . SER A 1 193 ? 16.520 -19.147 10.701 1.00 58.22 193 SER A C 1
ATOM 1444 O O . SER A 1 193 ? 16.099 -18.021 10.464 1.00 58.22 193 SER A O 1
ATOM 1446 N N . GLY A 1 194 ? 15.780 -20.091 11.288 1.00 62.03 194 GLY A N 1
ATOM 1447 C CA . GLY A 1 194 ? 14.384 -19.934 11.725 1.00 62.03 194 GLY A CA 1
ATOM 1448 C C . GLY A 1 194 ? 14.159 -18.943 12.876 1.00 62.03 194 GLY A C 1
ATOM 1449 O O . GLY A 1 194 ? 13.183 -19.082 13.607 1.00 62.03 194 GLY A O 1
ATOM 1450 N N . ASN A 1 195 ? 15.049 -17.966 13.056 1.00 61.03 195 ASN A N 1
ATOM 1451 C CA . ASN A 1 195 ? 14.836 -16.846 13.958 1.00 61.03 195 ASN A CA 1
ATOM 1452 C C . ASN A 1 195 ? 13.974 -15.790 13.262 1.00 61.03 195 ASN A C 1
ATOM 1454 O O . ASN A 1 195 ? 14.151 -15.516 12.076 1.00 61.03 195 ASN A O 1
ATOM 1458 N N . LYS A 1 196 ? 13.037 -15.223 14.032 1.00 69.62 196 LYS A N 1
ATOM 1459 C CA . LYS A 1 196 ? 12.155 -14.108 13.665 1.00 69.62 196 LYS A CA 1
ATOM 1460 C C . LYS A 1 196 ? 12.943 -13.087 12.83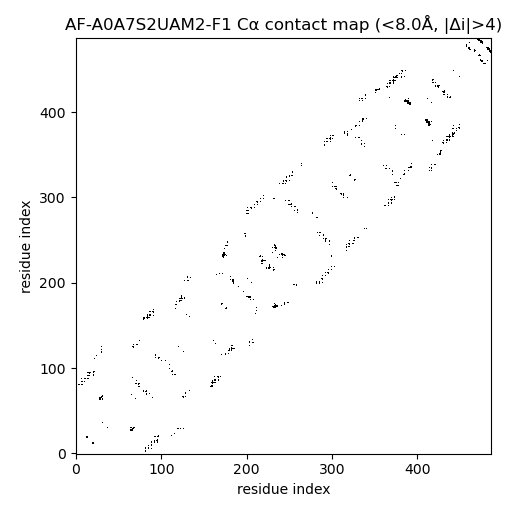0 1.00 69.62 196 LYS A C 1
ATOM 1462 O O . LYS A 1 196 ? 13.905 -12.513 13.324 1.00 69.62 196 LYS A O 1
ATOM 1467 N N . MET A 1 197 ? 12.599 -12.954 11.549 1.00 64.56 197 MET A N 1
ATOM 1468 C CA . MET A 1 197 ? 13.301 -12.060 10.629 1.00 64.56 197 MET A CA 1
ATOM 1469 C C . MET A 1 197 ? 12.936 -10.624 10.995 1.00 64.56 197 MET A C 1
ATOM 1471 O O . MET A 1 197 ? 11.767 -10.251 10.889 1.00 64.56 197 MET A O 1
ATOM 1475 N N . ASP A 1 198 ? 13.916 -9.843 11.447 1.00 79.00 198 ASP A N 1
ATOM 1476 C CA . ASP A 1 198 ? 13.708 -8.421 11.699 1.00 79.00 198 ASP A CA 1
ATOM 1477 C C . ASP A 1 198 ? 13.361 -7.723 10.383 1.00 79.00 198 ASP A C 1
ATOM 1479 O O . ASP A 1 198 ? 14.045 -7.870 9.363 1.00 79.00 198 ASP A O 1
ATOM 1483 N N . VAL A 1 199 ? 12.234 -7.014 10.391 1.00 88.31 199 VAL A N 1
ATOM 1484 C CA . VAL A 1 199 ? 11.720 -6.331 9.208 1.00 88.31 199 VAL A CA 1
ATOM 1485 C C . VAL A 1 199 ? 12.434 -5.000 9.069 1.00 88.31 199 VAL A C 1
ATOM 1487 O O . VAL A 1 199 ? 12.069 -4.016 9.708 1.00 88.31 199 VAL A O 1
ATOM 1490 N N . VAL A 1 200 ? 13.438 -4.978 8.202 1.00 92.44 200 VAL A N 1
ATOM 1491 C CA . VAL A 1 200 ? 14.150 -3.755 7.838 1.00 92.44 200 VAL A CA 1
ATOM 1492 C C . VAL A 1 200 ? 13.349 -3.026 6.772 1.00 92.44 200 VAL A C 1
ATOM 1494 O O . VAL A 1 200 ? 13.096 -3.567 5.693 1.00 92.44 200 VAL A O 1
ATOM 1497 N N . VAL A 1 201 ? 12.967 -1.789 7.069 1.00 94.50 201 VAL A N 1
ATOM 1498 C CA . VAL A 1 201 ? 12.363 -0.875 6.095 1.00 94.50 201 VAL A CA 1
ATOM 1499 C C . VAL A 1 201 ? 13.419 0.136 5.697 1.00 94.50 201 VAL A C 1
ATOM 1501 O O . VAL A 1 201 ? 14.089 0.655 6.580 1.00 94.50 201 VAL A O 1
ATOM 1504 N N . ILE A 1 202 ? 13.572 0.429 4.405 1.00 95.00 202 ILE A N 1
ATOM 1505 C CA . ILE A 1 202 ? 14.511 1.449 3.904 1.00 95.00 202 ILE A CA 1
ATOM 1506 C C . ILE A 1 202 ? 13.782 2.679 3.328 1.00 95.00 202 ILE A C 1
ATOM 1508 O O . ILE A 1 202 ? 12.608 2.561 2.955 1.00 95.00 202 ILE A O 1
ATOM 1512 N N . PRO A 1 203 ? 14.450 3.840 3.172 1.00 95.50 203 PRO A N 1
ATOM 1513 C CA . PRO A 1 203 ? 13.815 5.056 2.660 1.00 95.50 203 PRO A CA 1
ATOM 1514 C C . PRO A 1 203 ? 13.140 4.885 1.295 1.00 95.50 203 PRO A C 1
ATOM 1516 O O . PRO A 1 203 ? 12.039 5.389 1.089 1.00 95.50 203 PRO A O 1
ATOM 1519 N N . GLU A 1 204 ? 13.737 4.134 0.362 1.00 95.75 204 GLU A N 1
ATOM 1520 C CA . GLU A 1 204 ? 13.129 3.884 -0.948 1.00 95.75 204 GLU A CA 1
ATOM 1521 C C . GLU A 1 204 ? 11.769 3.172 -0.835 1.00 95.75 204 GLU A C 1
ATOM 1523 O O . GLU A 1 204 ? 10.845 3.508 -1.573 1.00 95.75 204 GLU A O 1
ATOM 1528 N N . GLN A 1 205 ? 11.597 2.242 0.112 1.00 96.69 205 GLN A N 1
ATOM 1529 C CA . GLN A 1 205 ? 10.296 1.599 0.338 1.00 96.69 205 GLN A CA 1
ATOM 1530 C C . GLN A 1 205 ? 9.255 2.601 0.846 1.00 96.69 205 GLN A C 1
ATOM 1532 O O . GLN A 1 205 ? 8.113 2.556 0.396 1.00 96.69 205 GLN A O 1
ATOM 1537 N N . VAL A 1 206 ? 9.644 3.530 1.724 1.00 96.69 206 VAL A N 1
ATOM 1538 C CA . VAL A 1 206 ? 8.755 4.598 2.212 1.00 96.69 206 VAL A CA 1
ATOM 1539 C C . VAL A 1 206 ? 8.330 5.517 1.064 1.00 96.69 206 VAL A C 1
ATOM 1541 O O . VAL A 1 206 ? 7.145 5.806 0.927 1.00 96.69 206 VAL A O 1
ATOM 1544 N N . VAL A 1 207 ? 9.264 5.913 0.190 1.00 96.31 207 VAL A N 1
ATOM 1545 C CA . VAL A 1 207 ? 8.958 6.720 -1.008 1.00 96.31 207 VAL A CA 1
ATOM 1546 C C . VAL A 1 207 ? 7.974 5.989 -1.920 1.00 96.31 207 VAL A C 1
ATOM 1548 O O . VAL A 1 207 ? 6.988 6.583 -2.347 1.00 96.31 207 VAL A O 1
ATOM 1551 N N . LEU A 1 208 ? 8.201 4.697 -2.183 1.00 97.31 208 LEU A N 1
ATOM 1552 C CA . LEU A 1 208 ? 7.288 3.890 -2.993 1.00 97.31 208 LEU A CA 1
ATOM 1553 C C . LEU A 1 208 ? 5.890 3.846 -2.368 1.00 97.31 208 LEU A C 1
ATOM 1555 O O . LEU A 1 208 ? 4.911 4.111 -3.060 1.00 97.31 208 LEU A O 1
ATOM 1559 N N . LEU A 1 209 ? 5.790 3.546 -1.070 1.00 97.44 209 LEU A N 1
ATOM 1560 C CA . LEU A 1 209 ? 4.513 3.514 -0.355 1.00 97.44 209 LEU A CA 1
ATOM 1561 C C . LEU A 1 209 ? 3.802 4.870 -0.401 1.00 97.44 209 LEU A C 1
ATOM 1563 O O . LEU A 1 209 ? 2.592 4.901 -0.588 1.00 97.44 209 LEU A O 1
ATOM 1567 N N . HIS A 1 210 ? 4.530 5.982 -0.311 1.00 96.50 210 HIS A N 1
ATOM 1568 C CA . HIS A 1 210 ? 3.942 7.314 -0.423 1.00 96.50 210 HIS A CA 1
ATOM 1569 C C . HIS A 1 210 ? 3.342 7.560 -1.815 1.00 96.50 210 HIS A C 1
ATOM 1571 O O . HIS A 1 210 ? 2.189 7.979 -1.919 1.00 96.50 210 HIS A O 1
ATOM 1577 N N . CYS A 1 211 ? 4.071 7.213 -2.883 1.00 95.94 211 CYS A N 1
ATOM 1578 C CA . CYS A 1 211 ? 3.551 7.282 -4.252 1.00 95.94 211 CYS A CA 1
ATOM 1579 C C . CYS A 1 211 ? 2.287 6.429 -4.425 1.00 95.94 211 CYS A C 1
ATOM 1581 O O . CYS A 1 211 ? 1.322 6.867 -5.046 1.00 95.94 211 CYS A O 1
ATOM 1583 N N . ILE A 1 212 ? 2.274 5.217 -3.860 1.00 97.19 212 ILE A N 1
ATOM 1584 C CA . ILE A 1 212 ? 1.121 4.319 -3.976 1.00 97.19 212 ILE A CA 1
ATOM 1585 C C . ILE A 1 212 ? -0.063 4.805 -3.141 1.00 97.19 212 ILE A C 1
ATOM 1587 O O . ILE A 1 212 ? -1.192 4.695 -3.612 1.00 97.19 212 ILE A O 1
ATOM 1591 N N . SER A 1 213 ? 0.167 5.352 -1.945 1.00 96.50 213 SER A N 1
ATOM 1592 C CA . SER A 1 213 ? -0.899 5.930 -1.119 1.00 96.50 213 SER A CA 1
ATOM 1593 C C . SER A 1 213 ? -1.613 7.050 -1.875 1.00 96.50 213 SER A C 1
ATOM 1595 O O . SER A 1 213 ? -2.821 6.964 -2.088 1.00 96.50 213 SER A O 1
ATOM 1597 N N . HIS A 1 214 ? -0.850 8.006 -2.421 1.00 94.81 214 HIS A N 1
ATOM 1598 C CA . HIS A 1 214 ? -1.393 9.095 -3.238 1.00 94.81 214 HIS A CA 1
ATOM 1599 C C . HIS A 1 214 ? -2.186 8.576 -4.448 1.00 94.81 214 HIS A C 1
ATOM 1601 O O . HIS A 1 214 ? -3.320 8.989 -4.679 1.00 94.81 214 HIS A O 1
ATOM 1607 N N . PHE A 1 215 ? -1.627 7.622 -5.198 1.00 94.81 215 PHE A N 1
ATOM 1608 C CA . PHE A 1 215 ? -2.310 7.024 -6.346 1.00 94.81 215 PHE A CA 1
ATOM 1609 C C . PHE A 1 215 ? -3.629 6.333 -5.969 1.00 94.81 215 PHE A C 1
ATOM 1611 O O . PHE A 1 215 ? -4.628 6.446 -6.686 1.00 94.81 215 PHE A O 1
ATOM 1618 N N . VAL A 1 216 ? -3.647 5.598 -4.854 1.00 95.69 216 VAL A N 1
ATOM 1619 C CA . VAL A 1 216 ? -4.856 4.935 -4.357 1.00 95.69 216 VAL A CA 1
ATOM 1620 C C . VAL A 1 216 ? -5.899 5.975 -3.955 1.00 95.69 216 VAL A C 1
ATOM 1622 O O . VAL A 1 216 ? -7.060 5.816 -4.319 1.00 95.69 216 VAL A O 1
ATOM 1625 N N . GLU A 1 217 ? -5.512 7.045 -3.264 1.00 94.00 217 GLU A N 1
ATOM 1626 C CA . GLU A 1 217 ? -6.422 8.136 -2.896 1.00 94.00 217 GLU A CA 1
ATOM 1627 C C . GLU A 1 217 ? -7.023 8.826 -4.126 1.00 94.00 217 GLU A C 1
ATOM 1629 O O . GLU A 1 217 ? -8.249 8.923 -4.234 1.00 94.00 217 GLU A O 1
ATOM 1634 N N . GLU A 1 218 ? -6.191 9.213 -5.096 1.00 93.31 218 GLU A N 1
ATOM 1635 C CA . GLU A 1 218 ? -6.638 9.858 -6.336 1.00 93.31 218 GLU A CA 1
ATOM 1636 C C . GLU A 1 218 ? -7.560 8.946 -7.160 1.00 93.31 218 GLU A C 1
ATOM 1638 O O . GLU A 1 218 ? -8.556 9.401 -7.725 1.00 93.31 218 GLU A O 1
ATOM 1643 N N . SER A 1 219 ? -7.271 7.642 -7.191 1.00 92.38 219 SER A N 1
ATOM 1644 C CA . SER A 1 219 ? -8.099 6.650 -7.888 1.00 92.38 219 SER A CA 1
ATOM 1645 C C . SER A 1 219 ? -9.469 6.448 -7.234 1.00 92.38 219 SER A C 1
ATOM 1647 O O . SER A 1 219 ? -10.429 6.085 -7.921 1.00 92.38 219 SER A O 1
ATOM 1649 N N . MET A 1 220 ? -9.568 6.652 -5.917 1.00 89.31 220 MET A N 1
ATOM 1650 C CA . MET A 1 220 ? -10.803 6.452 -5.151 1.00 89.31 220 MET A CA 1
ATOM 1651 C C . MET A 1 220 ? -11.683 7.700 -5.084 1.00 89.31 220 MET A C 1
ATOM 1653 O O . MET A 1 220 ? -12.887 7.580 -4.833 1.00 89.31 220 MET A O 1
ATOM 1657 N N . ASP A 1 221 ? -11.132 8.881 -5.360 1.00 91.31 221 ASP A N 1
ATOM 1658 C CA . ASP A 1 221 ? -11.890 10.127 -5.359 1.00 91.31 221 ASP A CA 1
ATOM 1659 C C . ASP A 1 221 ? -13.012 10.105 -6.431 1.00 91.31 221 ASP A C 1
ATOM 1661 O O . ASP A 1 221 ? -12.757 9.900 -7.626 1.00 91.31 221 ASP A O 1
ATOM 1665 N N . PRO A 1 222 ? -14.292 10.301 -6.048 1.00 87.50 222 PRO A N 1
ATOM 1666 C CA . PRO A 1 222 ? -15.395 10.443 -6.995 1.00 87.50 222 PRO A CA 1
ATOM 1667 C C . PRO A 1 222 ? -15.296 11.631 -7.941 1.00 87.50 222 PRO A C 1
ATOM 1669 O O . PRO A 1 222 ? -15.910 11.588 -9.009 1.00 87.50 222 PRO A O 1
ATOM 1672 N N . SER A 1 223 ? -14.536 12.659 -7.582 1.00 91.31 223 SER A N 1
ATOM 1673 C CA . SER A 1 223 ? -14.335 13.849 -8.402 1.00 91.31 223 SER A CA 1
ATOM 1674 C C . SER A 1 223 ? -13.157 13.729 -9.375 1.00 91.31 223 SER A C 1
ATOM 1676 O O . SER A 1 223 ? -13.087 14.495 -10.343 1.00 91.31 223 SER A O 1
ATOM 1678 N N . SER A 1 224 ? -12.267 12.750 -9.172 1.00 89.00 224 SER A N 1
ATOM 1679 C CA . SER A 1 224 ? -11.070 12.598 -9.993 1.00 89.00 224 SER A CA 1
ATOM 1680 C C . SER A 1 224 ? -11.405 12.156 -11.417 1.00 89.00 224 SER A C 1
ATOM 1682 O O . SER A 1 224 ? -12.110 11.173 -11.666 1.00 89.00 224 SER A O 1
ATOM 1684 N N . LYS A 1 225 ? -10.839 12.879 -12.389 1.00 83.81 225 LYS A N 1
ATOM 1685 C CA . LYS A 1 225 ? -10.889 12.515 -13.814 1.00 83.81 225 LYS A CA 1
ATOM 1686 C C . LYS A 1 225 ? -10.001 11.312 -14.132 1.00 83.81 225 LYS A C 1
ATOM 1688 O O . LYS A 1 225 ? -10.188 10.699 -15.179 1.00 83.81 225 LYS A O 1
ATOM 1693 N N . ALA A 1 226 ? -9.061 10.982 -13.247 1.00 74.25 226 ALA A N 1
ATOM 1694 C CA . ALA A 1 226 ? -8.111 9.890 -13.406 1.00 74.25 226 ALA A CA 1
ATOM 1695 C C . ALA A 1 226 ? -8.692 8.524 -13.005 1.00 74.25 226 ALA A C 1
ATOM 1697 O O . ALA A 1 226 ? -7.948 7.553 -12.904 1.00 74.25 226 ALA A O 1
ATOM 1698 N N . ARG A 1 227 ? -10.014 8.415 -12.798 1.00 75.69 227 ARG A N 1
ATOM 1699 C CA . ARG A 1 227 ? -10.671 7.145 -12.470 1.00 75.69 227 ARG A CA 1
ATOM 1700 C C . ARG A 1 227 ? -10.327 6.070 -13.488 1.00 75.69 227 ARG A C 1
ATOM 1702 O O . ARG A 1 227 ? -10.779 6.078 -14.635 1.00 75.69 227 ARG A O 1
ATOM 1709 N N . THR A 1 228 ? -9.515 5.130 -13.035 1.00 81.56 228 THR A N 1
ATOM 1710 C CA . THR A 1 228 ? -9.065 4.018 -13.855 1.00 81.56 228 THR A CA 1
ATOM 1711 C C . THR A 1 228 ? -10.170 2.964 -13.897 1.00 81.56 228 THR A C 1
ATOM 1713 O O . THR A 1 228 ? -10.943 2.816 -12.952 1.00 81.56 228 THR A O 1
ATOM 1716 N N . ALA A 1 229 ? -10.281 2.229 -15.004 1.00 85.88 229 ALA A N 1
ATOM 1717 C CA . ALA A 1 229 ? -11.295 1.179 -15.143 1.00 85.88 229 ALA A CA 1
ATOM 1718 C C . ALA A 1 229 ? -11.065 -0.016 -14.195 1.00 85.88 229 ALA A C 1
ATOM 1720 O O . ALA A 1 229 ? -11.924 -0.889 -14.078 1.00 85.88 229 ALA A O 1
ATOM 1721 N N . PHE A 1 230 ? -9.900 -0.068 -13.548 1.00 89.88 230 PHE A N 1
ATOM 1722 C CA . PHE A 1 230 ? -9.442 -1.178 -12.733 1.00 89.88 230 PHE A CA 1
ATOM 1723 C C . PHE A 1 230 ? -9.201 -0.725 -11.295 1.00 89.88 230 PHE A C 1
ATOM 1725 O O . PHE A 1 230 ? -8.938 0.440 -11.019 1.00 89.88 230 PHE A O 1
ATOM 1732 N N . HIS A 1 231 ? -9.244 -1.670 -10.361 1.00 93.19 231 HIS A N 1
ATOM 1733 C CA . HIS A 1 231 ? -8.779 -1.408 -9.005 1.00 93.19 231 HIS A CA 1
ATOM 1734 C C . HIS A 1 231 ? -7.280 -1.020 -9.023 1.00 93.19 231 HIS A C 1
ATOM 1736 O O . HIS A 1 231 ? -6.500 -1.709 -9.692 1.00 93.19 231 HIS A O 1
ATOM 1742 N N . PRO A 1 232 ? -6.840 0.029 -8.294 1.00 94.94 232 PRO A N 1
ATOM 1743 C CA . PRO A 1 232 ? -5.462 0.532 -8.372 1.00 94.94 232 PRO A CA 1
ATOM 1744 C C . PRO A 1 232 ? -4.412 -0.500 -7.940 1.00 94.94 232 PRO A C 1
ATOM 1746 O O . PRO A 1 232 ? -3.286 -0.502 -8.431 1.00 94.94 232 PRO A O 1
ATOM 1749 N N . LEU A 1 233 ? -4.786 -1.422 -7.053 1.00 96.19 233 LEU A N 1
ATOM 1750 C CA . LEU A 1 233 ? -3.914 -2.495 -6.581 1.00 96.19 233 LEU A CA 1
ATOM 1751 C C . LEU A 1 233 ? -4.285 -3.811 -7.264 1.00 96.19 233 LEU A C 1
ATOM 1753 O O . LEU A 1 233 ? -5.161 -4.522 -6.785 1.00 96.19 233 LEU A O 1
ATOM 1757 N N . GLY A 1 234 ? -3.647 -4.129 -8.389 1.00 95.00 234 GLY A N 1
ATOM 1758 C CA . GLY A 1 234 ? -3.789 -5.424 -9.062 1.00 95.00 234 GLY A CA 1
ATOM 1759 C C . GLY A 1 234 ? -5.060 -5.636 -9.884 1.00 95.00 234 GLY A C 1
ATOM 1760 O O . GLY A 1 234 ? -5.253 -6.739 -10.390 1.00 95.00 234 GLY A O 1
ATOM 1761 N N . GLY A 1 235 ? -5.913 -4.622 -10.058 1.00 92.56 235 GLY A N 1
ATOM 1762 C CA . GLY A 1 235 ? -7.195 -4.780 -10.748 1.00 92.56 235 GLY A CA 1
ATOM 1763 C C . GLY A 1 235 ? -7.079 -5.216 -12.211 1.00 92.56 235 GLY A C 1
ATOM 1764 O O . GLY A 1 235 ? -7.928 -5.960 -12.691 1.00 92.56 235 GLY A O 1
ATOM 1765 N N . GLU A 1 236 ? -6.018 -4.815 -12.916 1.00 92.56 236 GLU A N 1
ATOM 1766 C CA . GLU A 1 236 ? -5.768 -5.255 -14.295 1.00 92.56 236 GLU A CA 1
ATOM 1767 C C . GLU A 1 236 ? -5.213 -6.685 -14.350 1.00 92.56 236 GLU A C 1
ATOM 1769 O O . GLU A 1 236 ? -5.459 -7.420 -15.305 1.00 92.56 236 GLU A O 1
ATOM 1774 N N . GLY A 1 237 ? -4.486 -7.103 -13.310 1.00 91.69 237 GLY A N 1
ATOM 1775 C CA . GLY A 1 237 ? -4.006 -8.478 -13.163 1.00 91.69 237 GLY A CA 1
ATOM 1776 C C . GLY A 1 237 ? -5.109 -9.487 -12.815 1.00 91.69 237 GLY A C 1
ATOM 1777 O O . GLY A 1 237 ? -4.851 -10.690 -12.840 1.00 91.69 237 GLY A O 1
ATOM 1778 N N . GLY A 1 238 ? -6.323 -9.015 -12.513 1.00 91.88 238 GLY A N 1
ATOM 1779 C CA . GLY A 1 238 ? -7.467 -9.827 -12.105 1.00 91.88 238 GLY A CA 1
ATOM 1780 C C . GLY A 1 238 ? -7.554 -10.049 -10.590 1.00 91.88 238 GLY A C 1
ATOM 1781 O O . GLY A 1 238 ? -6.715 -9.589 -9.814 1.00 91.88 238 GLY A O 1
ATOM 1782 N N . GLY A 1 239 ? -8.594 -10.773 -10.161 1.00 92.25 239 GLY A N 1
ATOM 1783 C CA . GLY A 1 239 ? -8.888 -10.994 -8.739 1.00 92.25 239 GLY A CA 1
ATOM 1784 C C . GLY A 1 239 ? -7.755 -11.663 -7.956 1.00 92.25 239 GLY A C 1
ATOM 1785 O O . GLY A 1 239 ? -7.503 -11.281 -6.813 1.00 92.25 239 GLY A O 1
ATOM 1786 N N . ASP A 1 240 ? -7.020 -12.588 -8.577 1.00 94.44 240 ASP A N 1
ATOM 1787 C CA . ASP A 1 240 ? -5.876 -13.259 -7.947 1.00 94.44 240 ASP A CA 1
ATOM 1788 C C . ASP A 1 240 ? -4.729 -12.283 -7.669 1.00 94.44 240 ASP A C 1
ATOM 1790 O O . ASP A 1 240 ? -4.211 -12.241 -6.555 1.00 94.44 240 ASP A O 1
ATOM 1794 N N . ALA A 1 241 ? -4.378 -11.440 -8.646 1.00 95.19 241 ALA A N 1
ATOM 1795 C CA . ALA A 1 241 ? -3.324 -10.438 -8.496 1.00 95.19 241 ALA A CA 1
ATOM 1796 C C . ALA A 1 241 ? -3.695 -9.376 -7.448 1.00 95.19 241 ALA A C 1
ATOM 1798 O O . ALA A 1 241 ? -2.851 -8.953 -6.652 1.00 95.19 241 ALA A O 1
ATOM 1799 N N . MET A 1 242 ? -4.971 -8.976 -7.411 1.00 95.88 242 MET A N 1
ATOM 1800 C CA . MET A 1 242 ? -5.508 -8.098 -6.373 1.00 95.88 242 MET A CA 1
ATOM 1801 C C . MET A 1 242 ? -5.395 -8.756 -4.992 1.00 95.88 242 MET A C 1
ATOM 1803 O O . MET A 1 242 ? -4.873 -8.143 -4.062 1.00 95.88 242 MET A O 1
ATOM 1807 N N . THR A 1 243 ? -5.812 -10.016 -4.860 1.00 96.38 243 THR A N 1
ATOM 1808 C CA . THR A 1 243 ? -5.737 -10.780 -3.605 1.00 96.38 243 THR A CA 1
ATOM 1809 C C . THR A 1 243 ? -4.297 -10.950 -3.126 1.00 96.38 243 THR A C 1
ATOM 1811 O O . THR A 1 243 ? -4.015 -10.702 -1.954 1.00 96.38 243 THR A O 1
ATOM 1814 N N . GLU A 1 244 ? -3.375 -11.329 -4.015 1.00 97.00 244 GLU A N 1
ATOM 1815 C CA . GLU A 1 244 ? -1.946 -11.481 -3.711 1.00 97.00 244 GLU A CA 1
ATOM 1816 C C . GLU A 1 244 ? -1.349 -10.158 -3.223 1.00 97.00 244 GLU A C 1
ATOM 1818 O O . GLU A 1 244 ? -0.671 -10.129 -2.195 1.00 97.00 244 GLU A O 1
ATOM 1823 N N . THR A 1 245 ? -1.667 -9.053 -3.906 1.00 97.62 245 THR A N 1
ATOM 1824 C CA . THR A 1 245 ? -1.188 -7.717 -3.532 1.00 97.62 245 THR A CA 1
ATOM 1825 C C . THR A 1 245 ? -1.670 -7.321 -2.136 1.00 97.62 245 THR A C 1
ATOM 1827 O O . THR A 1 245 ? -0.851 -6.953 -1.296 1.00 97.62 245 THR A O 1
ATOM 1830 N N . HIS A 1 246 ? -2.969 -7.438 -1.841 1.00 98.31 246 HIS A N 1
ATOM 1831 C CA . HIS A 1 246 ? -3.494 -7.065 -0.521 1.00 98.31 246 HIS A CA 1
ATOM 1832 C C . HIS A 1 246 ? -3.005 -8.005 0.585 1.00 98.31 246 HIS A C 1
ATOM 1834 O O . HIS A 1 246 ? -2.701 -7.544 1.680 1.00 98.31 246 HIS A O 1
ATOM 1840 N N . THR A 1 247 ? -2.874 -9.304 0.301 1.00 98.31 247 THR A N 1
ATOM 1841 C CA . THR A 1 247 ? -2.325 -10.284 1.254 1.00 98.31 247 THR A CA 1
ATOM 1842 C C . THR A 1 247 ? -0.871 -9.954 1.594 1.00 98.31 247 THR A C 1
ATOM 1844 O O . THR A 1 247 ? -0.486 -9.995 2.760 1.00 98.31 247 THR A O 1
ATOM 1847 N N . PHE A 1 248 ? -0.064 -9.586 0.593 1.00 97.62 248 PHE A N 1
ATOM 1848 C CA . PHE A 1 248 ? 1.313 -9.147 0.807 1.00 97.62 248 PHE A CA 1
ATOM 1849 C C . PHE A 1 248 ? 1.370 -7.901 1.698 1.00 97.62 248 PHE A C 1
ATOM 1851 O O . PHE A 1 248 ? 2.053 -7.926 2.718 1.00 97.62 248 PHE A O 1
ATOM 1858 N N . LEU A 1 249 ? 0.613 -6.850 1.360 1.00 98.06 249 LEU A N 1
ATOM 1859 C CA . LEU A 1 249 ? 0.577 -5.609 2.141 1.00 98.06 249 LEU A CA 1
ATOM 1860 C C . LEU A 1 249 ? 0.099 -5.847 3.580 1.00 98.06 249 LEU A C 1
ATOM 1862 O O . LEU A 1 249 ? 0.669 -5.284 4.511 1.00 98.06 249 LEU A O 1
ATOM 1866 N N . ALA A 1 250 ? -0.904 -6.707 3.765 1.00 98.31 250 ALA A N 1
ATOM 1867 C CA . ALA A 1 250 ? -1.416 -7.093 5.075 1.00 98.31 250 ALA A CA 1
ATOM 1868 C C . ALA A 1 250 ? -0.341 -7.769 5.936 1.00 98.31 250 ALA A C 1
ATOM 1870 O O . ALA A 1 250 ? -0.114 -7.368 7.075 1.00 98.31 250 ALA A O 1
ATOM 1871 N N . ASN A 1 251 ? 0.377 -8.740 5.369 1.00 97.31 251 ASN A N 1
ATOM 1872 C CA . ASN A 1 251 ? 1.475 -9.408 6.063 1.00 97.31 251 ASN A CA 1
ATOM 1873 C C . ASN A 1 251 ? 2.629 -8.441 6.370 1.00 97.31 251 ASN A C 1
ATOM 1875 O O . ASN A 1 251 ? 3.217 -8.519 7.450 1.00 97.31 251 ASN A O 1
ATOM 1879 N N . SER A 1 252 ? 2.947 -7.517 5.455 1.00 96.62 252 SER A N 1
ATOM 1880 C CA . SER A 1 252 ? 3.945 -6.468 5.694 1.00 96.62 252 SER A CA 1
ATOM 1881 C C . SER A 1 252 ? 3.535 -5.540 6.837 1.00 96.62 252 SER A C 1
ATOM 1883 O O . SER A 1 252 ? 4.367 -5.266 7.697 1.00 96.62 252 SER A O 1
ATOM 1885 N N . LEU A 1 253 ? 2.267 -5.114 6.890 1.00 97.38 253 LEU A N 1
ATOM 1886 C CA . LEU A 1 253 ? 1.737 -4.279 7.971 1.00 97.38 253 LEU A CA 1
ATOM 1887 C C . LEU A 1 253 ? 1.899 -4.976 9.328 1.00 97.38 253 LEU A C 1
ATOM 1889 O O . LEU A 1 253 ? 2.505 -4.404 10.229 1.00 97.38 253 LEU A O 1
ATOM 1893 N N . CYS A 1 254 ? 1.439 -6.227 9.449 1.00 96.38 254 CYS A N 1
ATOM 1894 C CA . CYS A 1 254 ? 1.577 -7.022 10.673 1.00 96.38 254 CYS A CA 1
ATOM 1895 C C . CYS A 1 254 ? 3.040 -7.178 11.097 1.00 96.38 254 CYS A C 1
ATOM 1897 O O . CYS A 1 254 ? 3.390 -6.933 12.250 1.00 96.38 254 CYS A O 1
ATOM 1899 N N . SER A 1 255 ? 3.909 -7.542 10.150 1.00 94.81 255 SER A N 1
ATOM 1900 C CA . SER A 1 255 ? 5.319 -7.814 10.444 1.00 94.81 255 SER A CA 1
ATOM 1901 C C . SER A 1 255 ? 6.061 -6.550 10.892 1.00 94.81 255 SER A C 1
ATOM 1903 O O . SER A 1 255 ? 6.851 -6.605 11.834 1.00 94.81 255 SER A O 1
ATOM 1905 N N . ILE A 1 256 ? 5.784 -5.400 10.262 1.00 94.88 256 ILE A N 1
ATOM 1906 C CA . ILE A 1 256 ? 6.330 -4.105 10.692 1.00 94.88 256 ILE A CA 1
ATOM 1907 C C . ILE A 1 256 ? 5.755 -3.730 12.060 1.00 94.88 256 ILE A C 1
ATOM 1909 O O . ILE A 1 256 ? 6.530 -3.376 12.947 1.00 94.88 256 ILE A O 1
ATOM 1913 N N . GLY A 1 257 ? 4.441 -3.867 12.265 1.00 94.38 257 GLY A N 1
ATOM 1914 C CA . GLY A 1 257 ? 3.765 -3.543 13.524 1.00 94.38 257 GLY A CA 1
ATOM 1915 C C . GLY A 1 257 ? 4.326 -4.318 14.715 1.00 94.38 257 GLY A C 1
ATOM 1916 O O . GLY A 1 257 ? 4.647 -3.726 15.740 1.00 94.38 257 GLY A O 1
ATOM 1917 N N . HIS A 1 258 ? 4.579 -5.621 14.557 1.00 92.88 258 HIS A N 1
ATOM 1918 C CA . HIS A 1 258 ? 5.210 -6.454 15.593 1.00 92.88 258 HIS A CA 1
ATOM 1919 C C . HIS A 1 258 ? 6.672 -6.094 15.891 1.00 92.88 258 HIS A C 1
ATOM 1921 O O . HIS A 1 258 ? 7.209 -6.557 16.901 1.00 92.88 258 HIS A O 1
ATOM 1927 N N . SER A 1 259 ? 7.335 -5.350 15.002 1.00 91.12 259 SER A N 1
ATOM 1928 C CA . SER A 1 259 ? 8.713 -4.875 15.187 1.00 91.12 259 SER A CA 1
ATOM 1929 C C . SER A 1 259 ? 8.782 -3.479 15.808 1.00 91.12 259 SER A C 1
ATOM 1931 O O . SER A 1 259 ? 9.839 -3.085 16.308 1.00 91.12 259 SER A O 1
ATOM 1933 N N . LEU A 1 260 ? 7.688 -2.713 15.747 1.00 91.69 260 LEU A N 1
ATOM 1934 C CA . LEU A 1 260 ? 7.649 -1.374 16.310 1.00 91.69 260 LEU A CA 1
ATOM 1935 C C . LEU A 1 260 ? 7.666 -1.467 17.841 1.00 91.69 260 LEU A C 1
ATOM 1937 O O . LEU A 1 260 ? 6.965 -2.303 18.419 1.00 91.69 260 LEU A O 1
ATOM 1941 N N . PRO A 1 261 ? 8.459 -0.622 18.522 1.00 87.12 261 PRO A N 1
ATOM 1942 C CA . PRO A 1 261 ? 8.344 -0.492 19.962 1.00 87.12 261 PRO A CA 1
ATOM 1943 C C . PRO A 1 261 ? 6.911 -0.067 20.280 1.00 87.12 261 PRO A C 1
ATOM 1945 O O . PRO A 1 261 ? 6.337 0.759 19.570 1.00 87.12 261 PRO A O 1
ATOM 1948 N N . THR A 1 262 ? 6.332 -0.632 21.340 1.00 74.19 262 THR A N 1
ATOM 1949 C CA . THR A 1 262 ? 5.008 -0.245 21.841 1.00 74.19 262 THR A CA 1
ATOM 1950 C C . THR A 1 262 ? 5.088 1.214 22.315 1.00 74.19 262 THR A C 1
ATOM 1952 O O . THR A 1 262 ? 5.349 1.483 23.484 1.00 74.19 262 THR A O 1
ATOM 1955 N N . SER A 1 263 ? 4.958 2.169 21.390 1.00 58.06 263 SER A N 1
ATOM 1956 C CA . SER A 1 263 ? 5.463 3.545 21.524 1.00 58.06 263 SER A CA 1
ATOM 1957 C C . SER A 1 263 ? 4.641 4.444 22.448 1.00 58.06 263 SER A C 1
ATOM 1959 O O . SER A 1 263 ? 4.854 5.650 22.469 1.00 58.06 263 SER A O 1
ATOM 1961 N N . LEU A 1 264 ? 3.687 3.883 23.189 1.00 57.31 264 LEU A N 1
ATOM 1962 C CA . LEU A 1 264 ? 2.859 4.625 24.140 1.00 57.31 264 LEU A CA 1
ATOM 1963 C C . LEU A 1 264 ? 3.200 4.332 25.603 1.00 57.31 264 LEU A C 1
ATOM 1965 O O . LEU A 1 264 ? 2.538 4.847 26.505 1.00 57.31 264 LEU A O 1
ATOM 1969 N N . GLY A 1 265 ? 4.227 3.520 25.861 1.00 56.62 265 GLY A N 1
ATOM 1970 C CA . GLY A 1 265 ? 4.827 3.476 27.188 1.00 56.62 265 GLY A CA 1
ATOM 1971 C C . GLY A 1 265 ? 5.587 4.781 27.452 1.00 56.62 265 GLY A C 1
ATOM 1972 O O . GLY A 1 265 ? 6.269 5.258 26.543 1.00 56.62 265 GLY A O 1
ATOM 1973 N N . PRO A 1 266 ? 5.499 5.381 28.655 1.00 53.66 266 PRO A N 1
ATOM 1974 C CA . PRO A 1 266 ? 6.395 6.471 29.023 1.00 53.66 266 PRO A CA 1
ATOM 1975 C C . PRO A 1 266 ? 7.835 6.022 28.764 1.00 53.66 266 PRO A C 1
ATOM 1977 O O . PRO A 1 266 ? 8.197 4.901 29.123 1.00 53.66 266 PRO A O 1
ATOM 1980 N N . HIS A 1 267 ? 8.624 6.869 28.096 1.00 55.88 267 HIS A N 1
ATOM 1981 C CA . HIS A 1 267 ? 10.052 6.657 27.874 1.00 55.88 267 HIS A CA 1
ATOM 1982 C C . HIS A 1 267 ? 10.768 6.603 29.227 1.00 55.88 267 HIS A C 1
ATOM 1984 O O . HIS A 1 267 ? 11.356 7.588 29.674 1.00 55.88 267 HIS A O 1
ATOM 1990 N N . ASP A 1 268 ? 10.706 5.463 29.905 1.00 52.41 268 ASP A N 1
ATOM 1991 C CA . ASP A 1 268 ? 11.587 5.193 31.021 1.00 52.41 268 ASP A CA 1
ATOM 1992 C C . ASP A 1 268 ? 12.977 5.038 30.413 1.00 52.41 268 ASP A C 1
ATOM 1994 O O . ASP A 1 268 ? 13.291 4.050 29.750 1.00 52.41 268 ASP A O 1
ATOM 1998 N N . GLY A 1 269 ? 13.809 6.066 30.594 1.00 57.03 269 GLY A N 1
ATOM 1999 C CA . GLY A 1 269 ? 15.199 6.132 30.130 1.00 57.03 269 GLY A CA 1
ATOM 2000 C C . GLY A 1 269 ? 16.131 5.121 30.813 1.00 57.03 269 GLY A C 1
ATOM 2001 O O . GLY A 1 269 ? 17.324 5.377 30.956 1.00 57.03 269 GLY A O 1
ATOM 2002 N N . GLY A 1 270 ? 15.591 3.995 31.278 1.00 55.97 270 GLY A N 1
ATOM 2003 C CA . GLY A 1 270 ? 16.256 2.960 32.049 1.00 55.97 270 GLY A CA 1
ATOM 2004 C C . GLY A 1 270 ? 16.421 1.672 31.252 1.00 55.97 270 GLY A C 1
ATOM 2005 O O . GLY A 1 270 ? 15.648 0.739 31.409 1.00 55.97 270 GLY A O 1
ATOM 2006 N N . SER A 1 271 ? 17.488 1.624 30.455 1.00 52.88 271 SER A N 1
ATOM 2007 C CA . SER A 1 271 ? 18.282 0.432 30.120 1.00 52.88 271 SER A CA 1
ATOM 2008 C C . SER A 1 271 ? 17.588 -0.824 29.557 1.00 52.88 271 SER A C 1
ATOM 2010 O O . SER A 1 271 ? 16.947 -1.584 30.279 1.00 52.88 271 SER A O 1
ATOM 2012 N N . GLY A 1 272 ? 17.997 -1.212 28.344 1.00 52.25 272 GLY A N 1
ATOM 2013 C CA . GLY A 1 272 ? 18.693 -2.505 28.246 1.00 52.25 272 GLY A CA 1
ATOM 2014 C C . GLY A 1 272 ? 18.344 -3.440 27.094 1.00 52.25 272 GLY A C 1
ATOM 2015 O O . GLY A 1 272 ? 19.059 -4.420 26.908 1.00 52.25 272 GLY A O 1
ATOM 2016 N N . SER A 1 273 ? 17.325 -3.158 26.288 1.00 56.19 273 SER A N 1
ATOM 2017 C CA . SER A 1 273 ? 17.111 -3.898 25.037 1.00 56.19 273 SER A CA 1
ATOM 2018 C C . SER A 1 273 ? 16.792 -2.944 23.894 1.00 56.19 273 SER A C 1
ATOM 2020 O O . SER A 1 273 ? 15.762 -3.074 23.232 1.00 56.19 273 SER A O 1
ATOM 2022 N N . ASP A 1 274 ? 17.670 -1.955 23.709 1.00 55.97 274 ASP A N 1
ATOM 2023 C CA . ASP A 1 274 ? 17.687 -1.110 22.519 1.00 55.97 274 ASP A CA 1
ATOM 2024 C C . ASP A 1 274 ? 17.827 -2.026 21.306 1.00 55.97 274 ASP A C 1
ATOM 2026 O O . ASP A 1 274 ? 18.900 -2.578 21.041 1.00 55.97 274 ASP A O 1
ATOM 2030 N N . GLY A 1 275 ? 16.724 -2.214 20.581 1.00 71.81 275 GLY A N 1
ATOM 2031 C CA . GLY A 1 275 ? 16.782 -2.672 19.205 1.00 71.81 275 GLY A CA 1
ATOM 2032 C C . GLY A 1 275 ? 17.623 -1.650 18.463 1.00 71.81 275 GLY A C 1
ATOM 2033 O O . GLY A 1 275 ? 17.136 -0.571 18.141 1.00 71.81 275 GLY A O 1
ATOM 2034 N N . THR A 1 276 ? 18.910 -1.951 18.312 1.00 83.38 276 THR A N 1
ATOM 2035 C CA . THR A 1 276 ? 19.858 -1.043 17.684 1.00 83.38 276 THR A CA 1
ATOM 2036 C C . THR A 1 276 ? 19.386 -0.856 16.253 1.00 83.38 276 THR A C 1
ATOM 2038 O O . THR A 1 276 ? 19.335 -1.833 15.505 1.00 83.38 276 THR A O 1
ATOM 2041 N N . GLU A 1 277 ? 18.989 0.366 15.897 1.00 90.19 277 GLU A N 1
ATOM 2042 C CA . GLU A 1 277 ? 18.684 0.688 14.508 1.00 90.19 277 GLU A CA 1
ATOM 2043 C C . GLU A 1 277 ? 19.883 0.287 13.638 1.00 90.19 277 GLU A C 1
ATOM 2045 O O . GLU A 1 277 ? 21.037 0.591 13.951 1.00 90.19 277 GLU A O 1
ATOM 2050 N N . LEU A 1 278 ? 19.620 -0.408 12.539 1.00 89.75 278 LEU A N 1
ATOM 2051 C CA . LEU A 1 278 ? 20.607 -0.788 11.536 1.00 89.75 278 LEU A CA 1
ATOM 2052 C C . LEU A 1 278 ? 21.195 0.437 10.836 1.00 89.75 278 LEU A C 1
ATOM 2054 O O . LEU A 1 278 ? 22.317 0.377 10.330 1.00 89.75 278 LEU A O 1
ATOM 2058 N N . TYR A 1 279 ? 20.438 1.532 10.783 1.00 92.62 279 TYR A N 1
ATOM 2059 C CA . TYR A 1 279 ? 20.870 2.825 10.273 1.00 92.62 279 TYR A CA 1
ATOM 2060 C C . TYR A 1 279 ? 20.063 3.957 10.926 1.00 92.62 279 TYR A C 1
ATOM 2062 O O . TYR A 1 279 ? 18.933 3.750 11.361 1.00 92.62 279 TYR A O 1
ATOM 2070 N N . GLU A 1 280 ? 20.635 5.162 10.961 1.00 92.94 280 GLU A N 1
ATOM 2071 C CA . GLU A 1 280 ? 19.988 6.350 11.532 1.00 92.94 280 GLU A CA 1
ATOM 2072 C C . GLU A 1 280 ? 18.640 6.636 10.849 1.00 92.94 280 GLU A C 1
ATOM 2074 O O . GLU A 1 280 ? 18.582 6.885 9.641 1.00 92.94 280 GLU A O 1
ATOM 2079 N N . GLY A 1 281 ? 17.554 6.601 11.626 1.00 92.94 281 GLY A N 1
ATOM 2080 C CA . GLY A 1 281 ? 16.199 6.863 11.131 1.00 92.94 281 GLY A CA 1
ATOM 2081 C C . GLY A 1 281 ? 15.448 5.622 10.643 1.00 92.94 281 GLY A C 1
ATOM 2082 O O . GLY A 1 281 ? 14.378 5.756 10.038 1.00 92.94 281 GLY A O 1
ATOM 2083 N N . GLU A 1 282 ? 15.954 4.414 10.909 1.00 93.56 282 GLU A N 1
ATOM 2084 C CA . GLU A 1 282 ? 15.242 3.171 10.592 1.00 93.56 282 GLU A CA 1
ATOM 2085 C C . GLU A 1 282 ? 13.880 3.091 11.292 1.00 93.56 282 GLU A C 1
ATOM 2087 O O . GLU A 1 282 ? 12.889 2.718 10.658 1.00 93.56 282 GLU A O 1
ATOM 2092 N N . LEU A 1 283 ? 13.787 3.445 12.580 1.00 92.38 283 LEU A N 1
ATOM 2093 C CA . LEU A 1 283 ? 12.518 3.442 13.311 1.00 92.38 283 LEU A CA 1
ATOM 2094 C C . LEU A 1 283 ? 11.507 4.370 12.642 1.00 92.38 283 LEU A C 1
ATOM 2096 O O . LEU A 1 283 ? 10.360 3.975 12.446 1.00 92.38 283 LEU A O 1
ATOM 2100 N N . GLN A 1 284 ? 11.943 5.558 12.222 1.00 93.69 284 GLN A N 1
ATOM 2101 C CA . GLN A 1 284 ? 11.081 6.511 11.530 1.00 93.69 284 GLN A CA 1
ATOM 2102 C C . GLN A 1 284 ? 10.631 5.983 10.162 1.00 93.69 284 GLN A C 1
ATOM 2104 O O . GLN A 1 284 ? 9.470 6.166 9.781 1.00 93.69 284 GLN A O 1
ATOM 2109 N N . CYS A 1 285 ? 11.500 5.270 9.440 1.00 95.38 285 CYS A N 1
ATOM 2110 C CA . CYS A 1 285 ? 11.117 4.586 8.206 1.00 95.38 285 CYS A CA 1
ATOM 2111 C C . CYS A 1 285 ? 10.085 3.480 8.467 1.00 95.38 285 CYS A C 1
ATOM 2113 O O . CYS A 1 285 ? 9.093 3.396 7.741 1.00 95.38 285 CYS A O 1
ATOM 2115 N N . ARG A 1 286 ? 10.259 2.673 9.523 1.00 94.62 286 ARG A N 1
ATOM 2116 C CA . ARG A 1 286 ? 9.292 1.634 9.922 1.00 94.62 286 ARG A CA 1
ATOM 2117 C C . ARG A 1 286 ? 7.943 2.228 10.317 1.00 94.62 286 ARG A C 1
ATOM 2119 O O . ARG A 1 286 ? 6.920 1.750 9.837 1.00 94.62 286 ARG A O 1
ATOM 2126 N N . GLN A 1 287 ? 7.930 3.287 11.125 1.00 94.44 287 GLN A N 1
ATOM 2127 C CA . GLN A 1 287 ? 6.707 3.997 11.521 1.00 94.44 287 GLN A CA 1
ATOM 2128 C C . GLN A 1 287 ? 5.983 4.580 10.302 1.00 94.44 287 GLN A C 1
ATOM 2130 O O . GLN A 1 287 ? 4.789 4.351 10.118 1.00 94.44 287 GLN A O 1
ATOM 2135 N N . SER A 1 288 ? 6.720 5.259 9.418 1.00 95.56 288 SER A N 1
ATOM 2136 C CA . SER A 1 288 ? 6.156 5.848 8.199 1.00 95.56 288 SER A CA 1
ATOM 2137 C C . SER A 1 288 ? 5.577 4.778 7.275 1.00 95.56 288 SER A C 1
ATOM 2139 O O . SER A 1 288 ? 4.453 4.911 6.797 1.00 95.56 288 SER A O 1
ATOM 2141 N N . ALA A 1 289 ? 6.308 3.682 7.052 1.00 96.50 289 ALA A N 1
ATOM 2142 C CA . ALA A 1 289 ? 5.814 2.569 6.250 1.00 96.50 289 ALA A CA 1
ATOM 2143 C C . ALA A 1 289 ? 4.580 1.910 6.874 1.00 96.50 289 ALA A C 1
ATOM 2145 O O . ALA A 1 289 ? 3.654 1.563 6.147 1.00 96.50 289 ALA A O 1
ATOM 2146 N N . HIS A 1 290 ? 4.536 1.766 8.200 1.00 96.94 290 HIS A N 1
ATOM 2147 C CA . HIS A 1 290 ? 3.375 1.223 8.895 1.00 96.94 290 HIS A CA 1
ATOM 2148 C C . HIS A 1 290 ? 2.124 2.085 8.675 1.00 96.94 290 HIS A C 1
ATOM 2150 O O . HIS A 1 290 ? 1.074 1.557 8.311 1.00 96.94 290 HIS A O 1
ATOM 2156 N N . ILE A 1 291 ? 2.233 3.405 8.852 1.00 96.50 291 ILE A N 1
ATOM 2157 C CA . ILE A 1 291 ? 1.123 4.344 8.622 1.00 96.50 291 ILE A CA 1
ATOM 2158 C C . ILE A 1 291 ? 0.676 4.300 7.156 1.00 96.50 291 ILE A C 1
ATOM 2160 O O . ILE A 1 291 ? -0.510 4.134 6.887 1.00 96.50 291 ILE A O 1
ATOM 2164 N N . LEU A 1 292 ? 1.612 4.349 6.206 1.00 97.44 292 LEU A N 1
ATOM 2165 C CA . LEU A 1 292 ? 1.281 4.319 4.778 1.00 97.44 292 LEU A CA 1
ATOM 2166 C C . LEU A 1 292 ? 0.633 2.995 4.355 1.00 97.44 292 LEU A C 1
ATOM 2168 O O . LEU A 1 292 ? -0.318 2.995 3.582 1.00 97.44 292 LEU A O 1
ATOM 2172 N N . LEU A 1 293 ? 1.102 1.851 4.863 1.00 98.25 293 LEU A N 1
ATOM 2173 C CA . LEU A 1 293 ? 0.467 0.554 4.602 1.00 98.25 293 LEU A CA 1
ATOM 2174 C C . LEU A 1 293 ? -0.956 0.503 5.158 1.00 98.25 293 LEU A C 1
ATOM 2176 O O . LEU A 1 293 ? -1.860 -0.010 4.494 1.00 98.25 293 LEU A O 1
ATOM 2180 N N . LEU A 1 294 ? -1.149 1.051 6.358 1.00 97.69 294 LEU A N 1
ATOM 2181 C CA . LEU A 1 294 ? -2.451 1.159 6.996 1.00 97.69 294 LEU A CA 1
ATOM 2182 C C . LEU A 1 294 ? -3.401 2.028 6.159 1.00 97.69 294 LEU A C 1
ATOM 2184 O O . LEU A 1 294 ? -4.531 1.614 5.912 1.00 97.69 294 LEU A O 1
ATOM 2188 N N . GLU A 1 295 ? -2.936 3.175 5.661 1.00 97.25 295 GLU A N 1
ATOM 2189 C CA . GLU A 1 295 ? -3.687 4.067 4.769 1.00 97.25 295 GLU A CA 1
ATOM 2190 C C . GLU A 1 295 ? -4.018 3.413 3.426 1.00 97.25 295 GLU A C 1
ATOM 2192 O O . GLU A 1 295 ? -5.183 3.405 3.025 1.00 97.25 295 GLU A O 1
ATOM 2197 N N . ILE A 1 296 ? -3.032 2.804 2.759 1.00 97.88 296 ILE A N 1
ATOM 2198 C CA . ILE A 1 296 ? -3.218 2.114 1.476 1.00 97.88 296 ILE A CA 1
ATOM 2199 C C . ILE A 1 296 ? -4.283 1.026 1.616 1.00 97.88 296 ILE A C 1
ATOM 2201 O O . ILE A 1 296 ? -5.220 0.979 0.818 1.00 97.88 296 ILE A O 1
ATOM 2205 N N . LEU A 1 297 ? -4.170 0.154 2.623 1.00 98.19 297 LEU A N 1
ATOM 2206 C CA . LEU A 1 297 ? -5.126 -0.935 2.845 1.00 98.19 297 LEU A CA 1
ATOM 2207 C C . LEU A 1 297 ? -6.504 -0.406 3.245 1.00 98.19 297 LEU A C 1
ATOM 2209 O O . LEU A 1 297 ? -7.513 -0.850 2.697 1.00 98.19 297 LEU A O 1
ATOM 2213 N N . ALA A 1 298 ? -6.560 0.564 4.160 1.00 97.38 298 ALA A N 1
ATOM 2214 C CA . ALA A 1 298 ? -7.813 1.172 4.583 1.00 97.38 298 ALA A CA 1
ATOM 2215 C C . ALA A 1 298 ? -8.542 1.845 3.412 1.00 97.38 298 ALA A C 1
ATOM 2217 O O . ALA A 1 298 ? -9.750 1.676 3.280 1.00 97.38 298 ALA A O 1
ATOM 2218 N N . THR A 1 299 ? -7.842 2.584 2.553 1.00 96.38 299 THR A N 1
ATOM 2219 C CA . THR A 1 299 ? -8.450 3.289 1.417 1.00 96.38 299 THR A CA 1
ATOM 2220 C C . THR A 1 299 ? -8.820 2.325 0.288 1.00 96.38 299 THR A C 1
ATOM 2222 O O . THR A 1 299 ? -9.939 2.383 -0.218 1.00 96.38 299 THR A O 1
ATOM 2225 N N . SER A 1 300 ? -7.936 1.395 -0.079 1.00 96.19 300 SER A N 1
ATOM 2226 C CA . SER A 1 300 ? -8.182 0.470 -1.197 1.00 96.19 300 SER A CA 1
ATOM 2227 C C . SER A 1 300 ? -9.325 -0.517 -0.933 1.00 96.19 300 SER A C 1
ATOM 2229 O O . SER A 1 300 ? -10.175 -0.724 -1.797 1.00 96.19 300 SER A O 1
ATOM 2231 N N . LEU A 1 301 ? -9.433 -1.062 0.284 1.00 95.94 301 LEU A N 1
ATOM 2232 C CA . LEU A 1 301 ? -10.493 -2.019 0.635 1.00 95.94 301 LEU A CA 1
ATOM 2233 C C . LEU A 1 301 ? -11.889 -1.386 0.760 1.00 95.94 301 LEU A C 1
ATOM 2235 O O . LEU A 1 301 ? -12.883 -2.120 0.803 1.00 95.94 301 LEU A O 1
ATOM 2239 N N . ALA A 1 302 ? -11.970 -0.052 0.808 1.00 93.81 302 ALA A N 1
ATOM 2240 C CA . ALA A 1 302 ? -13.227 0.694 0.843 1.00 93.81 302 ALA A CA 1
ATOM 2241 C C . ALA A 1 302 ? -13.963 0.691 -0.508 1.00 93.81 302 ALA A C 1
ATOM 2243 O O . ALA A 1 302 ? -15.132 1.067 -0.567 1.00 93.81 302 ALA A O 1
ATOM 2244 N N . HIS A 1 303 ? -13.291 0.310 -1.600 1.00 84.50 303 HIS A N 1
ATOM 2245 C CA . HIS A 1 303 ? -13.841 0.491 -2.935 1.00 84.50 303 HIS A CA 1
ATOM 2246 C C . HIS A 1 303 ? -15.048 -0.412 -3.213 1.00 84.50 303 HIS A C 1
ATOM 2248 O O . HIS A 1 303 ? -14.965 -1.644 -3.164 1.00 84.50 303 HIS A O 1
ATOM 2254 N N . GLU A 1 304 ? -16.159 0.223 -3.583 1.00 79.00 304 GLU A N 1
ATOM 2255 C CA . GLU A 1 304 ? -17.304 -0.419 -4.215 1.00 79.00 304 GLU A CA 1
ATOM 2256 C C . GLU A 1 304 ? -17.192 -0.243 -5.725 1.00 79.00 304 GLU A C 1
ATOM 2258 O O . GLU A 1 304 ? -17.422 0.838 -6.274 1.00 79.00 304 GLU A O 1
ATOM 2263 N N . THR A 1 305 ? -16.834 -1.311 -6.423 1.00 65.69 305 THR A N 1
ATOM 2264 C CA . THR A 1 305 ? -16.846 -1.310 -7.881 1.00 65.69 305 THR A CA 1
ATOM 2265 C C . THR A 1 305 ? -18.293 -1.346 -8.355 1.00 65.69 305 THR A C 1
ATOM 2267 O O . THR A 1 305 ? -19.016 -2.291 -8.097 1.00 65.69 305 THR A O 1
ATOM 2270 N N . SER A 1 306 ? -18.764 -0.312 -9.051 1.00 63.38 306 SER A N 1
ATOM 2271 C CA . SER A 1 306 ? -20.174 -0.223 -9.477 1.00 63.38 306 SER A CA 1
ATOM 2272 C C . SER A 1 306 ? -20.552 -1.212 -10.593 1.00 63.38 306 SER A C 1
ATOM 2274 O O . SER A 1 306 ? -21.703 -1.244 -11.027 1.00 63.38 306 SER A O 1
ATOM 2276 N N . SER A 1 307 ? -19.597 -1.998 -11.101 1.00 63.56 307 SER A N 1
ATOM 2277 C CA . SER A 1 307 ? -19.835 -3.008 -12.127 1.00 63.56 307 SER A CA 1
ATOM 2278 C C . SER A 1 307 ? -20.194 -4.350 -11.486 1.00 63.56 307 SER A C 1
ATOM 2280 O O . SER A 1 307 ? -19.445 -4.894 -10.678 1.00 63.56 307 SER A O 1
ATOM 2282 N N . SER A 1 308 ? -21.329 -4.917 -11.901 1.00 60.03 308 SER A N 1
ATOM 2283 C CA . SER A 1 308 ? -21.915 -6.154 -11.357 1.00 60.03 308 SER A CA 1
ATOM 2284 C C . SER A 1 308 ? -21.002 -7.387 -11.376 1.00 60.03 308 SER A C 1
ATOM 2286 O O . SER A 1 308 ? -21.330 -8.378 -10.741 1.00 60.03 308 SER A O 1
ATOM 2288 N N . ASN A 1 309 ? -19.887 -7.350 -12.114 1.00 60.69 309 ASN A N 1
ATOM 2289 C CA . ASN A 1 309 ? -18.929 -8.455 -12.200 1.00 60.69 309 ASN A CA 1
ATOM 2290 C C . ASN A 1 309 ? -17.688 -8.254 -11.310 1.00 60.69 309 ASN A C 1
ATOM 2292 O O . ASN A 1 309 ? -16.951 -9.208 -11.087 1.00 60.69 309 ASN A O 1
ATOM 2296 N N . VAL A 1 310 ? -17.425 -7.031 -10.827 1.00 58.81 310 VAL A N 1
ATOM 2297 C CA . VAL A 1 310 ? -16.225 -6.699 -10.031 1.00 58.81 310 VAL A CA 1
ATOM 2298 C C . VAL A 1 310 ? -16.570 -6.483 -8.552 1.00 58.81 310 VAL A C 1
ATOM 2300 O O . VAL A 1 310 ? -15.684 -6.589 -7.703 1.00 58.81 310 VAL A O 1
ATOM 2303 N N . THR A 1 311 ? -17.844 -6.245 -8.208 1.00 58.31 311 THR A N 1
ATOM 2304 C CA . THR A 1 311 ? -18.315 -6.159 -6.808 1.00 58.31 311 THR A CA 1
ATOM 2305 C C . THR A 1 311 ? -17.916 -7.385 -5.990 1.00 58.31 311 THR A C 1
ATOM 2307 O O . THR A 1 311 ? -17.472 -7.258 -4.847 1.00 58.31 311 THR A O 1
ATOM 2310 N N . ASP A 1 312 ? -17.990 -8.565 -6.608 1.00 72.31 312 ASP A N 1
ATOM 2311 C CA . ASP A 1 312 ? -17.632 -9.834 -5.975 1.00 72.31 312 ASP A CA 1
ATOM 2312 C C . ASP A 1 312 ? -16.130 -9.912 -5.678 1.00 72.31 312 ASP A C 1
ATOM 2314 O O . ASP A 1 312 ? -15.710 -10.559 -4.718 1.00 72.31 312 ASP A O 1
ATOM 2318 N N . THR A 1 313 ? -15.298 -9.204 -6.448 1.00 86.06 313 THR A N 1
ATOM 2319 C CA . THR A 1 313 ? -13.843 -9.276 -6.307 1.00 86.06 313 THR A CA 1
ATOM 2320 C C . THR A 1 313 ? -13.362 -8.578 -5.033 1.00 86.06 313 THR A C 1
ATOM 2322 O O . THR A 1 313 ? -12.586 -9.166 -4.285 1.00 86.06 313 THR A O 1
ATOM 2325 N N . CYS A 1 314 ? -13.840 -7.366 -4.722 1.00 90.12 314 CYS A N 1
ATOM 2326 C CA . CYS A 1 314 ? -13.430 -6.664 -3.494 1.00 90.12 314 CYS A CA 1
ATOM 2327 C C . CYS A 1 314 ? -13.922 -7.379 -2.227 1.00 90.12 314 CYS A C 1
ATOM 2329 O O . CYS A 1 314 ? -13.175 -7.487 -1.256 1.00 90.12 314 CYS A O 1
ATOM 2331 N N . ALA A 1 315 ? -15.153 -7.903 -2.236 1.00 91.88 315 ALA A N 1
ATOM 2332 C CA . ALA A 1 315 ? -15.676 -8.694 -1.121 1.00 91.88 315 ALA A CA 1
ATOM 2333 C C . ALA A 1 315 ? -14.844 -9.970 -0.895 1.00 91.88 315 ALA A C 1
ATOM 2335 O O . ALA A 1 315 ? -14.443 -10.244 0.237 1.00 91.88 315 ALA A O 1
ATOM 2336 N N . THR A 1 316 ? -14.496 -10.677 -1.976 1.00 94.19 316 THR A N 1
ATOM 2337 C CA . THR A 1 316 ? -13.621 -11.861 -1.928 1.00 94.19 316 THR A CA 1
ATOM 2338 C C . THR A 1 316 ? -12.229 -11.517 -1.400 1.00 94.19 316 THR A C 1
ATOM 2340 O O . THR A 1 316 ? -11.669 -12.274 -0.606 1.00 94.19 316 THR A O 1
ATOM 2343 N N . VAL A 1 317 ? -11.666 -10.367 -1.789 1.00 96.31 317 VAL A N 1
ATOM 2344 C CA . VAL A 1 317 ? -10.373 -9.902 -1.264 1.00 96.31 317 VAL A CA 1
ATOM 2345 C C . VAL A 1 317 ? -10.457 -9.611 0.227 1.00 96.31 317 VAL A C 1
ATOM 2347 O O . VAL A 1 317 ? -9.592 -10.075 0.962 1.00 96.31 317 VAL A O 1
ATOM 2350 N N . ARG A 1 318 ? -11.497 -8.913 0.701 1.00 96.81 318 ARG A N 1
ATOM 2351 C CA . ARG A 1 318 ? -11.694 -8.654 2.138 1.00 96.81 318 ARG A CA 1
ATOM 2352 C C . ARG A 1 318 ? -11.783 -9.947 2.941 1.00 96.81 318 ARG A C 1
ATOM 2354 O O . ARG A 1 318 ? -11.101 -10.081 3.957 1.00 96.81 318 ARG A O 1
ATOM 2361 N N . GLU A 1 319 ? -12.593 -10.894 2.477 1.00 96.69 319 GLU A N 1
ATOM 2362 C CA . GLU A 1 319 ? -12.730 -12.204 3.115 1.00 96.69 319 GLU A CA 1
ATOM 2363 C C . GLU A 1 319 ? -11.396 -12.952 3.129 1.00 96.69 319 GLU A C 1
ATOM 2365 O O . GLU A 1 319 ? -10.935 -13.388 4.182 1.00 96.69 319 GLU A O 1
ATOM 2370 N N . THR A 1 320 ? -10.726 -13.029 1.979 1.00 97.56 320 THR A N 1
ATOM 2371 C CA . THR A 1 320 ? -9.467 -13.764 1.844 1.00 97.56 320 THR A CA 1
ATOM 2372 C C . THR A 1 320 ? -8.359 -13.154 2.694 1.00 97.56 320 THR A C 1
ATOM 2374 O O . THR A 1 320 ? -7.650 -13.885 3.378 1.00 97.56 320 THR A O 1
ATOM 2377 N N . VAL A 1 321 ? -8.206 -11.831 2.682 1.00 97.62 321 VAL A N 1
ATOM 2378 C CA . VAL A 1 321 ? -7.190 -11.126 3.474 1.00 97.62 321 VAL A CA 1
ATOM 2379 C C . VAL A 1 321 ? -7.465 -11.300 4.967 1.00 97.62 321 VAL A C 1
ATOM 2381 O O . VAL A 1 321 ? -6.544 -11.633 5.710 1.00 97.62 321 VAL A O 1
ATOM 2384 N N . GLY A 1 322 ? -8.720 -11.152 5.404 1.00 97.19 322 GLY A N 1
ATOM 2385 C CA . GLY A 1 322 ? -9.103 -11.346 6.804 1.00 97.19 322 GLY A CA 1
ATOM 2386 C C . GLY A 1 322 ? -8.911 -12.782 7.305 1.00 97.19 322 GLY A C 1
ATOM 2387 O O . GLY A 1 322 ? -8.527 -12.972 8.453 1.00 97.19 322 GLY A O 1
ATOM 2388 N N . GLN A 1 323 ? -9.128 -13.790 6.452 1.00 96.75 323 GLN A N 1
ATOM 2389 C CA . GLN A 1 323 ? -8.990 -15.206 6.819 1.00 96.75 323 GLN A CA 1
ATOM 2390 C C . GLN A 1 323 ? -7.563 -15.755 6.678 1.00 96.75 323 GLN A C 1
ATOM 2392 O O . GLN A 1 323 ? -7.158 -16.607 7.466 1.00 96.75 323 GLN A O 1
ATOM 2397 N N . LYS A 1 324 ? -6.811 -15.333 5.653 1.00 96.94 324 LYS A N 1
ATOM 2398 C CA . LYS A 1 324 ? -5.479 -15.889 5.340 1.00 96.94 324 LYS A CA 1
ATOM 2399 C C . LYS A 1 324 ? -4.325 -15.155 6.015 1.00 96.94 324 LYS A C 1
ATOM 2401 O O . LYS A 1 324 ? -3.197 -15.637 5.943 1.00 96.94 324 LYS A O 1
ATOM 2406 N N . THR A 1 325 ? -4.578 -14.006 6.631 1.00 97.81 325 THR A N 1
ATOM 2407 C CA . THR A 1 325 ? -3.557 -13.223 7.339 1.00 97.81 325 THR A CA 1
ATOM 2408 C C . THR A 1 325 ? -3.980 -12.978 8.781 1.00 97.81 325 THR A C 1
ATOM 2410 O O . THR A 1 325 ? -5.142 -13.161 9.139 1.00 97.81 325 THR A O 1
ATOM 2413 N N . SER A 1 326 ? -3.047 -12.534 9.620 1.00 97.56 326 SER A N 1
ATOM 2414 C CA . SER A 1 326 ? -3.336 -12.127 10.998 1.00 97.56 326 SER A CA 1
ATOM 2415 C C . SER A 1 326 ? -3.832 -10.682 11.110 1.00 97.56 326 SER A C 1
ATOM 2417 O O . SER A 1 326 ? -4.089 -10.228 12.223 1.00 97.56 326 SER A O 1
ATOM 2419 N N . ILE A 1 327 ? -4.024 -9.961 9.993 1.00 98.12 327 ILE A N 1
ATOM 2420 C CA . ILE A 1 327 ? -4.269 -8.510 9.994 1.00 98.12 327 ILE A CA 1
ATOM 2421 C C . ILE A 1 327 ? -5.449 -8.090 10.857 1.00 98.12 327 ILE A C 1
ATOM 2423 O O . ILE A 1 327 ? -5.370 -7.073 11.541 1.00 98.12 327 ILE A O 1
ATOM 2427 N N . MET A 1 328 ? -6.527 -8.874 10.865 1.00 97.88 328 MET A N 1
ATOM 2428 C CA . MET A 1 328 ? -7.705 -8.566 11.666 1.00 97.88 328 MET A CA 1
ATOM 2429 C C . MET A 1 328 ? -7.389 -8.656 13.162 1.00 97.88 328 MET A C 1
ATOM 2431 O O . MET A 1 328 ? -7.720 -7.752 13.922 1.00 97.88 328 MET A O 1
ATOM 2435 N N . VAL A 1 329 ? -6.721 -9.732 13.583 1.00 97.75 329 VAL A N 1
ATOM 2436 C CA . VAL A 1 329 ? -6.355 -9.961 14.987 1.00 97.75 329 VAL A CA 1
ATOM 2437 C C . VAL A 1 329 ? -5.304 -8.951 15.439 1.00 97.75 329 VAL A C 1
ATOM 2439 O O . VAL A 1 329 ? -5.499 -8.300 16.462 1.00 97.75 329 VAL A O 1
ATOM 2442 N N . ASP A 1 330 ? -4.244 -8.764 14.654 1.00 97.31 330 ASP A N 1
ATOM 2443 C CA . ASP A 1 330 ? -3.154 -7.841 14.973 1.00 97.31 330 ASP A CA 1
ATOM 2444 C C . ASP A 1 330 ? -3.653 -6.395 15.049 1.00 97.31 330 ASP A C 1
ATOM 2446 O O . ASP A 1 330 ? -3.389 -5.712 16.034 1.00 97.31 330 ASP A O 1
ATOM 2450 N N . SER A 1 331 ? -4.471 -5.950 14.086 1.00 98.25 331 SER A N 1
ATOM 2451 C CA . SER A 1 331 ? -5.050 -4.597 14.112 1.00 98.25 331 SER A CA 1
ATOM 2452 C C . SER A 1 331 ? -5.927 -4.365 15.343 1.00 98.25 331 SER A C 1
ATOM 2454 O O . SER A 1 331 ? -5.936 -3.267 15.894 1.00 98.25 331 SER A O 1
ATOM 2456 N N . LEU A 1 332 ? -6.668 -5.383 15.800 1.00 97.75 332 LEU A N 1
ATOM 2457 C CA . LEU A 1 332 ? -7.500 -5.283 17.003 1.00 97.75 332 LEU A CA 1
ATOM 2458 C C . LEU A 1 332 ? -6.676 -5.239 18.286 1.00 97.75 332 LEU A C 1
ATOM 2460 O O . LEU A 1 332 ? -7.033 -4.508 19.211 1.00 97.75 332 LEU A O 1
ATOM 2464 N N . VAL A 1 333 ? -5.592 -6.012 18.347 1.00 96.06 333 VAL A N 1
ATOM 2465 C CA . VAL A 1 333 ? -4.661 -5.996 19.477 1.00 96.06 333 VAL A CA 1
ATOM 2466 C C . VAL A 1 333 ? -3.955 -4.648 19.558 1.00 96.06 333 VAL A C 1
ATOM 2468 O O . VAL A 1 333 ? -3.953 -4.037 20.626 1.00 96.06 333 VAL A O 1
ATOM 2471 N N . GLU A 1 334 ? -3.427 -4.144 18.443 1.00 95.75 334 GLU A N 1
ATOM 2472 C CA . GLU A 1 334 ? -2.759 -2.842 18.403 1.00 95.75 334 GLU A CA 1
ATOM 2473 C C . GLU A 1 334 ? -3.726 -1.697 18.717 1.00 95.75 334 GLU A C 1
ATOM 2475 O O . GLU A 1 334 ? -3.443 -0.880 19.593 1.00 95.75 334 GLU A O 1
ATOM 2480 N N . LEU A 1 335 ? -4.925 -1.681 18.124 1.00 96.44 335 LEU A N 1
ATOM 2481 C CA . LEU A 1 335 ? -5.954 -0.702 18.485 1.00 96.44 335 LEU A CA 1
ATOM 2482 C C . LEU A 1 335 ? -6.337 -0.797 19.970 1.00 96.44 335 LEU A C 1
ATOM 2484 O O . LEU A 1 335 ? -6.539 0.227 20.620 1.00 96.44 335 LEU A O 1
ATOM 2488 N N . GLY A 1 336 ? -6.406 -2.010 20.523 1.00 95.56 336 GLY A N 1
ATOM 2489 C CA . GLY A 1 336 ? -6.647 -2.241 21.943 1.00 95.56 336 GLY A CA 1
ATOM 2490 C C . GLY A 1 336 ? -5.581 -1.603 22.834 1.00 95.56 336 GLY A C 1
ATOM 2491 O O . GLY A 1 336 ? -5.935 -0.905 23.781 1.00 95.56 336 GLY A O 1
ATOM 2492 N N . LYS A 1 337 ? -4.298 -1.779 22.501 1.00 93.88 337 LYS A N 1
ATOM 2493 C CA . LYS A 1 337 ? -3.178 -1.147 23.219 1.00 93.88 337 LYS A CA 1
ATOM 2494 C C . LYS A 1 337 ? -3.256 0.379 23.159 1.00 93.88 337 LYS A C 1
ATOM 2496 O O . LYS A 1 337 ? -3.090 1.026 24.191 1.00 93.88 337 LYS A O 1
ATOM 2501 N N . LEU A 1 338 ? -3.553 0.949 21.985 1.00 93.00 338 LEU A N 1
ATOM 2502 C CA . LEU A 1 338 ? -3.735 2.400 21.821 1.00 93.00 338 LEU A CA 1
ATOM 2503 C C . LEU A 1 338 ? -4.879 2.916 22.706 1.00 93.00 338 LEU A C 1
ATOM 2505 O O . LEU A 1 338 ? -4.725 3.905 23.419 1.00 93.00 338 LEU A O 1
ATOM 2509 N N . VAL A 1 339 ? -6.018 2.217 22.701 1.00 93.06 339 VAL A N 1
ATOM 2510 C CA . VAL A 1 339 ? -7.186 2.548 23.530 1.00 93.06 339 VAL A CA 1
ATOM 2511 C C . VAL A 1 339 ? -6.858 2.477 25.022 1.00 93.06 339 VAL A C 1
ATOM 2513 O O . VAL A 1 339 ? -7.271 3.364 25.770 1.00 93.06 339 VAL A O 1
ATOM 2516 N N . ASP A 1 340 ? -6.114 1.466 25.469 1.00 92.12 340 ASP A N 1
ATOM 2517 C CA . ASP A 1 340 ? -5.727 1.317 26.878 1.00 92.12 340 ASP A CA 1
ATOM 2518 C C . ASP A 1 340 ? -4.782 2.424 27.329 1.00 92.12 340 ASP A C 1
ATOM 2520 O O . ASP A 1 340 ? -5.028 3.071 28.351 1.00 92.12 340 ASP A O 1
ATOM 2524 N N . ALA A 1 341 ? -3.744 2.688 26.535 1.00 90.25 341 ALA A N 1
ATOM 2525 C CA . ALA A 1 341 ? -2.788 3.750 26.807 1.00 90.25 341 ALA A CA 1
ATOM 2526 C C . ALA A 1 341 ? -3.480 5.117 26.887 1.00 90.25 341 ALA A C 1
ATOM 2528 O O . ALA A 1 341 ? -3.246 5.875 27.829 1.00 90.25 341 ALA A O 1
ATOM 2529 N N . LEU A 1 342 ? -4.402 5.405 25.963 1.00 89.75 342 LEU A N 1
ATOM 2530 C CA . LEU A 1 342 ? -5.181 6.641 25.985 1.00 89.75 342 LEU A CA 1
ATOM 2531 C C . LEU A 1 342 ? -6.121 6.713 27.182 1.00 89.75 342 LEU A C 1
ATOM 2533 O O . LEU A 1 342 ? -6.130 7.727 27.874 1.00 89.75 342 LEU A O 1
ATOM 2537 N N . THR A 1 343 ? -6.860 5.641 27.477 1.00 89.19 343 THR A N 1
ATOM 2538 C CA . THR A 1 343 ? -7.749 5.580 28.652 1.00 89.19 343 THR A CA 1
ATOM 2539 C C . THR A 1 343 ? -6.976 5.888 29.931 1.00 89.19 343 THR A C 1
ATOM 2541 O O . THR A 1 343 ? -7.459 6.639 30.782 1.00 89.19 343 THR A O 1
ATOM 2544 N N . PHE A 1 344 ? -5.764 5.341 30.056 1.00 87.50 344 PHE A N 1
ATOM 2545 C CA . PHE A 1 344 ? -4.870 5.606 31.174 1.00 87.50 344 PHE A CA 1
ATOM 2546 C C . PHE A 1 344 ? -4.394 7.066 31.193 1.00 87.50 344 PHE A C 1
ATOM 2548 O O . PHE A 1 344 ? -4.593 7.755 32.195 1.00 87.50 344 PHE A O 1
ATOM 2555 N N . LYS A 1 345 ? -3.847 7.563 30.073 1.00 87.12 345 LYS A N 1
ATOM 2556 C CA . LYS A 1 345 ? -3.352 8.945 29.895 1.00 87.12 345 LYS A CA 1
ATOM 2557 C C . LYS A 1 345 ? -4.418 9.994 30.223 1.00 87.12 345 LYS A C 1
ATOM 2559 O O . LYS A 1 345 ? -4.100 11.068 30.727 1.00 87.12 345 LYS A O 1
ATOM 2564 N N . THR A 1 346 ? -5.685 9.685 29.957 1.00 86.75 346 THR A N 1
ATOM 2565 C CA . THR A 1 346 ? -6.798 10.636 30.068 1.00 86.75 346 THR A CA 1
ATOM 2566 C C . THR A 1 346 ? -7.649 10.412 31.314 1.00 86.75 346 THR A C 1
ATOM 2568 O O . THR A 1 346 ? -8.712 11.019 31.470 1.00 86.75 346 THR A O 1
ATOM 2571 N N . ARG A 1 347 ? -7.215 9.535 32.226 1.00 85.50 347 ARG A N 1
ATOM 2572 C CA . ARG A 1 347 ? -7.942 9.244 33.461 1.00 85.50 347 ARG A CA 1
ATOM 2573 C C . ARG A 1 347 ? -8.103 10.519 34.294 1.00 85.50 347 ARG A C 1
ATOM 2575 O O . ARG A 1 347 ? -7.135 11.199 34.611 1.00 85.50 347 ARG A O 1
ATOM 2582 N N . GLY A 1 348 ? -9.347 10.842 34.647 1.00 82.44 348 GLY A N 1
ATOM 2583 C CA . GLY A 1 348 ? -9.686 12.049 35.414 1.00 82.44 348 GLY A CA 1
ATOM 2584 C C . GLY A 1 348 ? -9.775 13.340 34.589 1.00 82.44 348 GLY A C 1
ATOM 2585 O O . GLY A 1 348 ? -10.171 14.371 35.130 1.00 82.44 348 GLY A O 1
ATOM 2586 N N . GLN A 1 349 ? -9.473 13.302 33.288 1.00 83.94 349 GLN A N 1
ATOM 2587 C CA . GLN A 1 349 ? -9.676 14.445 32.397 1.00 83.94 349 GLN A CA 1
ATOM 2588 C C . GLN A 1 349 ? -11.132 14.516 31.931 1.00 83.94 349 GLN A C 1
ATOM 2590 O O . GLN A 1 349 ? -11.802 13.498 31.738 1.00 83.94 349 GLN A O 1
ATOM 2595 N N . LYS A 1 350 ? -11.648 15.730 31.713 1.00 82.06 350 LYS A N 1
ATOM 2596 C CA . LYS A 1 350 ? -12.971 15.889 31.090 1.00 82.06 350 LYS A CA 1
ATOM 2597 C C . LYS A 1 350 ? -12.868 15.555 29.604 1.00 82.06 350 LYS A C 1
ATOM 2599 O O . LYS A 1 350 ? -11.877 15.882 28.966 1.00 82.06 350 LYS A O 1
ATOM 2604 N N . ALA A 1 351 ? -13.939 15.033 29.007 1.00 78.19 351 ALA A N 1
ATOM 2605 C CA . ALA A 1 351 ? -13.957 14.686 27.580 1.00 78.19 351 ALA A CA 1
ATOM 2606 C C . ALA A 1 351 ? -13.528 15.840 26.642 1.00 78.19 351 ALA A C 1
ATOM 2608 O O . ALA A 1 351 ? -12.908 15.608 25.614 1.00 78.19 351 ALA A O 1
ATOM 2609 N N . ARG A 1 352 ? -13.819 17.096 27.014 1.00 79.00 352 ARG A N 1
ATOM 2610 C CA . ARG A 1 352 ? -13.419 18.307 26.266 1.00 79.00 352 ARG A CA 1
ATOM 2611 C C . ARG A 1 352 ? -11.936 18.686 26.397 1.00 79.00 352 ARG A C 1
ATOM 2613 O O . ARG A 1 352 ? -11.471 19.562 25.680 1.00 79.00 352 ARG A O 1
ATOM 2620 N N . GLU A 1 353 ? -11.244 18.115 27.377 1.00 84.31 353 GLU A N 1
ATOM 2621 C CA . GLU A 1 353 ? -9.817 18.332 27.653 1.00 84.31 353 GLU A CA 1
ATOM 2622 C C . GLU A 1 353 ? -8.949 17.252 26.989 1.00 84.31 353 GLU A C 1
ATOM 2624 O O . GLU A 1 353 ? -7.733 17.410 26.929 1.00 84.31 353 GLU A O 1
ATOM 2629 N N . LEU A 1 354 ? -9.579 16.204 26.444 1.00 86.31 354 LEU A N 1
ATOM 2630 C CA . LEU A 1 354 ? -8.934 15.129 25.701 1.00 86.31 354 LEU A CA 1
ATOM 2631 C C . LEU A 1 354 ? -8.171 15.700 24.498 1.00 86.31 354 LEU A C 1
ATOM 2633 O O . LEU A 1 354 ? -8.773 16.282 23.592 1.00 86.31 354 LEU A O 1
ATOM 2637 N N . ARG A 1 355 ? -6.853 15.506 24.473 1.00 86.81 355 ARG A N 1
ATOM 2638 C CA . ARG A 1 355 ? -6.001 15.822 23.323 1.00 86.81 355 ARG A CA 1
ATOM 2639 C C . ARG A 1 355 ? -5.285 14.559 22.879 1.00 86.81 355 ARG A C 1
ATOM 2641 O O . ARG A 1 355 ? -4.614 13.929 23.691 1.00 86.81 355 ARG A O 1
ATOM 2648 N N . LEU A 1 356 ? -5.456 14.222 21.607 1.00 89.44 356 LEU A N 1
ATOM 2649 C CA . LEU A 1 356 ? -4.712 13.159 20.947 1.00 89.44 356 LEU A CA 1
ATOM 2650 C C . LEU A 1 356 ? -3.526 13.786 20.222 1.00 89.44 356 LEU A C 1
ATOM 2652 O O . LEU A 1 356 ? -3.656 14.858 19.625 1.00 89.44 356 LEU A O 1
ATOM 2656 N N . GLU A 1 357 ? -2.379 13.131 20.296 1.00 91.06 357 GLU A N 1
ATOM 2657 C CA . GLU A 1 357 ? -1.230 13.465 19.462 1.00 91.06 357 GLU A CA 1
ATOM 2658 C C . GLU A 1 357 ? -1.522 13.099 18.001 1.00 91.06 357 GLU A C 1
ATOM 2660 O O . GLU A 1 357 ? -2.366 12.244 17.715 1.00 91.06 357 GLU A O 1
ATOM 2665 N N . THR A 1 358 ? -0.839 13.759 17.063 1.00 90.19 358 THR A N 1
ATOM 2666 C CA . THR A 1 358 ? -1.052 13.544 15.623 1.00 90.19 358 THR A CA 1
ATOM 2667 C C . THR A 1 358 ? -0.882 12.072 15.249 1.00 90.19 358 THR A C 1
ATOM 2669 O O . THR A 1 358 ? -1.727 11.515 14.548 1.00 90.19 358 THR A O 1
ATOM 2672 N N . ASP A 1 359 ? 0.152 11.425 15.783 1.00 89.50 359 ASP A N 1
ATOM 2673 C CA . ASP A 1 359 ? 0.452 10.023 15.502 1.00 89.50 359 ASP A CA 1
ATOM 2674 C C . ASP A 1 359 ? -0.618 9.103 16.110 1.00 89.50 359 ASP A C 1
ATOM 2676 O O . ASP A 1 359 ? -1.146 8.232 15.420 1.00 89.50 359 ASP A O 1
ATOM 2680 N N . GLU A 1 360 ? -1.024 9.340 17.368 1.00 91.25 360 GLU A N 1
ATOM 2681 C CA . GLU A 1 360 ? -2.125 8.612 18.026 1.00 91.25 360 GLU A CA 1
ATOM 2682 C C . GLU A 1 360 ? -3.406 8.686 17.178 1.00 91.25 360 GLU A C 1
ATOM 2684 O O . GLU A 1 360 ? -4.066 7.672 16.927 1.00 91.25 360 GLU A O 1
ATOM 2689 N N . GLN A 1 361 ? -3.734 9.880 16.677 1.00 92.62 361 GLN A N 1
ATOM 2690 C CA . GLN A 1 361 ? -4.880 10.101 15.802 1.00 92.62 361 GLN A CA 1
ATOM 2691 C C . GLN A 1 361 ? -4.755 9.331 14.481 1.00 92.62 361 GLN A C 1
ATOM 2693 O O . GLN A 1 361 ? -5.738 8.711 14.057 1.00 92.62 361 GLN A O 1
ATOM 2698 N N . GLN A 1 362 ? -3.588 9.365 13.833 1.00 92.62 362 GLN A N 1
ATOM 2699 C CA . GLN A 1 362 ? -3.332 8.670 12.567 1.00 92.62 362 GLN A CA 1
ATOM 2700 C C . GLN A 1 362 ? -3.446 7.151 12.726 1.00 92.62 362 GLN A C 1
ATOM 2702 O O . GLN A 1 362 ? -4.222 6.528 11.998 1.00 92.62 362 GLN A O 1
ATOM 2707 N N . TYR A 1 363 ? -2.772 6.560 13.719 1.00 94.56 363 TYR A N 1
ATOM 2708 C CA . TYR A 1 363 ? -2.835 5.118 13.970 1.00 94.56 363 TYR A CA 1
ATOM 2709 C C . TYR A 1 363 ? -4.252 4.659 14.306 1.00 94.56 363 TYR A C 1
ATOM 2711 O O . TYR A 1 363 ? -4.764 3.731 13.678 1.00 94.56 363 TYR A O 1
ATOM 2719 N N . MET A 1 364 ? -4.925 5.313 15.259 1.00 95.38 364 MET A N 1
ATOM 2720 C CA . MET A 1 364 ? -6.281 4.913 15.639 1.00 95.38 364 MET A CA 1
ATOM 2721 C C . MET A 1 364 ? -7.258 5.026 14.470 1.00 95.38 364 MET A C 1
ATOM 2723 O O . MET A 1 364 ? -8.031 4.101 14.219 1.00 95.38 364 MET A O 1
ATOM 2727 N N . THR A 1 365 ? -7.224 6.147 13.744 1.00 95.25 365 THR A N 1
ATOM 2728 C CA . THR A 1 365 ? -8.112 6.356 12.595 1.00 95.25 365 THR A CA 1
ATOM 2729 C C . THR A 1 365 ? -7.831 5.322 11.511 1.00 95.25 365 THR A C 1
ATOM 2731 O O . THR A 1 365 ? -8.769 4.729 10.981 1.00 95.25 365 THR A O 1
ATOM 2734 N N . GLY A 1 366 ? -6.558 5.054 11.214 1.00 96.69 366 GLY A N 1
ATOM 2735 C CA . GLY A 1 366 ? -6.150 4.046 10.243 1.00 96.69 366 GLY A CA 1
ATOM 2736 C C . GLY A 1 366 ? -6.630 2.640 10.611 1.00 96.69 366 GLY A C 1
ATOM 2737 O O . GLY A 1 366 ? -7.255 1.980 9.782 1.00 96.69 366 GLY A O 1
ATOM 2738 N N . TYR A 1 367 ? -6.435 2.201 11.861 1.00 98.19 367 TYR A N 1
ATOM 2739 C CA . TYR A 1 367 ? -6.875 0.877 12.315 1.00 98.19 367 TYR A CA 1
ATOM 2740 C C . TYR A 1 367 ? -8.392 0.734 12.286 1.00 98.19 367 TYR A C 1
ATOM 2742 O O . TYR A 1 367 ? -8.905 -0.267 11.789 1.00 98.19 367 TYR A O 1
ATOM 2750 N N . ILE A 1 368 ? -9.128 1.741 12.759 1.00 97.88 368 ILE A N 1
ATOM 2751 C CA . ILE A 1 368 ? -10.594 1.727 12.731 1.00 97.88 368 ILE A CA 1
ATOM 2752 C C . ILE A 1 368 ? -11.110 1.662 11.291 1.00 97.88 368 ILE A C 1
ATOM 2754 O O . ILE A 1 368 ? -11.999 0.858 11.002 1.00 97.88 368 ILE A O 1
ATOM 2758 N N . ARG A 1 369 ? -10.539 2.460 10.376 1.00 97.81 369 ARG A N 1
ATOM 2759 C CA . ARG A 1 369 ? -10.879 2.423 8.945 1.00 97.81 369 ARG A CA 1
ATOM 2760 C C . ARG A 1 369 ? -10.614 1.048 8.348 1.00 97.81 369 ARG A C 1
ATOM 2762 O O . ARG A 1 369 ? -11.497 0.487 7.706 1.00 97.81 369 ARG A O 1
ATOM 2769 N N . LEU A 1 370 ? -9.427 0.495 8.586 1.00 98.56 370 LEU A N 1
ATOM 2770 C CA . LEU A 1 370 ? -9.034 -0.819 8.090 1.00 98.56 370 LEU A CA 1
ATOM 2771 C C . LEU A 1 370 ? -9.975 -1.921 8.597 1.00 98.56 370 LEU A C 1
ATOM 2773 O O . LEU A 1 370 ? -10.529 -2.664 7.790 1.00 98.56 370 LEU A O 1
ATOM 2777 N N . ILE A 1 371 ? -10.207 -1.998 9.911 1.00 98.56 371 ILE A N 1
ATOM 2778 C CA . ILE A 1 371 ? -11.100 -2.987 10.540 1.00 98.56 371 ILE A CA 1
ATOM 2779 C C . ILE A 1 371 ? -12.526 -2.848 9.996 1.00 98.56 371 ILE A C 1
ATOM 2781 O O . ILE A 1 371 ? -13.155 -3.840 9.617 1.00 98.56 371 ILE A O 1
ATOM 2785 N N . GLY A 1 372 ? -13.033 -1.614 9.929 1.00 98.19 372 GLY A N 1
ATOM 2786 C CA . GLY A 1 372 ? -14.358 -1.315 9.398 1.00 98.19 372 GLY A CA 1
ATOM 2787 C C . GLY A 1 372 ? -14.512 -1.747 7.944 1.00 98.19 372 GLY A C 1
ATOM 2788 O O . GLY A 1 372 ? -15.526 -2.349 7.586 1.00 98.19 372 GLY A O 1
ATOM 2789 N N . ASN A 1 373 ? -13.500 -1.494 7.114 1.00 98.06 373 ASN A N 1
ATOM 2790 C CA . ASN A 1 373 ? -13.517 -1.882 5.709 1.00 98.06 373 ASN A CA 1
ATOM 2791 C C . ASN A 1 373 ? -13.354 -3.391 5.537 1.00 98.06 373 ASN A C 1
ATOM 2793 O O . ASN A 1 373 ? -14.086 -3.957 4.739 1.00 98.06 373 ASN A O 1
ATOM 2797 N N . LEU A 1 374 ? -12.529 -4.079 6.333 1.00 98.25 374 LEU A N 1
ATOM 2798 C CA . LEU A 1 374 ? -12.451 -5.549 6.342 1.00 98.25 374 LEU A CA 1
ATOM 2799 C C . LEU A 1 374 ? -13.784 -6.215 6.714 1.00 98.25 374 LEU A C 1
ATOM 2801 O O . LEU A 1 374 ? -14.093 -7.285 6.190 1.00 98.25 374 LEU A O 1
ATOM 2805 N N . CYS A 1 375 ? -14.583 -5.594 7.586 1.00 98.19 375 CYS A N 1
ATOM 2806 C CA . CYS A 1 375 ? -15.911 -6.090 7.962 1.00 98.19 375 CYS A CA 1
ATOM 2807 C C . CYS A 1 375 ? -16.997 -5.801 6.916 1.00 98.19 375 CYS A C 1
ATOM 2809 O O . CYS A 1 375 ? -18.075 -6.395 6.979 1.00 98.19 375 CYS A O 1
ATOM 2811 N N . TYR A 1 376 ? -16.754 -4.893 5.968 1.00 96.50 376 TYR A N 1
ATOM 2812 C CA . TYR A 1 376 ? -17.789 -4.434 5.051 1.00 96.50 376 TYR A CA 1
ATOM 2813 C C . TYR A 1 376 ? -18.306 -5.565 4.153 1.00 96.50 376 TYR A C 1
ATOM 2815 O O . TYR A 1 376 ? -17.565 -6.121 3.335 1.00 96.50 376 TYR A O 1
ATOM 2823 N N . GLN A 1 377 ? -19.591 -5.899 4.322 1.00 94.19 377 GLN A N 1
ATOM 2824 C CA . GLN A 1 377 ? -20.273 -7.009 3.647 1.00 94.19 377 GLN A CA 1
ATOM 2825 C C . GLN A 1 377 ? -19.538 -8.359 3.774 1.00 94.19 377 GLN A C 1
ATOM 2827 O O . GLN A 1 377 ? -19.668 -9.224 2.911 1.00 94.19 377 GLN A O 1
ATOM 2832 N N . CYS A 1 378 ? -18.760 -8.560 4.843 1.00 96.12 378 CYS A N 1
ATOM 2833 C CA . CYS A 1 378 ? -17.967 -9.769 5.043 1.00 96.12 378 CYS A CA 1
ATOM 2834 C C . CYS A 1 378 ? -18.309 -10.422 6.384 1.00 96.12 378 CYS A C 1
ATOM 2836 O O . CYS A 1 378 ? -17.688 -10.144 7.411 1.00 96.12 378 CYS A O 1
ATOM 2838 N N . LYS A 1 379 ? -19.299 -11.325 6.375 1.00 96.81 379 LYS A N 1
ATOM 2839 C CA . LYS A 1 379 ? -19.801 -11.970 7.598 1.00 96.81 379 LYS A CA 1
ATOM 2840 C C . LYS A 1 379 ? -18.717 -12.713 8.379 1.00 96.81 379 LYS A C 1
ATOM 2842 O O . LYS A 1 379 ? -18.672 -12.597 9.598 1.00 96.81 379 LYS A O 1
ATOM 2847 N N . SER A 1 380 ? -17.813 -13.413 7.691 1.00 97.75 380 SER A N 1
ATOM 2848 C CA . SER A 1 380 ? -16.691 -14.101 8.342 1.00 97.75 380 SER A CA 1
ATOM 2849 C C . SER A 1 380 ? -15.821 -13.136 9.156 1.00 97.75 380 SER A C 1
ATOM 2851 O O . SER A 1 380 ? -15.483 -13.427 10.301 1.00 97.75 380 SER A O 1
ATOM 2853 N N . ASN A 1 381 ? -15.486 -11.970 8.597 1.00 98.12 381 ASN A N 1
ATOM 2854 C CA . ASN A 1 381 ? -14.663 -10.975 9.286 1.00 98.12 381 ASN A CA 1
ATOM 2855 C C . ASN A 1 381 ? -15.441 -10.269 10.407 1.00 98.12 381 ASN A C 1
ATOM 2857 O O . ASN A 1 381 ? -14.886 -10.019 11.476 1.00 98.12 381 ASN A O 1
ATOM 2861 N N . GLN A 1 382 ? -16.736 -10.003 10.209 1.00 98.31 382 GLN A N 1
ATOM 2862 C CA . GLN A 1 382 ? -17.618 -9.483 11.262 1.00 98.31 382 GLN A CA 1
ATOM 2863 C C . GLN A 1 382 ? -17.694 -10.442 12.461 1.00 98.31 382 GLN A C 1
ATOM 2865 O O . GLN A 1 382 ? -17.643 -10.010 13.614 1.00 98.31 382 GLN A O 1
ATOM 2870 N N . ASP A 1 383 ? -17.808 -11.745 12.202 1.00 98.06 383 ASP A N 1
ATOM 2871 C CA . ASP A 1 383 ? -17.847 -12.770 13.242 1.00 98.06 383 ASP A CA 1
ATOM 2872 C C . ASP A 1 383 ? -16.494 -12.892 13.954 1.00 98.06 383 ASP A C 1
ATOM 2874 O O . ASP A 1 383 ? -16.469 -13.056 15.177 1.00 98.06 383 ASP A O 1
ATOM 2878 N N . MET A 1 384 ? -15.387 -12.746 13.216 1.00 97.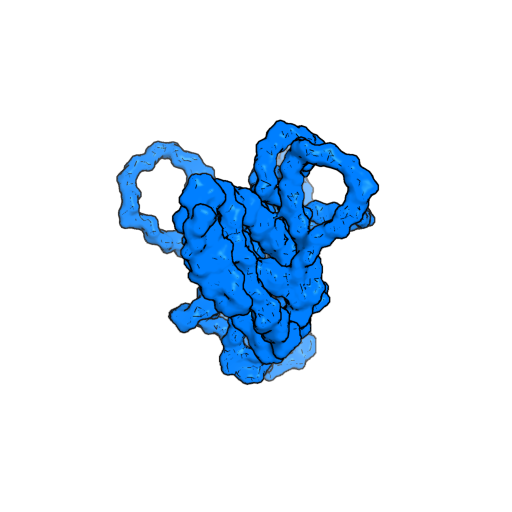69 384 MET A N 1
ATOM 2879 C CA . MET A 1 384 ? -14.032 -12.697 13.768 1.00 97.69 384 MET A CA 1
ATOM 2880 C C . MET A 1 384 ? -13.855 -11.500 14.711 1.00 97.69 384 MET A C 1
ATOM 2882 O O . MET A 1 384 ? -13.412 -11.689 15.837 1.00 97.69 384 MET A O 1
ATOM 2886 N N . LEU A 1 385 ? -14.293 -10.294 14.325 1.00 97.06 385 LEU A N 1
ATOM 2887 C CA . LEU A 1 385 ? -14.258 -9.095 15.180 1.00 97.06 385 LEU A CA 1
ATOM 2888 C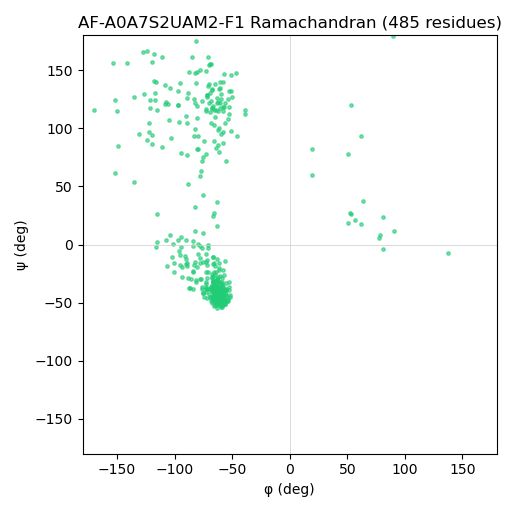 C . LEU A 1 385 ? -14.897 -9.334 16.556 1.00 97.06 385 LEU A C 1
ATOM 2890 O O . LEU A 1 385 ? -14.375 -8.904 17.587 1.00 97.06 385 LEU A O 1
ATOM 2894 N N . ARG A 1 386 ? -16.049 -10.009 16.576 1.00 97.12 386 ARG A N 1
ATOM 2895 C CA . ARG A 1 386 ? -16.779 -10.316 17.809 1.00 97.12 386 ARG A CA 1
ATOM 2896 C C . ARG A 1 386 ? -16.089 -11.394 18.644 1.00 97.12 386 ARG A C 1
ATOM 2898 O O . ARG A 1 386 ? -16.193 -11.346 19.865 1.00 97.12 386 ARG A O 1
ATOM 2905 N N . GLN A 1 387 ? -15.437 -12.366 18.012 1.00 96.69 387 GLN A N 1
ATOM 2906 C CA . GLN A 1 387 ? -14.844 -13.526 18.689 1.00 96.69 387 GLN A CA 1
ATOM 2907 C C . GLN A 1 387 ? -13.407 -13.286 19.154 1.00 96.69 387 GLN A C 1
ATOM 2909 O O . GLN A 1 387 ? -12.989 -13.879 20.147 1.00 96.69 387 GLN A O 1
ATOM 2914 N N . THR A 1 388 ? -12.660 -12.419 18.468 1.00 97.19 388 THR A N 1
ATOM 2915 C CA . THR A 1 388 ? -11.266 -12.132 18.802 1.00 97.19 388 THR A CA 1
ATOM 2916 C C . THR A 1 388 ? -11.171 -11.516 20.187 1.00 97.19 388 THR A C 1
ATOM 2918 O O . THR A 1 388 ? -11.747 -10.462 20.466 1.00 97.19 388 THR A O 1
ATOM 2921 N N . GLN A 1 389 ? -10.413 -12.190 21.041 1.00 96.19 389 GLN A N 1
ATOM 2922 C CA . GLN A 1 389 ? -10.076 -11.760 22.384 1.00 96.19 389 GLN A CA 1
ATOM 2923 C C . GLN A 1 389 ? -8.885 -10.801 22.346 1.00 96.19 389 GLN A C 1
ATOM 2925 O O . GLN A 1 389 ? -7.831 -11.127 21.809 1.00 96.19 389 GLN A O 1
ATOM 2930 N N . VAL A 1 390 ? -9.066 -9.619 22.925 1.00 95.75 390 VAL A N 1
ATOM 2931 C CA . VAL A 1 390 ? -8.059 -8.567 23.038 1.00 95.75 390 VAL A CA 1
ATOM 2932 C C . VAL A 1 390 ? -7.744 -8.368 24.523 1.00 95.75 390 VAL A C 1
ATOM 2934 O O . VAL A 1 390 ? -8.640 -7.977 25.284 1.00 95.75 390 VAL A O 1
ATOM 2937 N N . PRO A 1 391 ? -6.504 -8.650 24.961 1.00 92.88 391 PRO A N 1
ATOM 2938 C CA . PRO A 1 391 ? -6.080 -8.397 26.332 1.00 92.88 391 PRO A CA 1
ATOM 2939 C C . PRO A 1 391 ? -6.174 -6.909 26.675 1.00 92.88 391 PRO A C 1
ATOM 2941 O O . PRO A 1 391 ? -5.817 -6.062 25.855 1.00 92.88 391 PRO A O 1
ATOM 2944 N N . ILE A 1 392 ? -6.632 -6.592 27.887 1.00 89.31 392 ILE A N 1
ATOM 2945 C CA . ILE A 1 392 ? -6.527 -5.236 28.429 1.00 89.31 392 ILE A CA 1
ATOM 2946 C C . ILE A 1 392 ? -5.114 -5.065 28.977 1.00 89.31 392 ILE A C 1
ATOM 2948 O O . ILE A 1 392 ? -4.688 -5.789 29.880 1.00 89.31 392 ILE A O 1
ATOM 2952 N N . THR A 1 393 ? -4.380 -4.105 28.427 1.00 83.94 393 THR A N 1
ATOM 2953 C CA . THR A 1 393 ? -3.029 -3.794 28.890 1.00 83.94 393 THR A CA 1
ATOM 2954 C C . THR A 1 393 ? -3.148 -2.947 30.150 1.00 83.94 393 THR A C 1
ATOM 2956 O O . THR A 1 393 ? -3.291 -1.728 30.086 1.00 83.94 393 THR A O 1
ATOM 2959 N N . ASN A 1 394 ? -3.127 -3.593 31.318 1.00 67.25 394 ASN A N 1
ATOM 2960 C CA . ASN A 1 394 ? -2.981 -2.876 32.579 1.00 67.25 394 ASN A CA 1
ATOM 2961 C C . ASN A 1 394 ? -1.584 -2.251 32.586 1.00 67.25 394 ASN A C 1
ATOM 2963 O O . ASN A 1 394 ? -0.598 -2.956 32.794 1.00 67.25 394 ASN A O 1
ATOM 2967 N N . VAL A 1 395 ? -1.488 -0.944 32.338 1.00 57.88 395 VAL A N 1
ATOM 2968 C CA . VAL A 1 395 ? -0.269 -0.187 32.634 1.00 57.88 395 VAL A CA 1
ATOM 2969 C C . VAL A 1 395 ? -0.083 -0.296 34.145 1.00 57.88 395 VAL A C 1
ATOM 2971 O O . VAL A 1 395 ? -0.811 0.328 34.918 1.00 57.88 395 VAL A O 1
ATOM 2974 N N . VAL A 1 396 ? 0.788 -1.218 34.554 1.00 52.31 396 VAL A N 1
ATOM 2975 C CA . VAL A 1 396 ? 1.052 -1.558 35.950 1.00 52.31 396 VAL A CA 1
ATOM 2976 C C . VAL A 1 396 ? 1.371 -0.263 36.686 1.00 52.31 396 VAL A C 1
ATOM 2978 O O . VAL A 1 396 ? 2.316 0.445 36.351 1.00 52.31 396 VAL A O 1
ATOM 2981 N N . SER A 1 397 ? 0.542 0.078 37.671 1.00 48.06 397 SER A N 1
ATOM 2982 C CA . SER A 1 397 ? 0.931 1.057 38.680 1.00 48.06 397 SER A CA 1
ATOM 2983 C C . SER A 1 397 ? 2.048 0.392 39.480 1.00 48.06 397 SER A C 1
ATOM 2985 O O . SER A 1 397 ? 1.815 -0.664 40.060 1.00 48.06 397 SER A O 1
ATOM 2987 N N . ASN A 1 398 ? 3.255 0.957 39.456 1.00 49.12 398 ASN A N 1
ATOM 2988 C CA . ASN A 1 398 ? 4.479 0.397 40.050 1.00 49.12 398 ASN A CA 1
ATOM 2989 C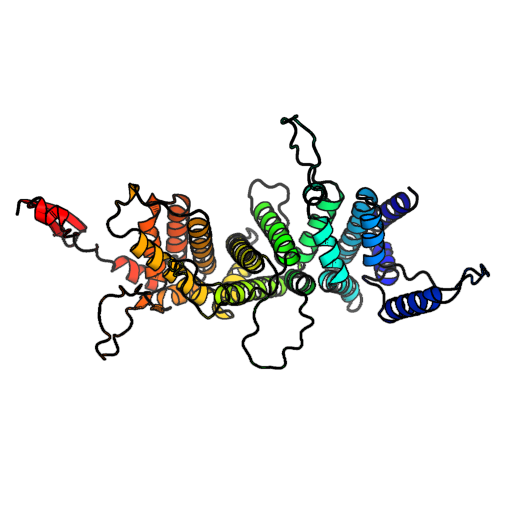 C . ASN A 1 398 ? 4.450 0.221 41.591 1.00 49.12 398 ASN A C 1
ATOM 2991 O O . ASN A 1 398 ? 5.501 0.020 42.191 1.00 49.12 398 ASN A O 1
ATOM 2995 N N . ASP A 1 399 ? 3.281 0.258 42.237 1.00 50.88 399 ASP A N 1
ATOM 2996 C CA . ASP A 1 399 ? 3.154 0.378 43.694 1.00 50.88 399 ASP A CA 1
ATOM 2997 C C . ASP A 1 399 ? 2.522 -0.834 44.406 1.00 50.88 399 ASP A C 1
ATOM 2999 O O . ASP A 1 399 ? 2.386 -0.800 45.627 1.00 50.88 399 ASP A O 1
ATOM 3003 N N . GLU A 1 400 ? 2.172 -1.929 43.716 1.00 50.16 400 GLU A N 1
ATOM 3004 C CA . GLU A 1 400 ? 1.655 -3.134 44.393 1.00 50.16 400 GLU A CA 1
ATOM 3005 C C . GLU A 1 400 ? 2.508 -4.381 44.119 1.00 50.16 400 GLU A C 1
ATOM 3007 O O . GLU A 1 400 ? 2.663 -4.834 42.985 1.00 50.16 400 GLU A O 1
ATOM 3012 N N . GLU A 1 401 ? 3.079 -4.929 45.198 1.00 49.12 401 GLU A N 1
ATOM 3013 C CA . GLU A 1 401 ? 3.876 -6.156 45.207 1.00 49.12 401 GLU A CA 1
ATOM 3014 C C . GLU A 1 401 ? 3.160 -7.337 44.520 1.00 49.12 401 GLU A C 1
ATOM 3016 O O . GLU A 1 401 ? 1.942 -7.509 44.649 1.00 49.12 401 GLU A O 1
ATOM 3021 N N . PRO A 1 402 ? 3.915 -8.229 43.852 1.00 45.78 402 PRO A N 1
ATOM 3022 C CA . PRO A 1 402 ? 3.357 -9.362 43.132 1.00 45.78 402 PRO A CA 1
ATOM 3023 C C . PRO A 1 402 ? 2.888 -10.443 44.114 1.00 45.78 402 PRO A C 1
ATOM 3025 O O . PRO A 1 402 ? 3.619 -11.375 44.454 1.00 45.78 402 PR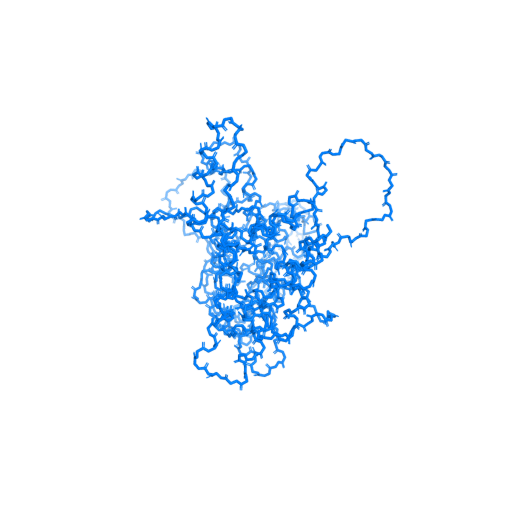O A O 1
ATOM 3028 N N . SER A 1 403 ? 1.635 -10.351 44.562 1.00 47.50 403 SER A N 1
ATOM 3029 C CA . SER A 1 403 ? 0.975 -11.481 45.214 1.00 47.50 403 SER A CA 1
ATOM 3030 C C . SER A 1 403 ? 0.647 -12.565 44.173 1.00 47.50 403 SER A C 1
ATOM 3032 O O . SER A 1 403 ? 0.090 -12.317 43.107 1.00 47.50 403 SER A O 1
ATOM 3034 N N . SER A 1 404 ? 1.058 -13.793 44.476 1.00 47.38 404 SER A N 1
ATOM 3035 C CA . SER A 1 404 ? 1.247 -14.939 43.578 1.00 47.38 404 SER A CA 1
ATOM 3036 C C . SER A 1 404 ? -0.027 -15.648 43.089 1.00 47.38 404 SER A C 1
ATOM 3038 O O . SER A 1 404 ? -0.075 -16.878 43.019 1.00 47.38 404 SER A O 1
ATOM 3040 N N . LYS A 1 405 ? -1.074 -14.912 42.710 1.00 50.41 405 LYS A N 1
ATOM 3041 C CA . LYS A 1 405 ? -2.241 -15.502 42.040 1.00 50.41 405 LYS A CA 1
ATOM 3042 C C . LYS A 1 405 ? -2.238 -15.085 40.581 1.00 50.41 405 LYS A C 1
ATOM 3044 O O . LYS A 1 405 ? -2.279 -13.899 40.290 1.00 50.41 405 LYS A O 1
ATOM 3049 N N . THR A 1 406 ? -2.200 -16.074 39.689 1.00 45.59 406 THR A N 1
ATOM 3050 C CA . THR A 1 406 ? -2.548 -15.954 38.269 1.00 45.59 406 THR A CA 1
ATOM 3051 C C . THR A 1 406 ? -3.852 -15.169 38.152 1.00 45.59 406 THR A C 1
ATOM 3053 O O . THR A 1 406 ? -4.929 -15.741 38.329 1.00 45.59 406 THR A O 1
ATOM 3056 N N . SER A 1 407 ? -3.769 -13.851 37.965 1.00 50.78 407 SER A N 1
ATOM 3057 C CA . SER A 1 407 ? -4.949 -13.060 37.669 1.00 50.78 407 SER A CA 1
ATOM 3058 C C . SER A 1 407 ? -5.357 -13.447 36.256 1.00 50.78 407 SER A C 1
ATOM 3060 O O . SER A 1 407 ? -4.543 -13.395 35.332 1.00 50.78 407 SER A O 1
ATOM 3062 N N . ASP A 1 408 ? -6.589 -13.930 36.100 1.00 59.06 408 ASP A N 1
ATOM 3063 C CA . ASP A 1 408 ? -7.189 -14.062 34.779 1.00 59.06 408 ASP A CA 1
ATOM 3064 C C . ASP A 1 408 ? -7.057 -12.695 34.111 1.00 59.06 408 ASP A C 1
ATOM 3066 O O . ASP A 1 408 ? -7.617 -11.704 34.594 1.00 59.06 408 ASP A O 1
ATOM 3070 N N . ALA A 1 409 ? -6.239 -12.619 33.059 1.00 69.12 409 ALA A N 1
ATOM 3071 C CA . ALA A 1 409 ? -6.065 -11.386 32.317 1.00 69.12 409 ALA A CA 1
ATOM 3072 C C . ALA A 1 409 ? -7.457 -10.909 31.898 1.00 69.12 409 ALA A C 1
ATOM 3074 O O . ALA A 1 409 ? -8.228 -11.666 31.307 1.00 69.12 409 ALA A O 1
ATOM 3075 N N . VAL A 1 410 ? -7.808 -9.671 32.245 1.00 82.00 410 VAL A N 1
ATOM 3076 C CA . VAL A 1 410 ? -9.096 -9.122 31.832 1.00 82.00 410 VAL A CA 1
ATOM 3077 C C . VAL A 1 410 ? -9.043 -8.983 30.314 1.00 82.00 410 VAL A C 1
ATOM 3079 O O . VAL A 1 410 ? -8.181 -8.295 29.768 1.00 82.00 410 VAL A O 1
ATOM 3082 N N . VAL A 1 411 ? -9.939 -9.682 29.627 1.00 88.62 411 VAL A N 1
ATOM 3083 C CA . VAL A 1 411 ? -10.019 -9.726 28.167 1.00 88.62 411 VAL A CA 1
ATOM 3084 C C . VAL A 1 411 ? -11.344 -9.119 27.731 1.00 88.62 411 VAL A C 1
ATOM 3086 O O . VAL A 1 411 ? -12.391 -9.376 28.325 1.00 88.62 411 VAL A O 1
ATOM 3089 N N . ARG A 1 412 ? -11.308 -8.337 26.654 1.00 92.81 412 ARG A N 1
ATOM 3090 C CA . ARG A 1 412 ? -12.495 -7.839 25.945 1.00 92.81 412 ARG A CA 1
ATOM 3091 C C . ARG A 1 412 ? -12.496 -8.361 24.516 1.00 92.81 412 ARG A C 1
ATOM 3093 O O . ARG A 1 412 ? -11.471 -8.818 24.025 1.00 92.81 412 ARG A O 1
ATOM 3100 N N . THR A 1 413 ? -13.627 -8.294 23.823 1.00 95.94 413 THR A N 1
ATOM 3101 C CA . THR A 1 413 ? -13.642 -8.672 22.401 1.00 95.94 413 THR A CA 1
ATOM 3102 C C . THR A 1 413 ? -13.218 -7.511 21.503 1.00 95.94 413 THR A C 1
ATOM 3104 O O . THR A 1 413 ? -13.295 -6.347 21.905 1.00 95.94 413 THR A O 1
ATOM 3107 N N . GLY A 1 414 ? -12.824 -7.805 20.265 1.00 96.56 414 GLY A N 1
ATOM 3108 C CA . GLY A 1 414 ? -12.522 -6.786 19.259 1.00 96.56 414 GLY A CA 1
ATOM 3109 C C . GLY A 1 414 ? -13.685 -5.818 19.009 1.00 96.56 414 GLY A C 1
ATOM 3110 O O . GLY A 1 414 ? -13.477 -4.611 18.902 1.00 96.56 414 GLY A O 1
ATOM 3111 N N . LEU A 1 415 ? -14.926 -6.314 19.020 1.00 96.56 415 LEU A N 1
ATOM 3112 C CA . LEU A 1 415 ? -16.118 -5.462 18.932 1.00 96.56 415 LEU A CA 1
ATOM 3113 C C . LEU A 1 415 ? -16.202 -4.464 20.103 1.00 96.56 415 LEU A C 1
ATOM 3115 O O . LEU A 1 415 ? -16.534 -3.301 19.889 1.00 96.56 415 LEU A O 1
ATOM 3119 N N . HIS A 1 416 ? -15.845 -4.877 21.325 1.00 94.56 416 HIS A N 1
ATOM 3120 C CA . HIS A 1 416 ? -15.798 -3.969 22.477 1.00 94.56 416 HIS A CA 1
ATOM 3121 C C . HIS A 1 416 ? -14.685 -2.920 22.354 1.00 94.56 416 HIS A C 1
ATOM 3123 O O . HIS A 1 416 ? -14.908 -1.769 22.731 1.00 94.56 416 HIS A O 1
ATOM 3129 N N . VAL A 1 417 ? -13.513 -3.279 21.808 1.00 95.44 417 VAL A N 1
ATOM 3130 C CA . VAL A 1 417 ? -12.448 -2.302 21.495 1.00 95.44 417 VAL A CA 1
ATOM 3131 C C . VAL A 1 417 ? -13.003 -1.215 20.577 1.00 95.44 417 VAL A C 1
ATOM 3133 O O . VAL A 1 417 ? -12.913 -0.033 20.902 1.00 95.44 417 VAL A O 1
ATOM 3136 N N . LEU A 1 418 ? -13.653 -1.617 19.481 1.00 95.12 418 LEU A N 1
ATOM 3137 C CA . LEU A 1 418 ? -14.200 -0.694 18.488 1.00 95.12 418 LEU A CA 1
ATOM 3138 C C . LEU A 1 418 ? -15.281 0.229 19.070 1.00 95.12 418 LEU A C 1
ATOM 3140 O O . LEU A 1 418 ? -15.286 1.429 18.802 1.00 95.12 418 LEU A O 1
ATOM 3144 N N . LEU A 1 419 ? -16.170 -0.310 19.906 1.00 93.75 419 LEU A N 1
ATOM 3145 C CA . LEU A 1 419 ? -17.175 0.480 20.622 1.00 93.75 419 LEU A CA 1
ATOM 3146 C C . LEU A 1 419 ? -16.522 1.492 21.574 1.00 93.75 419 LEU A C 1
ATOM 3148 O O . LEU A 1 419 ? -16.946 2.646 21.629 1.00 93.75 419 LEU A O 1
ATOM 3152 N N . THR A 1 420 ? -15.456 1.093 22.271 1.00 91.69 420 THR A N 1
ATOM 3153 C CA . THR A 1 420 ? -14.719 1.960 23.207 1.00 91.69 420 THR A CA 1
ATOM 3154 C C . THR A 1 420 ? -14.080 3.153 22.495 1.00 91.69 420 THR A C 1
ATOM 3156 O O . THR A 1 420 ? -14.021 4.242 23.065 1.00 91.69 420 THR A O 1
ATOM 3159 N N . CYS A 1 421 ? -13.687 3.012 21.224 1.00 92.50 421 CYS A N 1
ATOM 3160 C CA . CYS A 1 421 ? -13.141 4.120 20.436 1.00 92.50 421 CYS A CA 1
ATOM 3161 C C . CYS A 1 421 ? -14.096 5.328 20.339 1.00 92.50 421 CYS A C 1
ATOM 3163 O O . CYS A 1 421 ? -13.638 6.464 20.207 1.00 92.50 421 CYS A O 1
ATOM 3165 N N . THR A 1 422 ? -15.415 5.122 20.461 1.00 89.12 422 THR A N 1
ATOM 3166 C CA . THR A 1 422 ? -16.407 6.214 20.439 1.00 89.12 422 THR A CA 1
ATOM 3167 C C . THR A 1 422 ? -16.283 7.168 21.635 1.00 89.12 422 THR A C 1
ATOM 3169 O O . THR A 1 422 ? -16.625 8.351 21.515 1.00 89.12 422 THR 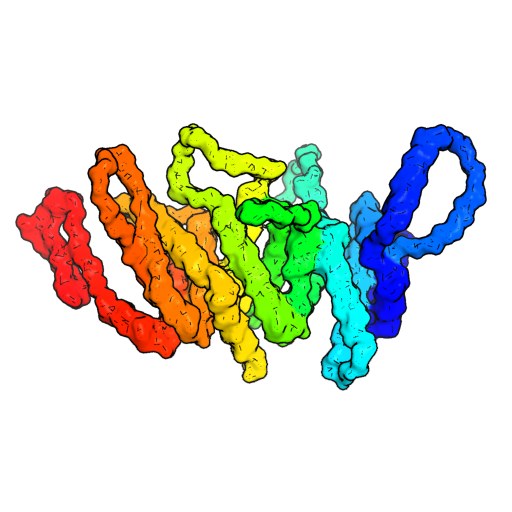A O 1
ATOM 3172 N N . SER A 1 423 ? -15.708 6.712 22.751 1.00 86.44 423 SER A N 1
ATOM 3173 C CA . SER A 1 423 ? -15.451 7.527 23.946 1.00 86.44 423 SER A CA 1
ATOM 3174 C C . SER A 1 423 ? -14.395 8.612 23.713 1.00 86.44 423 SER A C 1
ATOM 3176 O O . SER A 1 423 ? -14.442 9.662 24.350 1.00 86.44 423 SER A O 1
ATOM 3178 N N . PHE A 1 424 ? -13.486 8.415 22.752 1.00 86.69 424 PHE A N 1
ATOM 3179 C CA . PHE A 1 424 ? -12.440 9.389 22.403 1.00 86.69 424 PHE A CA 1
ATOM 3180 C C . PHE A 1 424 ? -12.870 10.374 21.312 1.00 86.69 424 PHE A C 1
ATOM 3182 O O . PHE A 1 424 ? -12.101 11.237 20.888 1.00 86.69 424 PHE A O 1
ATOM 3189 N N . SER A 1 425 ? -14.125 10.289 20.872 1.00 79.75 425 SER A N 1
ATOM 3190 C CA . SER A 1 425 ? -14.653 11.065 19.750 1.00 79.75 425 SER A CA 1
ATOM 3191 C C . SER A 1 425 ? -14.632 12.588 19.940 1.00 79.75 425 SER A C 1
ATOM 3193 O O . SER A 1 425 ? -14.801 13.330 18.976 1.00 79.75 425 SER A O 1
ATOM 3195 N N . PHE A 1 426 ? -14.461 13.077 21.171 1.00 82.19 426 PHE A N 1
ATOM 3196 C CA . PHE A 1 426 ? -14.330 14.509 21.456 1.00 82.19 426 PHE A CA 1
ATOM 3197 C C . PHE A 1 426 ? -12.939 15.067 21.146 1.00 82.19 426 PHE A C 1
ATOM 3199 O O . PHE A 1 426 ? -12.848 16.240 20.793 1.00 82.19 426 PHE A O 1
ATOM 3206 N N . GLY A 1 427 ? -11.882 14.254 21.243 1.00 80.50 427 GLY A N 1
ATOM 3207 C CA . GLY A 1 427 ? -10.518 14.694 20.923 1.00 80.50 427 GLY A CA 1
ATOM 3208 C C . GLY A 1 427 ? -10.195 14.625 19.436 1.00 80.50 427 GLY A C 1
ATOM 3209 O O . GLY A 1 427 ? -9.257 15.273 18.988 1.00 80.50 427 GLY A O 1
ATOM 3210 N N . CYS A 1 428 ? -10.977 13.870 18.660 1.00 84.12 428 CYS A N 1
ATOM 3211 C CA . CYS A 1 428 ? -10.812 13.762 17.219 1.00 84.12 428 CYS A CA 1
ATOM 3212 C C . CYS A 1 428 ? -12.155 13.488 16.529 1.00 84.12 428 CYS A C 1
ATOM 3214 O O . CYS A 1 428 ? -12.764 12.431 16.702 1.00 84.12 428 CYS A O 1
ATOM 3216 N N . PHE A 1 429 ? -12.606 14.444 15.713 1.00 85.38 429 PHE A N 1
ATOM 3217 C CA . PHE A 1 429 ? -13.864 14.320 14.977 1.00 85.38 429 PHE A CA 1
ATOM 3218 C C . PHE A 1 429 ? -13.824 13.183 13.947 1.00 85.38 429 PHE A C 1
ATOM 3220 O O . PHE A 1 429 ? -14.769 12.400 13.879 1.00 85.38 429 PHE A O 1
ATOM 3227 N N . THR A 1 430 ? -12.720 13.026 13.209 1.00 87.81 430 THR A N 1
ATOM 3228 C CA . THR A 1 430 ? -12.595 11.958 12.203 1.00 87.81 430 THR A CA 1
ATOM 3229 C C . THR A 1 430 ? -12.634 10.570 12.842 1.00 87.81 430 THR A C 1
ATOM 3231 O O . THR A 1 430 ? -13.229 9.652 12.281 1.00 87.81 430 THR A O 1
ATOM 3234 N N . LEU A 1 431 ? -12.099 10.419 14.059 1.00 90.19 431 LEU A N 1
ATOM 3235 C CA . LEU A 1 431 ? -12.188 9.179 14.832 1.00 90.19 431 LEU A CA 1
ATOM 3236 C C . LEU A 1 431 ? -13.647 8.794 15.110 1.00 90.19 431 LEU A C 1
ATOM 3238 O O . LEU A 1 431 ? -14.004 7.622 15.009 1.00 90.19 431 LEU A O 1
ATOM 3242 N N . ARG A 1 432 ? -14.504 9.780 15.417 1.00 89.56 432 ARG A N 1
ATOM 3243 C CA . ARG A 1 432 ? -15.944 9.563 15.623 1.00 89.56 432 ARG A CA 1
ATOM 3244 C C . ARG A 1 432 ? -16.593 8.958 14.387 1.00 89.56 432 ARG A C 1
ATOM 3246 O O . ARG A 1 432 ? -17.290 7.953 14.492 1.00 89.56 432 ARG A O 1
ATOM 3253 N N . GLU A 1 433 ? -16.399 9.602 13.242 1.00 92.88 433 GLU A N 1
ATOM 3254 C CA . GLU A 1 433 ? -17.057 9.228 11.991 1.00 92.88 433 GLU A CA 1
ATOM 3255 C C . GLU A 1 433 ? -16.636 7.829 11.562 1.00 92.88 433 GLU A C 1
ATOM 3257 O O . GLU A 1 433 ? -17.483 6.971 11.308 1.00 92.88 433 GLU A O 1
ATOM 3262 N N . TRP A 1 434 ? -15.331 7.564 11.582 1.00 95.44 434 TRP A N 1
ATOM 3263 C CA . TRP A 1 434 ? -14.809 6.261 11.204 1.00 95.44 434 TRP A CA 1
ATOM 3264 C C . TRP A 1 434 ? -15.195 5.160 12.189 1.00 95.44 434 TRP A C 1
ATOM 3266 O O . TRP A 1 434 ? -15.499 4.056 11.743 1.00 95.44 434 TRP A O 1
ATOM 3276 N N . ALA A 1 435 ? -15.281 5.443 13.494 1.00 95.62 435 ALA A N 1
ATOM 3277 C CA . ALA A 1 435 ? -15.789 4.472 14.464 1.00 95.62 435 ALA A CA 1
ATOM 3278 C C . ALA A 1 435 ? -17.251 4.105 14.174 1.00 95.62 435 ALA A C 1
ATOM 3280 O O . ALA A 1 435 ? -17.595 2.926 14.163 1.00 95.62 435 ALA A O 1
ATOM 3281 N N . ILE A 1 436 ? -18.103 5.090 13.868 1.00 95.12 436 ILE A N 1
ATOM 3282 C CA . ILE A 1 436 ? -19.507 4.847 13.503 1.00 95.12 436 ILE A CA 1
ATOM 3283 C C . ILE A 1 436 ? -19.602 4.003 12.226 1.00 95.12 436 ILE A C 1
ATOM 3285 O O . ILE A 1 436 ? -20.371 3.042 12.188 1.00 95.12 436 ILE A O 1
ATOM 3289 N N . VAL A 1 437 ? -18.813 4.324 11.196 1.00 96.56 437 VAL A N 1
ATOM 3290 C CA . VAL A 1 437 ? -18.776 3.553 9.941 1.00 96.56 437 VAL A CA 1
ATOM 3291 C C . VAL A 1 437 ? -18.312 2.118 10.193 1.00 96.56 437 VAL A C 1
ATOM 3293 O O . VAL A 1 437 ? -18.953 1.175 9.732 1.00 96.56 437 VAL A O 1
ATOM 3296 N N . ALA A 1 438 ? -17.247 1.931 10.970 1.00 97.94 438 ALA A N 1
ATOM 3297 C CA . ALA A 1 438 ? -16.730 0.609 11.294 1.00 97.94 438 ALA A CA 1
ATOM 3298 C C . ALA A 1 438 ? -17.736 -0.226 12.103 1.00 97.94 438 ALA A C 1
ATOM 3300 O O . ALA A 1 438 ? -17.935 -1.400 11.795 1.00 97.94 438 ALA A O 1
ATOM 3301 N N . ILE A 1 439 ? -18.428 0.377 13.079 1.00 97.81 439 ILE A N 1
ATOM 3302 C CA . ILE A 1 439 ? -19.499 -0.284 13.841 1.00 97.81 439 ILE A CA 1
ATOM 3303 C C . ILE A 1 439 ? -20.653 -0.657 12.909 1.00 97.81 439 ILE A C 1
ATOM 3305 O O . ILE A 1 439 ? -21.103 -1.798 12.929 1.00 97.81 439 ILE A O 1
ATOM 3309 N N . ARG A 1 440 ? -21.107 0.255 12.040 1.00 97.75 440 ARG A N 1
ATOM 3310 C CA . ARG A 1 440 ? -22.141 -0.058 11.041 1.00 97.75 440 ARG A CA 1
ATOM 3311 C C . ARG A 1 440 ? -21.740 -1.278 10.211 1.00 97.75 440 ARG A C 1
ATOM 3313 O O . ARG A 1 440 ? -22.540 -2.198 10.080 1.00 97.75 440 ARG A O 1
ATOM 3320 N N . ASN A 1 441 ? -20.514 -1.309 9.693 1.00 98.00 441 ASN A N 1
ATOM 3321 C CA . ASN A 1 441 ? -20.022 -2.417 8.875 1.00 98.00 441 ASN A CA 1
ATOM 3322 C C . ASN A 1 441 ? -19.910 -3.727 9.667 1.00 98.00 441 ASN A C 1
ATOM 3324 O O . ASN A 1 441 ? -20.181 -4.793 9.120 1.00 98.00 441 ASN A O 1
ATOM 3328 N N . ALA A 1 442 ? -19.555 -3.657 10.953 1.00 98.00 442 ALA A N 1
ATOM 3329 C CA . ALA A 1 442 ? -19.517 -4.803 11.858 1.00 98.00 442 ALA A CA 1
ATOM 3330 C C . ALA A 1 442 ? -20.908 -5.395 12.147 1.00 98.00 442 ALA A C 1
ATOM 3332 O O . ALA A 1 442 ? -21.024 -6.597 12.388 1.00 98.00 442 ALA A O 1
ATOM 3333 N N . LEU A 1 443 ? -21.948 -4.557 12.157 1.00 98.19 443 LEU A N 1
ATOM 3334 C CA . LEU A 1 443 ? -23.326 -4.946 12.473 1.00 98.19 443 LEU A CA 1
ATOM 3335 C C . LEU A 1 443 ? -24.173 -5.260 11.236 1.00 98.19 443 LEU A C 1
ATOM 3337 O O . LEU A 1 443 ? -25.235 -5.874 11.371 1.00 98.19 443 LEU A O 1
ATOM 3341 N N . ASP A 1 444 ? -23.744 -4.832 10.047 1.00 96.81 444 ASP A N 1
ATOM 3342 C CA . ASP A 1 444 ? -24.532 -4.949 8.822 1.00 96.81 444 ASP A CA 1
ATOM 3343 C C . ASP A 1 444 ? -24.901 -6.408 8.534 1.00 96.81 444 ASP A C 1
ATOM 3345 O O . ASP A 1 444 ? -24.039 -7.256 8.295 1.00 96.81 444 ASP A O 1
ATOM 3349 N N . ARG A 1 445 ? -26.210 -6.691 8.591 1.00 96.94 445 ARG A N 1
ATOM 3350 C CA . ARG A 1 445 ? -26.816 -8.021 8.392 1.00 96.94 445 ARG A CA 1
ATOM 3351 C C . ARG A 1 445 ? -26.225 -9.130 9.281 1.00 96.94 445 ARG A C 1
ATOM 3353 O O . ARG A 1 445 ? -26.312 -10.311 8.935 1.00 96.94 445 ARG A O 1
ATOM 3360 N N . ASN A 1 446 ? -25.675 -8.773 10.443 1.00 98.00 446 ASN A N 1
ATOM 3361 C CA . ASN A 1 446 ? -25.134 -9.721 11.413 1.00 98.00 446 ASN A CA 1
ATOM 3362 C C . ASN A 1 446 ? -25.864 -9.631 12.757 1.00 98.00 446 ASN A C 1
ATOM 3364 O O . ASN A 1 446 ? -25.418 -8.953 13.682 1.00 98.00 446 ASN A O 1
ATOM 3368 N N . ASN A 1 447 ? -26.969 -10.375 12.873 1.00 98.12 447 ASN A N 1
ATOM 3369 C CA . ASN A 1 447 ? -27.783 -10.443 14.094 1.00 98.12 447 ASN A CA 1
ATOM 3370 C C . ASN A 1 447 ? -26.943 -10.798 15.325 1.00 98.12 447 ASN A C 1
ATOM 3372 O O . ASN A 1 447 ? -27.136 -10.256 16.400 1.00 98.12 447 ASN A O 1
ATOM 3376 N N . ALA A 1 448 ? -25.950 -11.668 15.157 1.00 97.62 448 ALA A N 1
ATOM 3377 C CA . ALA A 1 448 ? -25.159 -12.171 16.263 1.00 97.62 448 ALA A CA 1
ATOM 3378 C C . ALA A 1 448 ? -24.190 -11.108 16.826 1.00 97.62 448 ALA A C 1
ATOM 3380 O O . ALA A 1 448 ? -23.801 -11.198 17.993 1.00 97.62 448 ALA A O 1
ATOM 3381 N N . ASN A 1 449 ? -23.813 -10.109 16.019 1.00 97.62 449 ASN A N 1
ATOM 3382 C CA . ASN A 1 449 ? -23.118 -8.905 16.476 1.00 97.62 449 ASN A CA 1
ATOM 3383 C C . ASN A 1 449 ? -24.104 -7.848 17.004 1.00 97.62 449 ASN A C 1
ATOM 3385 O O . ASN A 1 449 ? -23.811 -7.198 18.005 1.00 97.62 449 ASN A O 1
ATOM 3389 N N . GLN A 1 450 ? -25.275 -7.699 16.372 1.00 97.44 450 GLN A N 1
ATOM 3390 C CA . GLN A 1 450 ? -26.337 -6.789 16.830 1.00 97.44 450 GLN A CA 1
ATOM 3391 C C . GLN A 1 450 ? -26.805 -7.140 18.248 1.00 97.44 450 GLN A C 1
ATOM 3393 O O . GLN A 1 450 ? -26.867 -6.251 19.092 1.00 97.44 450 GLN A O 1
ATOM 3398 N N . ASP A 1 451 ? -26.992 -8.428 18.546 1.00 95.50 451 ASP A N 1
ATOM 3399 C CA . ASP A 1 451 ? -27.360 -8.934 19.872 1.00 95.50 451 ASP A CA 1
ATOM 3400 C C . ASP A 1 451 ? -26.341 -8.549 20.957 1.00 95.50 451 ASP A C 1
ATOM 3402 O O . ASP A 1 451 ? -26.704 -8.386 22.120 1.00 95.50 451 ASP A O 1
ATOM 3406 N N . VAL A 1 452 ? -25.049 -8.447 20.612 1.00 92.69 452 VAL A N 1
ATOM 3407 C CA . VAL A 1 452 ? -24.008 -8.015 21.562 1.00 92.69 452 VAL A CA 1
ATOM 3408 C C . VAL A 1 452 ? -24.178 -6.535 21.882 1.00 92.69 452 VAL A C 1
ATOM 3410 O O . VAL A 1 452 ? -24.092 -6.158 23.046 1.00 92.69 452 VAL A O 1
ATOM 3413 N N . VAL A 1 453 ? -24.452 -5.712 20.867 1.00 91.25 453 VAL A N 1
ATOM 3414 C CA . VAL A 1 453 ? -24.648 -4.266 21.030 1.00 91.25 453 VAL A CA 1
ATOM 3415 C C . VAL A 1 453 ? -25.958 -3.951 21.751 1.00 91.25 453 VAL A C 1
ATOM 3417 O O . VAL A 1 453 ? -25.977 -3.074 22.606 1.00 91.25 453 VAL A O 1
ATOM 3420 N N . GLU A 1 454 ? -27.034 -4.689 21.472 1.00 90.81 454 GLU A N 1
ATOM 3421 C CA . GLU A 1 454 ? -28.331 -4.528 22.147 1.00 90.81 454 GLU A CA 1
ATOM 3422 C C . GLU A 1 454 ? -28.251 -4.836 23.651 1.00 90.81 454 GLU A C 1
ATOM 3424 O O . GLU A 1 454 ? -28.964 -4.236 24.452 1.00 90.81 454 GLU A O 1
ATOM 3429 N N . LYS A 1 455 ? -27.344 -5.735 24.048 1.00 88.50 455 LYS A N 1
ATOM 3430 C CA . LYS A 1 455 ? -27.095 -6.099 25.452 1.00 88.50 455 LYS A CA 1
ATOM 3431 C C . LYS A 1 455 ? -26.144 -5.148 26.179 1.00 88.50 455 LYS A C 1
ATOM 3433 O O . LYS A 1 455 ? -25.861 -5.386 27.353 1.00 88.50 455 LYS A O 1
ATOM 3438 N N . LEU A 1 456 ? -25.616 -4.115 25.520 1.00 82.94 456 LEU A N 1
ATOM 3439 C CA . LEU A 1 456 ? -24.756 -3.144 26.191 1.00 82.94 456 LEU A CA 1
ATOM 3440 C C . LEU A 1 456 ? -25.576 -2.347 27.203 1.00 82.94 456 LEU A C 1
ATOM 3442 O O . LEU A 1 456 ? -26.500 -1.615 26.855 1.00 82.94 456 LEU A O 1
ATOM 3446 N N . GLU A 1 457 ? -25.202 -2.473 28.469 1.00 72.50 457 GLU A N 1
ATOM 3447 C CA . GLU A 1 457 ? -25.767 -1.670 29.543 1.00 72.50 457 GLU A CA 1
ATOM 3448 C C . GLU A 1 457 ? -24.994 -0.356 29.682 1.00 72.50 457 GLU A C 1
ATOM 3450 O O . GLU A 1 457 ? -23.786 -0.280 29.435 1.00 72.50 457 GLU A O 1
ATOM 3455 N N . ALA A 1 458 ? -25.689 0.700 30.102 1.00 65.25 458 ALA A N 1
ATOM 3456 C CA . ALA A 1 458 ? -25.035 1.959 30.412 1.00 65.25 458 ALA A CA 1
ATOM 3457 C C . ALA A 1 458 ? -24.030 1.751 31.564 1.00 65.25 458 ALA A C 1
ATOM 3459 O O . ALA A 1 458 ? -24.352 1.134 32.583 1.00 65.25 458 ALA A O 1
ATOM 3460 N N . GLN A 1 459 ? -22.813 2.286 31.421 1.00 62.78 459 GLN A N 1
ATOM 3461 C CA . GLN A 1 459 ? -21.809 2.246 32.486 1.00 62.78 459 GLN A CA 1
ATOM 3462 C C . GLN A 1 459 ? -22.347 2.961 33.727 1.00 62.78 459 GLN A C 1
ATOM 3464 O O . GLN A 1 459 ? -22.841 4.081 33.619 1.00 62.78 459 GLN A O 1
ATOM 3469 N N . GLN A 1 460 ? -22.272 2.304 34.891 1.00 60.28 460 GLN A N 1
ATOM 3470 C CA . GLN A 1 460 ? -22.779 2.835 36.160 1.00 60.28 460 GLN A CA 1
ATOM 3471 C C . GLN A 1 460 ? -22.345 4.290 36.382 1.00 60.28 460 GLN A C 1
ATOM 3473 O O . GLN A 1 460 ? -21.263 4.701 35.962 1.00 60.28 460 GLN A O 1
ATOM 3478 N N . ALA A 1 461 ? -23.195 5.065 37.061 1.00 61.59 461 ALA A N 1
ATOM 3479 C CA . ALA A 1 461 ? -22.885 6.446 37.404 1.00 61.59 461 ALA A CA 1
ATOM 3480 C C . ALA A 1 461 ? -21.496 6.548 38.057 1.00 61.59 461 ALA A C 1
ATOM 3482 O O . ALA A 1 461 ? -21.213 5.853 39.034 1.00 61.59 461 ALA A O 1
ATOM 3483 N N . LEU A 1 462 ? -20.644 7.419 37.512 1.00 63.16 462 LEU A N 1
ATOM 3484 C CA . LEU A 1 462 ? -19.301 7.645 38.034 1.00 63.16 462 LEU A CA 1
ATOM 3485 C C . LEU A 1 462 ? -19.409 8.262 39.442 1.00 63.16 462 LEU A C 1
ATOM 3487 O O . LEU A 1 462 ? -19.818 9.414 39.576 1.00 63.16 462 LEU A O 1
ATOM 3491 N N . ASP A 1 463 ? -19.060 7.513 40.489 1.00 65.44 463 ASP A N 1
ATOM 3492 C CA . ASP A 1 463 ? -18.964 8.032 41.863 1.00 65.44 463 ASP A CA 1
ATOM 3493 C C . ASP A 1 463 ? -17.537 8.552 42.089 1.00 65.44 463 ASP A C 1
ATOM 3495 O O . ASP A 1 463 ? -16.678 7.866 42.642 1.00 65.44 463 ASP A O 1
ATOM 3499 N N . SER A 1 464 ? -17.250 9.739 41.549 1.00 70.38 464 SER A N 1
ATOM 3500 C CA . SER A 1 464 ? -15.919 10.347 41.637 1.00 70.38 464 SER A CA 1
ATOM 3501 C C . SER A 1 464 ? -15.681 10.978 43.021 1.00 70.38 464 SER A C 1
ATOM 3503 O O . SER A 1 464 ? -16.632 11.455 43.650 1.00 70.38 464 SER A O 1
ATOM 3505 N N . PRO A 1 465 ? -14.432 11.035 43.517 1.00 70.50 465 PRO A N 1
ATOM 3506 C CA . PRO A 1 465 ? -14.123 11.664 44.803 1.00 70.50 465 PRO A CA 1
ATOM 3507 C C . PRO A 1 465 ? -14.535 13.145 44.851 1.00 70.50 465 PRO A C 1
ATOM 3509 O O . PRO A 1 465 ? -14.929 13.647 45.900 1.00 70.50 465 PRO A O 1
ATOM 3512 N N . GLU A 1 466 ? -14.542 13.846 43.717 1.00 74.69 466 GLU A N 1
ATOM 3513 C CA . GLU A 1 466 ? -15.042 15.220 43.608 1.00 74.69 466 GLU A CA 1
ATOM 3514 C C . GLU A 1 466 ? -16.553 15.304 43.859 1.00 74.69 466 GLU A C 1
ATOM 3516 O O . GLU A 1 466 ? -17.009 16.213 44.555 1.00 74.69 466 GLU A O 1
ATOM 3521 N N . LEU A 1 467 ? -17.333 14.351 43.333 1.00 76.81 467 LEU A N 1
ATOM 3522 C CA . LEU A 1 467 ? -18.776 14.261 43.580 1.00 76.81 467 LEU A CA 1
ATOM 3523 C C . LEU A 1 467 ? -19.060 13.911 45.042 1.00 76.81 467 LEU A C 1
ATOM 3525 O O . LEU A 1 467 ? -19.932 14.522 45.662 1.00 76.81 467 LEU A O 1
ATOM 3529 N N . GLN A 1 468 ? -18.270 13.009 45.626 1.00 77.56 468 GLN A N 1
ATOM 3530 C CA . GLN A 1 468 ? -18.366 12.682 47.048 1.00 77.56 468 GLN A CA 1
ATOM 3531 C C . GLN A 1 468 ? -18.060 13.898 47.935 1.00 77.56 468 GLN A C 1
ATOM 3533 O O . GLN A 1 468 ? -18.834 14.187 48.849 1.00 77.56 468 GLN A O 1
ATOM 3538 N N . ASN A 1 469 ? -17.004 14.657 47.623 1.00 82.94 469 ASN A N 1
ATOM 3539 C CA . ASN A 1 469 ? -16.625 15.884 48.336 1.00 82.94 469 ASN A CA 1
ATOM 3540 C C . ASN A 1 469 ? -17.661 17.006 48.179 1.00 82.94 469 ASN A C 1
ATOM 3542 O O . ASN A 1 469 ? -17.862 17.799 49.096 1.00 82.94 469 ASN A O 1
ATOM 3546 N N . ALA A 1 470 ? -18.357 17.057 47.042 1.00 82.00 470 ALA A N 1
ATOM 3547 C CA . ALA A 1 470 ? -19.466 17.980 46.813 1.00 82.00 470 ALA A CA 1
ATOM 3548 C C . ALA A 1 470 ? -20.768 17.558 47.526 1.00 82.00 470 ALA A C 1
ATOM 3550 O O . ALA A 1 470 ? -21.768 18.276 47.449 1.00 82.00 470 ALA A O 1
ATOM 3551 N N . GLY A 1 471 ? -20.786 16.403 48.204 1.00 85.88 471 GLY A N 1
ATOM 3552 C CA . GLY A 1 471 ? -21.996 15.839 48.796 1.00 85.88 471 GLY A CA 1
ATOM 3553 C C . GLY A 1 471 ? -23.028 15.483 47.729 1.00 85.88 471 GLY A C 1
ATOM 3554 O O . GLY A 1 471 ? -24.217 15.709 47.925 1.00 85.88 471 GLY A O 1
ATOM 3555 N N . VAL A 1 472 ? -22.588 14.982 46.576 1.00 84.56 472 VAL A N 1
ATOM 3556 C CA . VAL A 1 472 ? -23.436 14.643 45.433 1.00 84.56 472 VAL A CA 1
ATOM 3557 C C . VAL A 1 472 ? -23.346 13.144 45.166 1.00 84.56 472 VAL A C 1
ATOM 3559 O O . VAL A 1 472 ? -22.270 12.597 44.955 1.00 84.56 472 VAL A O 1
ATOM 3562 N N . LYS A 1 473 ? -24.495 12.468 45.152 1.00 82.44 473 LYS A N 1
ATOM 3563 C CA . LYS A 1 473 ? -24.646 11.083 44.706 1.00 82.44 473 LYS A CA 1
ATOM 3564 C C . LYS A 1 473 ? -25.321 11.071 43.344 1.00 82.44 473 LYS A C 1
ATOM 3566 O O . LYS A 1 473 ? -26.453 11.533 43.195 1.00 82.44 473 LYS A O 1
ATOM 3571 N N . VAL A 1 474 ? -24.641 10.504 42.361 1.00 81.31 474 VAL A N 1
ATOM 3572 C CA . VAL A 1 474 ? -25.202 10.295 41.029 1.00 81.31 474 VAL A CA 1
ATOM 3573 C C . VAL A 1 474 ? -25.719 8.860 40.968 1.00 81.31 474 VAL A C 1
ATOM 3575 O O . VAL A 1 474 ? -24.968 7.918 41.182 1.00 81.31 474 VAL A O 1
ATOM 3578 N N . ASN A 1 475 ? -27.016 8.691 40.727 1.00 79.94 475 ASN A N 1
ATOM 3579 C CA . ASN A 1 475 ? -27.637 7.394 40.479 1.00 79.94 475 ASN A CA 1
ATOM 3580 C C . ASN A 1 475 ? -28.015 7.323 39.002 1.00 79.94 475 ASN A C 1
ATOM 3582 O O . ASN A 1 475 ? -28.580 8.278 38.467 1.00 79.94 475 ASN A O 1
ATOM 3586 N N . MET A 1 476 ? -27.770 6.188 38.361 1.00 77.69 476 MET A N 1
ATOM 3587 C CA . MET A 1 476 ? -28.244 5.930 37.007 1.00 77.69 476 MET A CA 1
ATOM 3588 C C . MET A 1 476 ? -29.203 4.747 37.035 1.00 77.69 476 MET A C 1
ATOM 3590 O O . MET A 1 476 ? -28.910 3.730 37.665 1.00 77.69 476 MET A O 1
ATOM 3594 N N . ASP A 1 477 ? -30.371 4.901 36.418 1.00 74.75 477 ASP A N 1
ATOM 3595 C CA . ASP A 1 477 ? -31.331 3.806 36.315 1.00 74.75 477 ASP A CA 1
ATOM 3596 C C . ASP A 1 477 ? -30.990 2.846 35.161 1.00 74.75 477 ASP A C 1
ATOM 3598 O O . ASP A 1 477 ? -30.071 3.073 34.373 1.00 74.75 477 ASP A O 1
ATOM 3602 N N . LYS A 1 478 ? -31.762 1.759 35.048 1.00 70.25 478 LYS A N 1
ATOM 3603 C CA . LYS A 1 478 ? -31.594 0.727 34.010 1.00 70.25 478 LYS A CA 1
ATOM 3604 C C . LYS A 1 478 ? -31.801 1.244 32.580 1.00 70.25 478 LYS A C 1
ATOM 3606 O O . LYS A 1 478 ? -31.494 0.531 31.636 1.00 70.25 478 LYS A O 1
ATOM 3611 N N . THR A 1 479 ? -32.341 2.452 32.416 1.00 65.81 479 THR A N 1
ATOM 3612 C CA . THR A 1 479 ? -32.545 3.100 31.112 1.00 65.81 479 THR A CA 1
ATOM 3613 C C . THR A 1 479 ? -31.427 4.085 30.768 1.00 65.81 479 THR A C 1
ATOM 3615 O O . THR A 1 479 ? -31.499 4.765 29.748 1.00 65.81 479 THR A O 1
ATOM 3618 N N . GLY A 1 480 ? -30.393 4.184 31.613 1.00 65.81 480 GLY A N 1
ATOM 3619 C CA . GLY A 1 480 ? -29.305 5.147 31.456 1.00 65.81 480 GLY A CA 1
ATOM 3620 C C . GLY A 1 480 ? -29.672 6.564 31.905 1.00 65.81 480 GLY A C 1
ATOM 3621 O O . GLY A 1 480 ? -28.900 7.500 31.693 1.00 65.81 480 GLY A O 1
ATOM 3622 N N . LYS A 1 481 ? -30.838 6.767 32.536 1.00 75.12 481 LYS A N 1
ATOM 3623 C CA . LYS A 1 481 ? -31.247 8.088 33.014 1.00 75.12 481 LYS A CA 1
ATOM 3624 C C . LYS A 1 481 ? -30.487 8.425 34.288 1.00 75.12 481 LYS A C 1
ATOM 3626 O O . LYS A 1 481 ? -30.550 7.709 35.289 1.00 75.12 481 LYS A O 1
ATOM 3631 N N . VAL A 1 482 ? -29.792 9.556 34.249 1.00 79.56 482 VAL A N 1
ATOM 3632 C CA . VAL A 1 482 ? -28.983 10.049 35.362 1.00 79.56 482 VAL A CA 1
ATOM 3633 C C . VAL A 1 482 ? -29.842 10.903 36.297 1.00 79.56 482 VAL A C 1
ATOM 3635 O O . VAL A 1 482 ? -30.545 11.816 35.864 1.00 79.56 482 VAL A O 1
ATOM 3638 N N . SER A 1 483 ? -29.777 10.613 37.593 1.00 82.31 483 SER A N 1
ATOM 3639 C CA . SER A 1 483 ? -30.438 11.357 38.664 1.00 82.31 483 SER A CA 1
ATOM 3640 C C . SER A 1 483 ? -29.418 11.764 39.721 1.00 82.31 483 SER A C 1
ATOM 3642 O O . SER A 1 483 ? -28.628 10.954 40.206 1.00 82.31 483 SER A O 1
ATOM 3644 N N . VAL A 1 484 ? -29.422 13.045 40.072 1.00 84.00 484 VAL A N 1
ATOM 3645 C CA . VAL A 1 484 ? -28.446 13.629 40.990 1.00 84.00 484 VAL A CA 1
ATOM 3646 C C . VAL A 1 484 ? -29.139 13.912 42.314 1.00 84.00 484 VAL A C 1
ATOM 3648 O O . VAL A 1 484 ? -30.141 14.621 42.354 1.00 84.00 484 VAL A O 1
ATOM 3651 N N . HIS A 1 485 ? -28.611 13.344 43.391 1.00 84.81 485 HIS A N 1
ATOM 3652 C CA . HIS A 1 485 ? -29.116 13.516 44.746 1.00 84.81 485 HIS A CA 1
ATOM 3653 C C . HIS A 1 485 ? -28.036 14.179 45.589 1.00 84.81 485 HIS A C 1
ATOM 3655 O O . HIS A 1 485 ? -26.857 13.855 45.459 1.00 84.81 485 HIS A O 1
ATOM 3661 N N . LYS A 1 486 ? -28.423 15.094 46.474 1.00 81.25 486 LYS A N 1
ATOM 3662 C CA . LYS A 1 486 ? -27.519 15.543 47.532 1.00 81.25 486 LYS A CA 1
ATOM 3663 C C . LYS A 1 486 ? -27.385 14.396 48.545 1.00 81.25 486 LYS A C 1
ATOM 3665 O O . LYS A 1 486 ? -28.410 13.819 48.909 1.00 81.25 486 LYS A O 1
ATOM 3670 N N . ARG A 1 487 ? -26.153 14.016 48.894 1.00 72.06 487 ARG A N 1
ATOM 3671 C CA . ARG A 1 487 ? -25.863 13.023 49.938 1.00 72.06 487 ARG A CA 1
ATOM 3672 C C . ARG A 1 487 ? -26.357 13.505 51.292 1.00 72.06 487 ARG A C 1
ATOM 3674 O O . ARG A 1 487 ? -26.264 14.728 51.554 1.00 72.06 487 ARG A O 1
#

Nearest PDB structures (foldseek):
  3vle-assembly3_A  TM=1.867E-01  e=7.908E-02  Saccharomyces cerevisiae S288C
  8ow1-assembly1_ce  TM=2.452E-01  e=1.510E+00  Saccharomyces cerevisiae

Organism: NCBI:txid420275

Mean predicted aligned error: 8.99 Å

Radius of gyration: 28.09 Å; Cα contacts (8 Å, |Δi|>4): 587; chains: 1; bounding box: 82×56×83 Å

Foldseek 3Di:
DVLLVVLQVLLVQLALDQVSLLVCLVQAAADDDPVRVVVVVVVVVVVVPDPDDPDDPPDPPPPNHYLLCQLVVCVVVVNLSSLLSSLSSLLSSLVNLLPCCPPDCPPPSNVSSVVSLLSQLQALSNLQSLLVVLPPPVVPDDDDDDDDDDPDPPDCPDSNNVSSLSSLLSSQLQLSLLSNLCSPDVPPDPCPDPPLDQDFFDPSSLSSLVSLLVVLVLCLDPPHPPPDLAQSGNRSNPLVSNLNNLLSLLQLLLSLLVNADLPLPPPPVDDDDPPDPPDPCRNVRSLSSNLSSLSSLLSRLQDQDPDPVCNVSSLVSLQSSLPVHCNLLSLLQSLLSLLLSQCVVCVPPDLLRRADDPSSCSSNLSSLSNLLSSLAVHQVSLVQQQPRKHFRPPPDPPPDDDDPDPDPGDIDGNLVSLVSQCSNCNNPVSSNVSSVSSNCSSPPVPVVSVVVVVPDFDDFDDPDVVCVVVQWDWGADRVRDIDIDRD

Secondary structure (DSSP, 8-state):
-HHHHHHHHHHHHHTT-HHHHHHHHHHSBSS--HHHHHHHHHHHHHHTT----------------BHHHHHHHHHHTT-HHHHHHHHHHHHHHHHHHHTTTTT---TTTHHHHHHHHHHHHT-HHHHHHHHHTTS-GGGSS---S-----S-------HHHHHHHHHHHHHHHTT-HHHHHHHHTT------S-S-------HHHHHHHHHHHHHHHHHH-TT-TT--SS-TTTTTT-HHHHHHHHHHHHHHHHHHHTTS--TTS------S-----SSTTHHHHHHHHHHHHHHHHHHHTT----STTTHHHHHHHHHHHHHHSSHHHHHHHHHHHHHHHHHHHTTT--GGG----HHHHHHHHHHHHHHHHHHTT-HHHHHHHHH-EEE------TTS---S------EEEHHHHHHHGGGGTTT-HHHHHHHHHHHHHHHTT-HHHHHHHHTPPPPPP---HHHHHTTEEEEE-TT--EEEEE-

InterPro domains:
  IPR019156 Ataxin-10 domain [PF09759] (408-484)
  IPR051374 Ataxin-10 and Copper transport protein 86 families [PTHR13255] (3-485)

pLDDT: mean 83.73, std 16.06, range [37.5, 98.56]

Sequence (487 aa):
KVRCMAAKILCNLVTANRQTASVIATVIHISPTEDAVTSRLLQSMTLSNTQETESGYEMESRNNYNWVDMMVGSARAGNREALAAIVAALHNCIVSLSKDASSSPSFDESNSYKDLSRKASSNTALICNLLRQMLPSKSIVPNSNESKSTDTIMDHADGATEWISLLLERLCQMGMLSKMLLAAGSTNGSSRSGNKMDVVVIPEQVVLLHCISHFVEESMDPSSKARTAFHPLGGEGGGDAMTETHTFLANSLCSIGHSLPTSLGPHDGGSGSDGTELYEGELQCRQSAHILLLEILATSLAHETSSSNVTDTCATVRETVGQKTSIMVDSLVELGKLVDALTFKTRGQKARELRLETDEQQYMTGYIRLIGNLCYQCKSNQDMLRQTQVPITNVVSNDEEPSSKTSDAVVRTGLHVLLTCTSFSFGCFTLREWAIVAIRNALDRNNANQDVVEKLEAQQALDSPELQNAGVKVNMDKTGKVSVHKR

Solvent-accessible surface area (backbone atoms only — not comparable to full-atom values): 27378 Å² total; per-residue (Å²): 108,70,68,37,54,52,21,45,50,49,24,59,55,12,52,86,26,41,70,50,17,51,51,45,63,73,68,42,38,61,54,76,51,71,68,57,51,50,50,53,52,52,49,55,64,56,54,75,76,54,84,87,74,96,66,90,73,82,66,87,66,71,79,80,54,22,54,34,58,54,41,52,55,21,56,76,66,70,32,50,69,31,31,16,24,46,40,39,21,55,38,29,23,50,54,29,46,51,72,56,64,81,78,62,82,56,89,75,67,65,50,60,40,56,47,50,53,49,53,50,33,51,28,34,70,45,44,40,50,54,42,59,62,62,51,67,78,70,80,74,55,80,84,79,83,84,86,88,84,88,88,73,90,66,85,74,75,47,64,31,46,51,27,49,48,55,37,53,51,53,41,20,19,51,30,34,48,57,39,35,50,53,19,39,30,85,73,88,61,89,71,84,56,96,61,86,76,80,73,78,49,45,68,51,38,37,51,48,41,51,56,48,32,53,53,45,52,48,47,66,40,88,82,42,87,70,53,57,99,44,50,61,61,2,34,72,46,33,64,66,27,24,35,53,36,52,41,47,51,40,51,50,36,47,52,42,55,76,68,50,72,77,80,75,59,80,85,70,89,70,81,86,79,77,79,73,64,93,45,95,61,32,66,58,32,40,53,50,38,37,53,35,43,36,46,38,52,23,58,59,60,60,56,77,50,92,46,91,82,47,42,61,43,50,44,50,32,32,45,47,37,47,70,76,40,62,42,57,61,51,44,39,42,52,47,33,47,52,52,36,44,48,54,58,76,46,62,93,57,54,65,89,69,45,75,65,53,72,64,58,48,50,53,50,39,29,40,36,35,30,54,16,30,38,10,43,90,21,68,72,40,26,52,45,36,56,67,39,76,26,66,60,66,75,80,73,70,95,81,68,80,88,70,94,61,88,68,76,74,60,65,45,32,31,49,55,47,51,59,53,50,52,75,51,26,72,43,34,63,68,42,31,55,36,34,54,51,18,50,50,24,36,35,61,95,29,66,80,50,41,55,56,60,72,65,59,71,70,79,73,48,79,84,44,72,67,38,54,75,68,38,40,41,56,45,50,50,99,84,58,53,76,45,82,41,78,104